Protein AF-0000000073216548 (afdb_homodimer)

InterPro domains:
  IPR002347 Short-chain dehydrogenase/reductase SDR [PF00106] (20-209)
  IPR002347 Short-chain dehydrogenase/reductase SDR [PR00080] (95-106)
  IPR002347 Short-chain dehydrogenase/reductase SDR [PR00080] (148-156)
  IPR002347 Short-chain dehydrogenase/reductase SDR [PR00080] (168-187)
  IPR002347 Short-chain dehydrogenase/reductase SDR [PR00081] (20-37)
  IPR002347 Short-chain dehydrogenase/reductase SDR [PR00081] (95-106)
  IPR002347 Short-chain dehydrogenase/reductase SDR [PR00081] (142-158)
  IPR002347 Short-chain dehydrogenase/reductase SDR [PR00081] (168-187)
  IPR002347 Short-chain dehydrogenase/reductase SDR [PR00081] (189-206)
  IPR036291 NAD(P)-binding domain superfamily [SSF51735] (12-212)
  IPR045000 Tropinone reductase [PTHR42898] (13-209)

Foldseek 3Di:
DPPPPPPPVPLPPAACAPAEEEQEPLLDAPNVLVQVLNQVRHYQYEYEEQDPVSQVVSVVVCVVVVGRYHYDHADLLDPVRLLVSLVVVCVVSVLAHAEYEAEWADFDWDAPVPDDPVNLSSRCSGQAVSVVVNCVSCLRRQLVNLAHEYEYEAECLLVDPPDTGVSNNVSRVVVLVVQVVCCPVCVVSNYHGEYEYAAAVPPVPQDPPQVCDDPQNCSGNNNDPDNSVVVVPSCPVVVVVCVNVVSNPD/DPPPPPPPVPLPPAACAPAEEEQEPLLDAPNVLVQVLNQVRHYAYEYEEQDPVSQVVSVVVCVVVVGRYHYDHADLLDPVRLLVSLVVVCVVSVLAHAEYEAEWADFDWDAPVPDDPVNLSSRCSGQAVSVVVNCVSCLRRQLVNLAHEYEYEAECLLVDPPDTGVSNNVSRVVVLVVQVVCCPVCVVSNYHGEYEYAAAVPPVPQDPPQVPDDDQSCNGHNHDPDNSVVVVPSCPVVVVVCVNVVSNPD

Structure (mmCIF, N/CA/C/O backbone):
data_AF-0000000073216548-model_v1
#
loop_
_entity.id
_entity.type
_entity.pdbx_description
1 polymer 'Tropinone reductase isogeny At1g07440 family'
#
loop_
_atom_site.group_PDB
_atom_site.id
_atom_site.type_symbol
_atom_site.label_atom_id
_atom_site.label_alt_id
_atom_site.label_comp_id
_atom_site.label_asym_id
_atom_site.label_entity_id
_atom_site.label_seq_id
_atom_site.pdbx_PDB_ins_code
_atom_site.Cartn_x
_atom_site.Cartn_y
_atom_site.Cartn_z
_atom_site.occupancy
_atom_site.B_iso_or_equiv
_atom_site.auth_seq_id
_atom_site.auth_comp_id
_atom_site.auth_asym_id
_atom_site.auth_atom_id
_atom_site.pdbx_PDB_model_num
ATOM 1 N N . MET A 1 1 ? 12.195 66.188 -6.945 1 31.86 1 MET A N 1
ATOM 2 C CA . MET A 1 1 ? 11.273 65.688 -5.961 1 31.86 1 MET A CA 1
ATOM 3 C C . MET A 1 1 ? 10.836 64.25 -6.355 1 31.86 1 MET A C 1
ATOM 5 O O . MET A 1 1 ? 10.148 64.062 -7.363 1 31.86 1 MET A O 1
ATOM 9 N N . ALA A 1 2 ? 11.633 63.188 -6.164 1 36.56 2 ALA A N 1
ATOM 10 C CA . ALA A 1 2 ? 11.586 61.812 -6.648 1 36.56 2 ALA A CA 1
ATOM 11 C C . ALA A 1 2 ? 10.328 61.094 -6.156 1 36.56 2 ALA A C 1
ATOM 13 O O . ALA A 1 2 ? 9.992 61.156 -4.973 1 36.56 2 ALA A O 1
ATOM 14 N N . ASP A 1 3 ? 9.25 60.938 -6.898 1 32.28 3 ASP A N 1
ATOM 15 C CA . ASP A 1 3 ? 7.992 60.25 -6.617 1 32.28 3 ASP A CA 1
ATOM 16 C C . ASP A 1 3 ? 8.242 58.906 -5.938 1 32.28 3 ASP A C 1
ATOM 18 O O . ASP A 1 3 ? 9.008 58.062 -6.441 1 32.28 3 ASP A O 1
ATOM 22 N N . ALA A 1 4 ? 8.242 58.844 -4.602 1 36.03 4 ALA A N 1
ATOM 23 C CA . ALA A 1 4 ? 8.188 57.688 -3.734 1 36.03 4 ALA A CA 1
ATOM 24 C C . ALA A 1 4 ? 7.27 56.625 -4.32 1 36.03 4 ALA A C 1
ATOM 26 O O . ALA A 1 4 ? 6.047 56.781 -4.348 1 36.03 4 ALA A O 1
ATOM 27 N N . GLU A 1 5 ? 7.625 55.969 -5.453 1 34.59 5 GLU A N 1
ATOM 28 C CA . GLU A 1 5 ? 6.902 54.812 -5.957 1 34.59 5 GLU A CA 1
ATOM 29 C C . GLU A 1 5 ? 6.445 53.906 -4.816 1 34.59 5 GLU A C 1
ATOM 31 O O . GLU A 1 5 ? 7.27 53.344 -4.094 1 34.59 5 GLU A O 1
ATOM 36 N N . ASN A 1 6 ? 5.512 54.281 -3.941 1 35.12 6 ASN A N 1
ATOM 37 C CA . ASN A 1 6 ? 4.797 53.5 -2.943 1 35.12 6 ASN A CA 1
ATOM 38 C C . ASN A 1 6 ? 4.598 52.062 -3.406 1 35.12 6 ASN A C 1
ATOM 40 O O . ASN A 1 6 ? 3.746 51.781 -4.254 1 35.12 6 ASN A O 1
ATOM 44 N N . ASN A 1 7 ? 5.668 51.25 -3.582 1 34.72 7 ASN A N 1
ATOM 45 C CA . ASN A 1 7 ? 5.645 49.812 -3.727 1 34.72 7 ASN A CA 1
ATOM 46 C C . ASN A 1 7 ? 4.586 49.156 -2.83 1 34.72 7 ASN A C 1
ATOM 48 O O . ASN A 1 7 ? 4.828 48.938 -1.646 1 34.72 7 ASN A O 1
ATOM 52 N N . THR A 1 8 ? 3.342 49.656 -2.854 1 36.38 8 THR A N 1
ATOM 53 C CA . THR A 1 8 ? 2.242 48.938 -2.246 1 36.38 8 THR A CA 1
ATOM 54 C C . THR A 1 8 ? 2.443 47.406 -2.416 1 36.38 8 THR A C 1
ATOM 56 O O . THR A 1 8 ? 2.367 46.906 -3.533 1 36.38 8 THR A O 1
ATOM 59 N N . HIS A 1 9 ? 3.381 46.812 -1.773 1 36 9 HIS A N 1
ATOM 60 C CA . HIS A 1 9 ? 3.449 45.375 -1.642 1 36 9 HIS A CA 1
ATOM 61 C C . HIS A 1 9 ? 2.057 44.75 -1.538 1 36 9 HIS A C 1
ATOM 63 O O . HIS A 1 9 ? 1.33 45 -0.575 1 36 9 HIS A O 1
ATOM 69 N N . LYS A 1 10 ? 1.271 44.625 -2.627 1 40.84 10 LYS A N 1
ATOM 70 C CA . LYS A 1 10 ? 0.061 43.812 -2.688 1 40.84 10 LYS A CA 1
ATOM 71 C C . LYS A 1 10 ? 0.144 42.625 -1.723 1 40.84 10 LYS A C 1
ATOM 73 O O . LYS A 1 10 ? 1.178 41.938 -1.638 1 40.84 10 LYS A O 1
ATOM 78 N N . PRO A 1 11 ? -0.549 42.625 -0.64 1 43.47 11 PRO A N 1
ATOM 79 C CA . PRO A 1 11 ? -0.503 41.406 0.206 1 43.47 11 PRO A CA 1
ATOM 80 C C . PRO A 1 11 ? -0.295 40.125 -0.596 1 43.47 11 PRO A C 1
ATOM 82 O O . PRO A 1 11 ? -0.763 40.031 -1.732 1 43.47 11 PRO A O 1
ATOM 85 N N . PRO A 1 12 ? 0.835 39.375 -0.5 1 46.59 12 PRO A N 1
ATOM 86 C CA . PRO A 1 12 ? 0.991 38.188 -1.35 1 46.59 12 PRO A CA 1
ATOM 87 C C . PRO A 1 12 ? -0.32 37.438 -1.556 1 46.59 12 PRO A C 1
ATOM 89 O O . PRO A 1 12 ? -1.218 37.5 -0.712 1 46.59 12 PRO A O 1
ATOM 92 N N . ARG A 1 13 ? -0.872 37.25 -2.762 1 50.56 13 ARG A N 1
ATOM 93 C CA . ARG A 1 13 ? -2.109 36.625 -3.211 1 50.56 13 ARG A CA 1
ATOM 94 C C . ARG A 1 13 ? -2.5 35.469 -2.293 1 50.56 13 ARG A C 1
ATOM 96 O O . ARG A 1 13 ? -3.688 35.219 -2.078 1 50.56 13 ARG A O 1
ATOM 103 N N . TRP A 1 14 ? -1.509 34.719 -1.522 1 62.06 14 TRP A N 1
ATOM 104 C CA . TRP A 1 14 ? -1.896 33.562 -0.697 1 62.06 14 TRP A CA 1
ATOM 105 C C . TRP A 1 14 ? -1.372 33.719 0.727 1 62.06 14 TRP A C 1
ATOM 107 O O . TRP A 1 14 ? -0.234 34.156 0.933 1 62.06 14 TRP A O 1
ATOM 117 N N . SER A 1 15 ? -2.232 33.844 1.691 1 77.31 15 SER A N 1
ATOM 118 C CA . SER A 1 15 ? -1.856 33.969 3.098 1 77.31 15 SER A CA 1
ATOM 119 C C . SER A 1 15 ? -2.438 32.812 3.91 1 77.31 15 SER A C 1
ATOM 121 O O . SER A 1 15 ? -3.562 32.375 3.658 1 77.31 15 SER A O 1
ATOM 123 N N . LEU A 1 16 ? -1.615 32.219 4.852 1 85.19 16 LEU A N 1
ATOM 124 C CA . LEU A 1 16 ? -2.051 31.188 5.789 1 85.19 16 LEU A CA 1
ATOM 125 C C . LEU A 1 16 ? -2.125 31.734 7.207 1 85.19 16 LEU A C 1
ATOM 127 O O . LEU A 1 16 ? -2.014 30.984 8.18 1 85.19 16 LEU A O 1
ATOM 131 N N . ASN A 1 17 ? -2.271 33.062 7.148 1 89.5 17 ASN A N 1
ATOM 132 C CA . ASN A 1 17 ? -2.389 33.719 8.453 1 89.5 17 ASN A CA 1
ATOM 133 C C . ASN A 1 17 ? -3.561 33.156 9.25 1 89.5 17 ASN A C 1
ATOM 135 O O . ASN A 1 17 ? -4.672 33.031 8.734 1 89.5 17 ASN A O 1
ATOM 139 N N . GLY A 1 18 ? -3.232 32.719 10.461 1 92.94 18 GLY A N 1
ATOM 140 C CA . GLY A 1 18 ? -4.258 32.188 11.344 1 92.94 18 GLY A CA 1
ATOM 141 C C . GLY A 1 18 ? -4.465 30.703 11.195 1 92.94 18 GLY A C 1
ATOM 142 O O . GLY A 1 18 ? -5.195 30.094 11.977 1 92.94 18 GLY A O 1
ATOM 143 N N . MET A 1 19 ? -3.789 30.109 10.227 1 92.56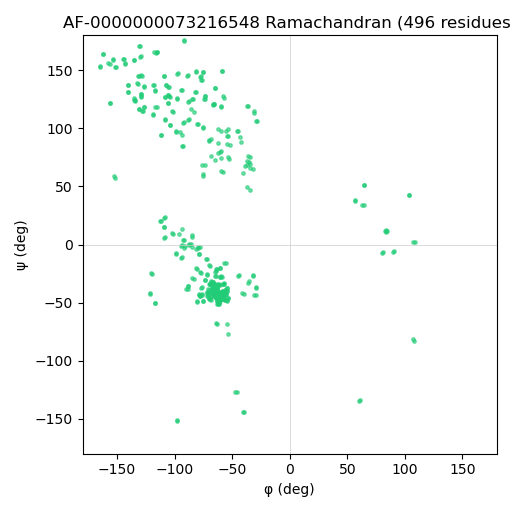 19 MET A N 1
ATOM 144 C CA . MET A 1 19 ? -3.918 28.672 10.008 1 92.56 19 MET A CA 1
ATOM 145 C C . MET A 1 19 ? -2.904 27.906 10.852 1 92.56 19 MET A C 1
ATOM 147 O O . MET A 1 19 ? -1.795 28.375 11.086 1 92.56 19 MET A O 1
ATOM 151 N N . THR A 1 20 ? -3.33 26.766 11.281 1 97.75 20 THR A N 1
ATOM 152 C CA . THR A 1 20 ? -2.463 25.875 12.047 1 97.75 20 THR A CA 1
ATOM 153 C C . THR A 1 20 ? -2.08 24.656 11.219 1 97.75 20 THR A C 1
ATOM 155 O O . THR A 1 20 ? -2.867 24.188 10.391 1 97.75 20 THR A O 1
ATOM 158 N N . ALA A 1 21 ? -0.797 24.156 11.43 1 97.25 21 ALA A N 1
ATOM 159 C CA . ALA A 1 21 ? -0.303 23.031 10.641 1 97.25 21 ALA A CA 1
ATOM 160 C C . ALA A 1 21 ? 0.512 22.078 11.516 1 97.25 21 ALA A C 1
ATOM 162 O O . ALA A 1 21 ? 1.253 22.516 12.398 1 97.25 21 ALA A O 1
ATOM 163 N N . LEU A 1 22 ? 0.278 20.844 11.312 1 98.44 22 LEU A N 1
ATOM 164 C CA . LEU A 1 22 ? 1.155 19.797 11.82 1 98.44 22 LEU A CA 1
ATOM 165 C C . LEU A 1 22 ? 1.981 19.188 10.688 1 98.44 22 LEU A C 1
ATOM 167 O O . LEU A 1 22 ? 1.429 18.734 9.688 1 98.44 22 LEU A O 1
ATOM 171 N N . VAL A 1 23 ? 3.305 19.234 10.789 1 96.75 23 VAL A N 1
ATOM 172 C CA . VAL A 1 23 ? 4.227 18.609 9.844 1 96.75 23 VAL A CA 1
ATOM 173 C C . VAL A 1 23 ? 5.078 17.562 10.555 1 96.75 23 VAL A C 1
ATOM 175 O O . VAL A 1 23 ? 5.906 17.906 11.406 1 96.75 23 VAL A O 1
ATOM 178 N N . THR A 1 24 ? 4.898 16.312 10.242 1 98.31 24 THR A N 1
ATOM 179 C CA . THR A 1 24 ? 5.75 15.305 10.859 1 98.31 24 THR A CA 1
ATOM 180 C C . THR A 1 24 ? 7.129 15.289 10.203 1 98.31 24 THR A C 1
ATOM 182 O O . THR A 1 24 ? 7.25 15.461 8.992 1 98.31 24 THR A O 1
ATOM 185 N N . GLY A 1 25 ? 8.133 15.102 11.055 1 96.75 25 GLY A N 1
ATOM 186 C CA . GLY A 1 25 ? 9.492 15.062 10.547 1 96.75 25 GLY A CA 1
ATOM 187 C C . GLY A 1 25 ? 9.938 16.375 9.938 1 96.75 25 GLY A C 1
ATOM 188 O O . GLY A 1 25 ? 10.469 16.406 8.828 1 96.75 25 GLY A O 1
ATOM 189 N N . GLY A 1 26 ? 9.789 17.469 10.633 1 94.31 26 GLY A N 1
ATOM 190 C CA . GLY A 1 26 ? 9.977 18.781 10.047 1 94.31 26 GLY A CA 1
ATOM 191 C C . GLY A 1 26 ? 11.391 19.312 10.211 1 94.31 26 GLY A C 1
ATOM 192 O O . GLY A 1 26 ? 11.711 20.406 9.742 1 94.31 26 GLY A O 1
ATOM 193 N N . THR A 1 27 ? 12.312 18.516 10.781 1 94.81 27 THR A N 1
ATOM 194 C CA . THR A 1 27 ? 13.594 19.109 11.172 1 94.81 27 THR A CA 1
ATOM 195 C C . THR A 1 27 ? 14.625 18.938 10.062 1 94.81 27 THR A C 1
ATOM 197 O O . THR A 1 27 ? 15.711 19.516 10.125 1 94.81 27 THR A O 1
ATOM 200 N N . ARG A 1 28 ? 14.336 18.125 9.031 1 88.31 28 ARG A N 1
ATOM 201 C CA . ARG A 1 28 ? 15.312 17.922 7.961 1 88.31 28 ARG A CA 1
ATOM 202 C C . ARG A 1 28 ? 14.617 17.766 6.613 1 88.31 28 ARG A C 1
ATOM 204 O O . ARG A 1 28 ? 13.398 17.562 6.555 1 88.31 28 ARG A O 1
ATOM 211 N N . GLY A 1 29 ? 15.352 17.984 5.609 1 81.19 29 GLY A N 1
ATOM 212 C CA . GLY A 1 29 ? 14.93 17.656 4.262 1 81.19 29 GLY A CA 1
ATOM 213 C C . GLY A 1 29 ? 13.672 18.375 3.832 1 81.19 29 GLY A C 1
ATOM 214 O O . GLY A 1 29 ? 13.547 19.594 4.02 1 81.19 29 GLY A O 1
ATOM 215 N N . ILE A 1 30 ? 12.789 17.562 3.225 1 79.06 30 ILE A N 1
ATOM 216 C CA . ILE A 1 30 ? 11.539 18.078 2.689 1 79.06 30 ILE A CA 1
ATOM 217 C C . ILE A 1 30 ? 10.688 18.641 3.824 1 79.06 30 ILE A C 1
ATOM 219 O O . ILE A 1 30 ? 10.07 19.703 3.68 1 79.06 30 ILE A O 1
ATOM 223 N N . GLY A 1 31 ? 10.742 17.953 4.961 1 85.69 31 GLY A N 1
ATOM 224 C CA . GLY A 1 31 ? 9.977 18.422 6.109 1 85.69 31 GLY A CA 1
ATOM 225 C C . GLY A 1 31 ? 10.406 19.781 6.602 1 85.69 31 GLY A C 1
ATOM 226 O O . GLY A 1 31 ? 9.57 20.641 6.914 1 85.69 31 GLY A O 1
ATOM 227 N N . HIS A 1 32 ? 11.672 19.969 6.613 1 89.56 32 HIS A N 1
ATOM 228 C CA . HIS A 1 32 ? 12.227 21.25 7.039 1 89.56 32 HIS A CA 1
ATOM 229 C C . HIS A 1 32 ? 11.789 22.375 6.109 1 89.56 32 HIS A C 1
ATOM 231 O O . HIS A 1 32 ? 11.352 23.438 6.57 1 89.56 32 HIS A O 1
ATOM 237 N N . ALA A 1 33 ? 11.805 22.094 4.879 1 81.5 33 ALA A N 1
ATOM 238 C CA . ALA A 1 33 ? 11.398 23.078 3.875 1 81.5 33 ALA A CA 1
ATOM 239 C C . ALA A 1 33 ? 9.914 23.391 3.988 1 81.5 33 ALA A C 1
ATOM 241 O O . ALA A 1 33 ? 9.508 24.547 3.848 1 81.5 33 ALA A O 1
ATOM 242 N N . ILE A 1 34 ? 9.141 22.391 4.27 1 84.44 34 ILE A N 1
ATOM 243 C CA . ILE A 1 34 ? 7.695 22.562 4.379 1 84.44 34 ILE A CA 1
ATOM 244 C C . ILE A 1 34 ? 7.371 23.438 5.594 1 84.44 34 ILE A C 1
ATOM 246 O O . ILE A 1 34 ? 6.559 24.359 5.508 1 84.44 34 ILE A O 1
ATOM 250 N N . VAL A 1 35 ? 8.07 23.188 6.652 1 91.5 35 VAL A N 1
ATOM 251 C CA . VAL A 1 35 ? 7.855 23.969 7.863 1 91.5 35 VAL A CA 1
ATOM 252 C C . VAL A 1 35 ? 8.164 25.438 7.59 1 91.5 35 VAL A C 1
ATOM 254 O O . VAL A 1 35 ? 7.348 26.312 7.887 1 91.5 35 VAL A O 1
ATOM 257 N N . GLU A 1 36 ? 9.234 25.719 7.027 1 86.69 36 GLU A N 1
ATOM 258 C CA . GLU A 1 36 ? 9.656 27.094 6.777 1 86.69 36 GLU A CA 1
ATOM 259 C C . GLU A 1 36 ? 8.711 27.797 5.801 1 86.69 36 GLU A C 1
ATOM 261 O O . GLU A 1 36 ? 8.375 28.969 5.984 1 86.69 36 GLU A O 1
ATOM 266 N N . GLU A 1 37 ? 8.25 27.031 4.871 1 81.75 37 GLU A N 1
ATOM 267 C CA . GLU A 1 37 ? 7.34 27.609 3.883 1 81.75 37 GLU A CA 1
ATOM 268 C C . GLU A 1 37 ? 5.988 27.938 4.504 1 81.75 37 GLU A C 1
ATOM 270 O O . GLU A 1 37 ? 5.438 29.016 4.262 1 81.75 37 GLU A O 1
ATOM 275 N N . LEU A 1 38 ? 5.477 27.047 5.227 1 86.62 38 LEU A N 1
ATOM 276 C CA . LEU A 1 38 ? 4.199 27.281 5.891 1 86.62 38 LEU A CA 1
ATOM 277 C C . LEU A 1 38 ? 4.285 28.484 6.816 1 86.62 38 LEU A C 1
ATOM 279 O O . LEU A 1 38 ? 3.395 29.344 6.816 1 86.62 38 LEU A O 1
ATOM 283 N N . CYS A 1 39 ? 5.379 28.609 7.523 1 91.06 39 CYS A N 1
ATOM 284 C CA . CYS A 1 39 ? 5.586 29.75 8.414 1 91.06 39 CYS A CA 1
ATOM 285 C C . CYS A 1 39 ? 5.738 31.047 7.617 1 91.06 39 CYS A C 1
ATOM 287 O O . CYS A 1 39 ? 5.234 32.094 8.023 1 91.06 39 CYS A O 1
ATOM 289 N N . GLY A 1 40 ? 6.422 30.891 6.512 1 83.81 40 GLY A N 1
ATOM 290 C CA . GLY A 1 40 ? 6.586 32.031 5.648 1 83.81 40 GLY A CA 1
ATOM 291 C C . GLY A 1 40 ? 5.27 32.625 5.16 1 83.81 40 GLY A C 1
ATOM 292 O O . GLY A 1 40 ? 5.152 33.812 4.953 1 83.81 40 GLY A O 1
ATOM 293 N N . PHE A 1 41 ? 4.27 31.75 5.094 1 82.19 41 PHE A N 1
ATOM 294 C CA . PHE A 1 41 ? 2.955 32.188 4.629 1 82.19 41 PHE A CA 1
ATOM 295 C C . PHE A 1 41 ? 2.062 32.562 5.805 1 82.19 41 PHE A C 1
ATOM 297 O O . PHE A 1 41 ? 0.901 32.938 5.617 1 82.19 41 PHE A O 1
ATOM 304 N N . GLY A 1 42 ? 2.627 32.406 7.016 1 90.12 42 GLY A N 1
ATOM 305 C CA . GLY A 1 42 ? 1.94 32.969 8.164 1 90.12 42 GLY A CA 1
ATOM 306 C C . GLY A 1 42 ? 1.323 31.922 9.062 1 90.12 42 GLY A C 1
ATOM 307 O O . GLY A 1 42 ? 0.739 32.25 10.102 1 90.12 42 GLY A O 1
ATOM 308 N N . ALA A 1 43 ? 1.497 30.625 8.75 1 92.19 43 ALA A N 1
ATOM 309 C CA . ALA A 1 43 ? 0.891 29.562 9.539 1 92.19 43 ALA A CA 1
ATOM 310 C C . ALA A 1 43 ? 1.641 29.359 10.852 1 92.19 43 ALA A C 1
ATOM 312 O O . ALA A 1 43 ? 2.836 29.641 10.945 1 92.19 43 ALA A O 1
ATOM 313 N N . THR A 1 44 ? 0.925 28.969 11.82 1 97.94 44 THR A N 1
ATOM 314 C CA . THR A 1 44 ? 1.524 28.422 13.031 1 97.94 44 THR A CA 1
ATOM 315 C C . THR A 1 44 ? 1.736 26.922 12.898 1 97.94 44 THR A C 1
ATOM 317 O O . THR A 1 44 ? 0.789 26.172 12.633 1 97.94 44 THR A O 1
ATOM 320 N N . VAL A 1 45 ? 3.021 26.469 13.07 1 98 45 VAL A N 1
ATOM 321 C CA . VAL A 1 45 ? 3.355 25.094 12.727 1 98 45 VAL A CA 1
ATOM 322 C C . VAL A 1 45 ? 3.807 24.344 13.977 1 98 45 VAL A C 1
ATOM 324 O O . VAL A 1 45 ? 4.535 24.891 14.805 1 98 45 VAL A O 1
ATOM 327 N N . HIS A 1 46 ? 3.293 23.188 14.203 1 98.88 46 HIS A N 1
ATOM 328 C CA . HIS A 1 46 ? 3.891 22.219 15.094 1 98.88 46 HIS A CA 1
ATOM 329 C C . HIS A 1 46 ? 4.555 21.078 14.312 1 98.88 46 HIS A C 1
ATOM 331 O O . HIS A 1 46 ? 4.004 20.609 13.32 1 98.88 46 HIS A O 1
ATOM 337 N N . THR A 1 47 ? 5.762 20.688 14.727 1 98.69 47 THR A N 1
ATOM 338 C CA . THR A 1 47 ? 6.473 19.609 14.062 1 98.69 47 THR A CA 1
ATOM 339 C C . THR A 1 47 ? 6.98 18.594 15.086 1 98.69 47 THR A C 1
ATOM 341 O O . THR A 1 47 ? 6.742 18.734 16.281 1 98.69 47 THR A O 1
ATOM 344 N N . CYS A 1 48 ? 7.492 17.422 14.562 1 98.5 48 CYS A N 1
ATOM 345 C CA . CYS A 1 48 ? 8.062 16.438 15.469 1 98.5 48 CYS A CA 1
ATOM 346 C C . CYS A 1 48 ? 9.281 15.766 14.836 1 98.5 48 CYS A C 1
ATOM 348 O O . CYS A 1 48 ? 9.469 15.82 13.625 1 98.5 48 CYS A O 1
ATOM 350 N N . SER A 1 49 ? 10.086 15.289 15.672 1 96.81 49 SER A N 1
ATOM 351 C CA . SER A 1 49 ? 11.258 14.492 15.328 1 96.81 49 SER A CA 1
ATOM 352 C C . SER A 1 49 ? 11.641 13.547 16.453 1 96.81 49 SER A C 1
ATOM 354 O O . SER A 1 49 ? 11.273 13.773 17.609 1 96.81 49 SER A O 1
ATOM 356 N N . ARG A 1 50 ? 12.367 12.562 16.109 1 96 50 ARG A N 1
ATOM 357 C CA . ARG A 1 50 ? 12.789 11.602 17.125 1 96 50 ARG A CA 1
ATOM 358 C C . ARG A 1 50 ? 13.945 12.156 17.953 1 96 50 ARG A C 1
ATOM 360 O O . ARG A 1 50 ? 14.148 11.742 19.094 1 96 50 ARG A O 1
ATOM 367 N N . ASN A 1 51 ? 14.656 13.07 17.406 1 95.75 51 ASN A N 1
ATOM 368 C CA . ASN A 1 51 ? 15.883 13.578 18.016 1 95.75 51 ASN A CA 1
ATOM 369 C C . ASN A 1 51 ? 15.648 14.93 18.672 1 95.75 51 ASN A C 1
ATOM 371 O O . ASN A 1 51 ? 15.531 15.953 18 1 95.75 51 ASN A O 1
ATOM 375 N N . GLN A 1 52 ? 15.773 14.969 19.969 1 96.56 52 GLN A N 1
ATOM 376 C CA . GLN A 1 52 ? 15.508 16.188 20.734 1 96.56 52 GLN A CA 1
ATOM 377 C C . GLN A 1 52 ? 16.516 17.281 20.406 1 96.56 52 GLN A C 1
ATOM 379 O O . GLN A 1 52 ? 16.156 18.438 20.266 1 96.56 52 GLN A O 1
ATOM 384 N N . THR A 1 53 ? 17.75 16.859 20.281 1 97.56 53 THR A N 1
ATOM 385 C CA . THR A 1 53 ? 18.797 17.828 20.016 1 97.56 53 THR A CA 1
ATOM 386 C C . THR A 1 53 ? 18.594 18.516 18.672 1 97.56 53 THR A C 1
ATOM 388 O O . THR A 1 53 ? 18.688 19.75 18.578 1 97.56 53 THR A O 1
ATOM 391 N N . GLU A 1 54 ? 18.297 17.734 17.688 1 96 54 GLU A N 1
ATOM 392 C CA . GLU A 1 54 ? 18.031 18.281 16.359 1 96 54 GLU A CA 1
ATOM 393 C C . GLU A 1 54 ? 16.781 19.172 16.375 1 96 54 GLU A C 1
ATOM 395 O O . GLU A 1 54 ? 16.766 20.234 15.75 1 96 54 GLU A O 1
ATOM 400 N N . LEU A 1 55 ? 15.812 18.781 17.062 1 97.94 55 LEU A N 1
ATOM 401 C CA . LEU A 1 55 ? 14.578 19.547 17.188 1 97.94 55 LEU A CA 1
ATOM 402 C C . LEU A 1 55 ? 14.828 20.891 17.844 1 97.94 55 LEU A C 1
ATOM 404 O O . LEU A 1 55 ? 14.398 21.938 17.328 1 97.94 55 LEU A O 1
ATOM 408 N N . ASP A 1 56 ? 15.594 20.938 18.875 1 97.88 56 ASP A N 1
ATOM 409 C CA . ASP A 1 56 ? 15.891 22.156 19.625 1 97.88 56 ASP A CA 1
ATOM 410 C C . ASP A 1 56 ? 16.672 23.141 18.75 1 97.88 56 ASP A C 1
ATOM 412 O O . ASP A 1 56 ? 16.422 24.344 18.797 1 97.88 56 ASP A O 1
ATOM 416 N N . ARG A 1 57 ? 17.578 22.578 18.078 1 97.81 57 ARG A N 1
ATOM 417 C CA . ARG A 1 57 ? 18.359 23.422 17.188 1 97.81 57 ARG A CA 1
ATOM 418 C C . ARG A 1 57 ? 17.469 24.109 16.156 1 97.81 57 ARG A C 1
ATOM 420 O O . ARG A 1 57 ? 17.594 25.312 15.938 1 97.81 57 ARG A O 1
ATOM 427 N N . CYS A 1 58 ? 16.562 23.375 15.547 1 97.81 58 CYS A N 1
ATOM 428 C CA . CYS A 1 58 ? 15.648 23.938 14.555 1 97.81 58 CYS A CA 1
ATOM 429 C C . CYS A 1 58 ? 14.727 24.969 15.188 1 97.81 58 CYS A C 1
ATOM 431 O O . CYS A 1 58 ? 14.5 26.047 14.625 1 97.81 58 CYS A O 1
ATOM 433 N N . LEU A 1 59 ? 14.227 24.688 16.359 1 98.12 59 LEU A N 1
ATOM 434 C CA . LEU A 1 59 ? 13.305 25.594 17.047 1 98.12 59 LEU A CA 1
ATOM 435 C C . LEU A 1 59 ? 13.984 26.922 17.359 1 98.12 59 LEU A C 1
ATOM 437 O O . LEU A 1 59 ? 13.375 27.984 17.219 1 98.12 59 LEU A O 1
ATOM 441 N N . THR A 1 60 ? 15.227 26.875 17.781 1 98.19 60 THR A N 1
ATOM 442 C CA . THR A 1 60 ? 15.984 28.078 18.062 1 98.19 60 THR A CA 1
ATOM 443 C C . THR A 1 60 ? 16.172 28.922 16.812 1 98.19 60 THR A C 1
ATOM 445 O O . THR A 1 60 ? 15.938 30.141 16.828 1 98.19 60 THR A O 1
ATOM 448 N N . LYS A 1 61 ? 16.5 28.234 15.781 1 97.44 61 LYS A N 1
ATOM 449 C CA . LYS A 1 61 ? 16.672 28.922 14.508 1 97.44 61 LYS A CA 1
ATOM 450 C C . LYS A 1 61 ? 15.367 29.562 14.047 1 97.44 61 LYS A C 1
ATOM 452 O O . LYS A 1 61 ? 15.344 30.734 13.68 1 97.44 61 LYS A O 1
ATOM 457 N N . TRP A 1 62 ? 14.297 28.828 14.062 1 97.56 62 TRP A N 1
ATOM 458 C CA . TRP A 1 62 ? 13 29.312 13.602 1 97.56 62 TRP A CA 1
ATOM 459 C C . TRP A 1 62 ? 12.516 30.469 14.461 1 97.56 62 TRP A C 1
ATOM 461 O O . TRP A 1 62 ? 11.961 31.438 13.945 1 97.56 62 TRP A O 1
ATOM 471 N N . ARG A 1 63 ? 12.75 30.406 15.727 1 96.75 63 ARG A N 1
ATOM 472 C CA . ARG A 1 63 ? 12.398 31.516 16.625 1 96.75 63 ARG A CA 1
ATOM 473 C C . ARG A 1 63 ? 13.141 32.781 16.25 1 96.75 63 ARG A C 1
ATOM 475 O O . ARG A 1 63 ? 12.555 33.875 16.234 1 96.75 63 ARG A O 1
ATOM 482 N N . SER A 1 64 ? 14.406 32.65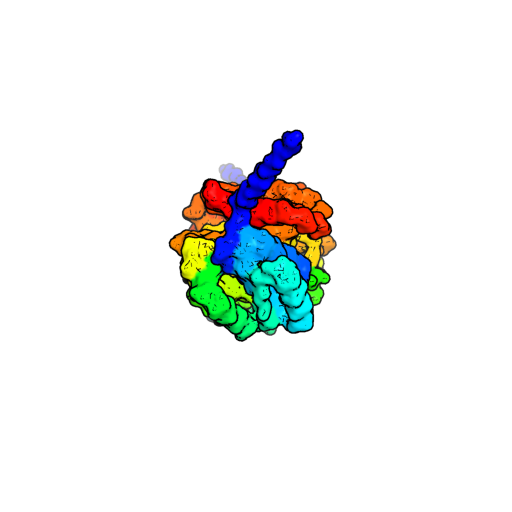6 15.977 1 97.44 64 SER A N 1
ATOM 483 C CA . SER A 1 64 ? 15.219 33.812 15.609 1 97.44 64 SER A CA 1
ATOM 484 C C . SER A 1 64 ? 14.742 34.406 14.305 1 97.44 64 SER A C 1
ATOM 486 O O . SER A 1 64 ? 14.953 35.625 14.062 1 97.44 64 SER A O 1
ATOM 488 N N . GLU A 1 65 ? 14.055 33.625 13.477 1 96 65 GLU A N 1
ATOM 489 C CA . GLU A 1 65 ? 13.539 34.094 12.188 1 96 65 GLU A CA 1
ATOM 490 C C . GLU A 1 65 ? 12.117 34.625 12.32 1 96 65 GLU A C 1
ATOM 492 O O . GLU A 1 65 ? 11.516 35.031 11.336 1 96 65 GLU A O 1
ATOM 497 N N . GLY A 1 66 ? 11.586 34.531 13.5 1 96.88 66 GLY A N 1
ATOM 498 C CA . GLY A 1 66 ? 10.258 35.062 13.781 1 96.88 66 GLY A CA 1
ATOM 499 C C . GLY A 1 66 ? 9.148 34.094 13.414 1 96.88 66 GLY A C 1
ATOM 500 O O . GLY A 1 66 ? 7.984 34.469 13.305 1 96.88 66 GLY A O 1
ATOM 501 N N . PHE A 1 67 ? 9.484 32.875 13.133 1 96.38 67 PHE A N 1
ATOM 502 C CA . PHE A 1 67 ? 8.5 31.844 12.781 1 96.38 67 PHE A CA 1
ATOM 503 C C . PHE A 1 67 ? 7.781 31.344 14.023 1 96.38 67 PHE A C 1
ATOM 505 O O . PHE A 1 67 ? 8.383 31.25 15.102 1 96.38 67 PHE A O 1
ATOM 512 N N . LEU A 1 68 ? 6.527 31.047 13.828 1 97.31 68 LEU A N 1
ATOM 513 C CA . LEU A 1 68 ? 5.727 30.453 14.898 1 97.31 68 LEU A CA 1
ATOM 514 C C . LEU A 1 68 ? 5.73 28.922 14.805 1 97.31 68 LEU A C 1
ATOM 516 O O . LEU A 1 68 ? 4.824 28.344 14.211 1 97.31 68 LEU A O 1
ATOM 520 N N . VAL A 1 69 ? 6.785 28.266 15.398 1 98.38 69 VAL A N 1
ATOM 521 C CA . VAL A 1 69 ? 6.949 26.828 15.305 1 98.38 69 VAL A CA 1
ATOM 522 C C . VAL A 1 69 ? 7.16 26.234 16.688 1 98.38 69 VAL A C 1
ATOM 524 O O . VAL A 1 69 ? 7.922 26.781 17.5 1 98.38 69 VAL A O 1
ATOM 527 N N . SER A 1 70 ? 6.434 25.25 17.031 1 98.62 70 SER A N 1
ATOM 528 C CA . SER A 1 70 ? 6.684 24.391 18.188 1 98.62 70 SER A CA 1
ATOM 529 C C . SER A 1 70 ? 6.992 22.969 17.766 1 98.62 70 SER A C 1
ATOM 531 O O . SER A 1 70 ? 6.824 22.609 16.594 1 98.62 70 SER A O 1
ATOM 533 N N . GLY A 1 71 ? 7.539 22.141 18.703 1 98.5 71 GLY A N 1
ATOM 534 C CA . GLY A 1 71 ? 7.906 20.781 18.344 1 98.5 71 GLY A CA 1
ATOM 535 C C . GLY A 1 71 ? 7.836 19.812 19.5 1 98.5 71 GLY A C 1
ATOM 536 O O . GLY A 1 71 ? 7.988 20.203 20.656 1 98.5 71 GLY A O 1
ATOM 537 N N . SER A 1 72 ? 7.594 18.531 19.172 1 97.94 72 SER A N 1
ATOM 538 C CA . SER A 1 72 ? 7.586 17.438 20.125 1 97.94 72 SER A CA 1
ATOM 539 C C . SER A 1 72 ? 8.477 16.281 19.672 1 97.94 72 SER A C 1
ATOM 541 O O . SER A 1 72 ? 8.586 16.031 18.469 1 97.94 72 SER A O 1
ATOM 543 N N . VAL A 1 73 ? 9.078 15.672 20.656 1 98.38 73 VAL A N 1
ATOM 544 C CA . VAL A 1 73 ? 9.766 14.43 20.344 1 98.38 73 VAL A CA 1
ATOM 545 C C . VAL A 1 73 ? 8.75 13.312 20.109 1 98.38 73 VAL A C 1
ATOM 547 O O . VAL A 1 73 ? 7.852 13.102 20.922 1 98.38 73 VAL A O 1
ATOM 550 N N . CYS A 1 74 ? 8.93 12.648 18.938 1 98.62 74 CYS A N 1
ATOM 551 C CA . CYS A 1 74 ? 7.957 11.625 18.578 1 98.62 74 CYS A CA 1
ATOM 552 C C . CYS A 1 74 ? 8.562 10.602 17.625 1 98.62 74 CYS A C 1
ATOM 554 O O . CYS A 1 74 ? 9.117 10.969 16.594 1 98.62 74 CYS A O 1
ATOM 556 N N . ASP A 1 75 ? 8.531 9.383 18.062 1 98.5 75 ASP A N 1
ATOM 557 C CA . ASP A 1 75 ? 8.727 8.273 17.141 1 98.5 75 ASP A CA 1
ATOM 558 C C . ASP A 1 75 ? 7.398 7.836 16.516 1 98.5 75 ASP A C 1
ATOM 560 O O . ASP A 1 75 ? 6.594 7.172 17.172 1 98.5 75 ASP A O 1
ATOM 564 N N . VAL A 1 76 ? 7.246 8.164 15.242 1 98.44 76 VAL A N 1
ATOM 565 C CA . VAL A 1 76 ? 5.934 7.984 14.625 1 98.44 76 VAL A CA 1
ATOM 566 C C . VAL A 1 76 ? 5.621 6.496 14.492 1 98.44 76 VAL A C 1
ATOM 568 O O . VAL A 1 76 ? 4.473 6.117 14.25 1 98.44 76 VAL A O 1
ATOM 571 N N . SER A 1 77 ? 6.664 5.617 14.578 1 98 77 SER A N 1
ATOM 572 C CA . SER A 1 77 ? 6.398 4.184 14.492 1 98 77 SER A CA 1
ATOM 573 C C . SER A 1 77 ? 5.715 3.668 15.75 1 98 77 SER A C 1
ATOM 575 O O . SER A 1 77 ? 5.184 2.555 15.766 1 98 77 SER A O 1
ATOM 577 N N . SER A 1 78 ? 5.707 4.496 16.812 1 98.38 78 SER A N 1
ATOM 578 C CA . SER A 1 78 ? 5.113 4.137 18.094 1 98.38 78 SER A CA 1
ATOM 579 C C . SER A 1 78 ? 3.701 4.695 18.234 1 98.38 78 SER A C 1
ATOM 581 O O . SER A 1 78 ? 3.5 5.91 18.188 1 98.38 78 SER A O 1
ATOM 583 N N . GLN A 1 79 ? 2.768 3.797 18.516 1 98.12 79 GLN A N 1
ATOM 584 C CA . GLN A 1 79 ? 1.378 4.223 18.656 1 98.12 79 GLN A CA 1
ATOM 585 C C . GLN A 1 79 ? 1.205 5.188 19.828 1 98.12 79 GLN A C 1
ATOM 587 O O . GLN A 1 79 ? 0.606 6.254 19.672 1 98.12 79 GLN A O 1
ATOM 592 N N . PRO A 1 80 ? 1.745 4.941 20.969 1 98.38 80 PRO A N 1
ATOM 593 C CA . PRO A 1 80 ? 1.601 5.898 22.062 1 98.38 80 PRO A CA 1
ATOM 594 C C . PRO A 1 80 ? 2.223 7.258 21.75 1 98.38 80 PRO A C 1
ATOM 596 O O . PRO A 1 80 ? 1.71 8.289 22.188 1 98.38 80 PRO A O 1
ATOM 599 N N . HIS A 1 81 ? 3.314 7.293 21.031 1 98.69 81 HIS A N 1
ATOM 600 C CA . HIS A 1 81 ? 3.93 8.562 20.641 1 98.69 81 HIS A CA 1
ATOM 601 C C . HIS A 1 81 ? 3.021 9.352 19.719 1 98.69 81 HIS A C 1
ATOM 603 O O . HIS A 1 81 ? 2.908 10.578 19.844 1 98.69 81 HIS A O 1
ATOM 609 N N . ARG A 1 82 ? 2.33 8.656 18.812 1 98.75 82 ARG A N 1
ATOM 610 C CA . ARG A 1 82 ? 1.409 9.336 17.891 1 98.75 82 ARG A CA 1
ATOM 611 C C . ARG A 1 82 ? 0.234 9.938 18.656 1 98.75 82 ARG A C 1
ATOM 613 O O . ARG A 1 82 ? -0.172 11.07 18.391 1 98.75 82 ARG A O 1
ATOM 620 N N . GLU A 1 83 ? -0.221 9.188 19.578 1 98.75 83 GLU A N 1
ATOM 621 C CA . GLU A 1 83 ? -1.334 9.672 20.391 1 98.75 83 GLU A CA 1
ATOM 622 C C . GLU A 1 83 ? -0.928 10.898 21.203 1 98.75 83 GLU A C 1
ATOM 624 O O . GLU A 1 83 ? -1.668 11.875 21.281 1 98.75 83 GLU A O 1
ATOM 629 N N . LYS A 1 84 ? 0.231 10.844 21.781 1 98.75 84 LYS A N 1
ATOM 630 C CA . LYS A 1 84 ? 0.741 11.977 22.547 1 98.75 84 LYS A CA 1
ATOM 631 C C . LYS A 1 84 ? 0.964 13.195 21.672 1 98.75 84 LYS A C 1
ATOM 633 O O . LYS A 1 84 ? 0.671 14.32 22.062 1 98.75 84 LYS A O 1
ATOM 638 N N . LEU A 1 85 ? 1.465 12.945 20.484 1 98.81 85 LEU A N 1
ATOM 639 C CA . LEU A 1 85 ? 1.69 14.031 19.531 1 98.81 85 LEU A CA 1
ATOM 640 C C . LEU A 1 85 ? 0.389 14.766 19.234 1 98.81 85 LEU A C 1
ATOM 642 O O . LEU A 1 85 ? 0.339 15.992 19.297 1 98.81 85 LEU A O 1
ATOM 646 N N . ILE A 1 86 ? -0.675 14.039 18.969 1 98.88 86 ILE A N 1
ATOM 647 C CA . ILE A 1 86 ? -1.938 14.656 18.578 1 98.88 86 ILE A CA 1
ATOM 648 C C . ILE A 1 86 ? -2.584 15.312 19.797 1 98.88 86 ILE A C 1
ATOM 650 O O . ILE A 1 86 ? -3.229 16.359 19.672 1 98.88 86 ILE A O 1
ATOM 654 N N . GLN A 1 87 ? -2.33 14.75 20.938 1 98.75 87 GLN A N 1
ATOM 655 C CA . GLN A 1 87 ? -2.793 15.406 22.156 1 98.75 87 GLN A CA 1
ATOM 656 C C . GLN A 1 87 ? -2.137 16.781 22.328 1 98.75 87 GLN A C 1
ATOM 658 O O . GLN A 1 87 ? -2.805 17.75 22.672 1 98.75 87 GLN A O 1
ATOM 663 N N . GLU A 1 88 ? -0.885 16.844 22.141 1 98.56 88 GLU A N 1
ATOM 664 C CA . GLU A 1 88 ? -0.162 18.109 22.219 1 98.56 88 GLU A CA 1
ATOM 665 C C . GLU A 1 88 ? -0.672 19.109 21.172 1 98.56 88 GLU A C 1
ATOM 667 O O . GLU A 1 88 ? -0.889 20.281 21.484 1 98.56 88 GLU A O 1
ATOM 672 N N . VAL A 1 89 ? -0.9 18.609 19.984 1 98.75 89 VAL A N 1
ATOM 673 C CA . VAL A 1 89 ? -1.418 19.453 18.906 1 98.75 89 VAL A CA 1
ATOM 674 C C . VAL A 1 89 ? -2.811 19.953 19.281 1 98.75 89 VAL A C 1
ATOM 676 O O . VAL A 1 89 ? -3.131 21.125 19.047 1 98.75 89 VAL A O 1
ATOM 679 N N . THR A 1 90 ? -3.607 19.094 19.844 1 98.75 90 THR A N 1
ATOM 680 C CA . THR A 1 90 ? -4.949 19.453 20.281 1 98.75 90 THR A CA 1
ATOM 681 C C . THR A 1 90 ? -4.902 20.609 21.281 1 98.75 90 THR A C 1
ATOM 683 O O . THR A 1 90 ? -5.652 21.578 21.172 1 98.75 90 THR A O 1
ATOM 686 N N . SER A 1 91 ? -4.027 20.484 22.203 1 98.56 91 SER A N 1
ATOM 687 C CA . SER A 1 91 ? -3.877 21.516 23.234 1 98.56 91 SER A CA 1
ATOM 688 C C . SER A 1 91 ? -3.338 22.812 22.641 1 98.56 91 SER A C 1
ATOM 690 O O . SER A 1 91 ? -3.867 23.891 22.922 1 98.56 91 SER A O 1
ATOM 692 N N . LEU A 1 92 ? -2.371 22.719 21.828 1 98.38 92 LEU A N 1
ATOM 693 C CA . LEU A 1 92 ? -1.682 23.875 21.281 1 98.38 92 LEU A CA 1
ATOM 694 C C . LEU A 1 92 ? -2.605 24.672 20.359 1 98.38 92 LEU A C 1
ATOM 696 O O . LEU A 1 92 ? -2.551 25.891 20.328 1 98.38 92 LEU A O 1
ATOM 700 N N . PHE A 1 93 ? -3.441 23.938 19.594 1 98.38 93 PHE A N 1
ATOM 701 C CA . PHE A 1 93 ? -4.227 24.578 18.562 1 98.38 93 PHE A CA 1
ATOM 702 C C . PHE A 1 93 ? -5.699 24.625 18.938 1 98.38 93 PHE A C 1
ATOM 704 O O . PHE A 1 93 ? -6.566 24.781 18.078 1 98.38 93 PHE A O 1
ATOM 711 N N . ASN A 1 94 ? -6.023 24.391 20.188 1 98.06 94 ASN A N 1
ATOM 712 C CA . ASN A 1 94 ? -7.367 24.484 20.75 1 98.06 94 ASN A CA 1
ATOM 713 C C . ASN A 1 94 ? -8.352 23.594 20 1 98.06 94 ASN A C 1
ATOM 715 O O . ASN A 1 94 ? -9.453 24.016 19.656 1 98.06 94 ASN A O 1
ATOM 719 N N . GLY A 1 95 ? -7.914 22.469 19.625 1 98.31 95 GLY A N 1
ATOM 720 C CA . GLY A 1 95 ? -8.766 21.422 19.078 1 98.31 95 GLY A CA 1
ATOM 721 C C . GLY A 1 95 ? -9.039 21.578 17.594 1 98.31 95 GLY A C 1
ATOM 722 O O . GLY A 1 95 ? -9.938 20.938 17.047 1 98.31 95 GLY A O 1
ATOM 723 N N . LYS A 1 96 ? -8.258 22.531 16.953 1 98.31 96 LYS A N 1
ATOM 724 C CA . LYS A 1 96 ? -8.453 22.766 15.531 1 98.31 96 LYS A CA 1
ATOM 725 C C . LYS A 1 96 ? -7.137 22.656 14.766 1 98.31 96 LYS A C 1
ATOM 727 O O . LYS A 1 96 ? -6.102 23.141 15.227 1 98.31 96 LYS A O 1
ATOM 732 N N . LEU A 1 97 ? -7.211 21.984 13.656 1 98.38 97 LEU A N 1
ATOM 733 C CA . LEU A 1 97 ? -6.062 21.844 12.766 1 98.38 97 LEU A CA 1
ATOM 734 C C . LEU A 1 97 ? -6.465 22.078 11.312 1 98.38 97 LEU A C 1
ATOM 736 O O . LEU A 1 97 ? -7.395 21.453 10.812 1 98.38 97 LEU A O 1
ATOM 740 N N . ASN A 1 98 ? -5.762 23.031 10.695 1 95.12 98 ASN A N 1
ATOM 741 C CA . ASN A 1 98 ? -6.098 23.359 9.312 1 95.12 98 ASN A CA 1
ATOM 742 C C . ASN A 1 98 ? -5.336 22.469 8.328 1 95.12 98 ASN A C 1
ATOM 744 O O . ASN A 1 98 ? -5.879 22.078 7.297 1 95.12 98 ASN A O 1
ATOM 748 N N . ILE A 1 99 ? -4.027 22.156 8.633 1 92 99 ILE A N 1
ATOM 749 C CA . ILE A 1 99 ? -3.166 21.469 7.684 1 92 99 ILE A CA 1
ATOM 750 C C . ILE A 1 99 ? -2.412 20.344 8.391 1 92 99 ILE A C 1
ATOM 752 O O . ILE A 1 99 ? -1.786 20.562 9.43 1 92 99 ILE A O 1
ATOM 756 N N . TYR A 1 100 ? -2.551 19.188 7.875 1 96.56 100 TYR A N 1
ATOM 757 C CA . TYR A 1 100 ? -1.734 18.062 8.312 1 96.56 100 TYR A CA 1
ATOM 758 C C . TYR A 1 100 ? -0.856 17.547 7.176 1 96.56 100 TYR A C 1
ATOM 760 O O . TYR A 1 100 ? -1.362 17.109 6.141 1 96.5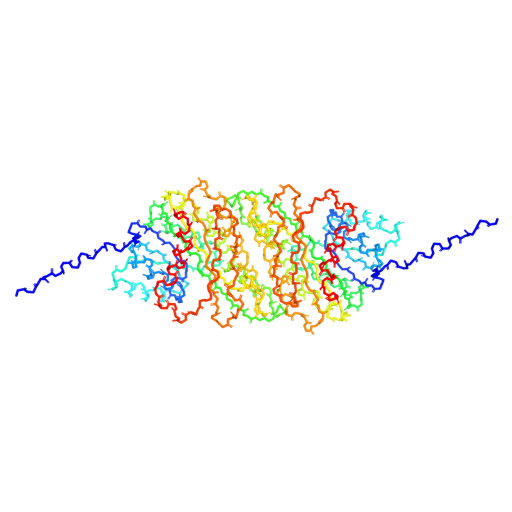6 100 TYR A O 1
ATOM 768 N N . VAL A 1 101 ? 0.46 17.625 7.395 1 92.88 101 VAL A N 1
ATOM 769 C CA . VAL A 1 101 ? 1.413 17.109 6.41 1 92.88 101 VAL A CA 1
ATOM 770 C C . VAL A 1 101 ? 2.072 15.844 6.934 1 92.88 101 VAL A C 1
ATOM 772 O O . VAL A 1 101 ? 2.879 15.891 7.867 1 92.88 101 VAL A O 1
ATOM 775 N N . ASN A 1 102 ? 1.703 14.75 6.367 1 96.12 102 ASN A N 1
ATOM 776 C CA . ASN A 1 102 ? 2.383 13.484 6.613 1 96.12 102 ASN A CA 1
ATOM 777 C C . ASN A 1 102 ? 3.662 13.367 5.793 1 96.12 102 ASN A C 1
ATOM 779 O O . ASN A 1 102 ? 3.619 13 4.617 1 96.12 102 ASN A O 1
ATOM 783 N N . ASN A 1 103 ? 4.836 13.562 6.488 1 91.62 103 ASN A N 1
ATOM 784 C CA . ASN A 1 103 ? 6.082 13.703 5.746 1 91.62 103 ASN A CA 1
ATOM 785 C C . ASN A 1 103 ? 7.09 12.617 6.129 1 91.62 103 ASN A C 1
ATOM 787 O O . ASN A 1 103 ? 7.953 12.258 5.332 1 91.62 103 ASN A O 1
ATOM 791 N N . VAL A 1 104 ? 6.961 12.07 7.316 1 95.81 104 VAL A N 1
ATOM 792 C CA . VAL A 1 104 ? 7.961 11.125 7.805 1 95.81 104 VAL A CA 1
ATOM 793 C C . VAL A 1 104 ? 7.957 9.867 6.938 1 95.81 104 VAL A C 1
ATOM 795 O O . VAL A 1 104 ? 6.895 9.359 6.574 1 95.81 104 VAL A O 1
ATOM 798 N N . GLY A 1 105 ? 9.102 9.406 6.574 1 94.44 105 GLY A N 1
ATOM 799 C CA . GLY A 1 105 ? 9.305 8.164 5.852 1 94.44 105 GLY A CA 1
ATOM 800 C C . GLY A 1 105 ? 10.742 7.684 5.867 1 94.44 105 GLY A C 1
ATOM 801 O O . GLY A 1 105 ? 11.664 8.484 6.047 1 94.44 105 GLY A O 1
ATOM 802 N N . VAL A 1 106 ? 10.906 6.449 5.758 1 93.94 106 VAL A N 1
ATOM 803 C CA . VAL A 1 106 ? 12.234 5.863 5.648 1 93.94 106 VAL A CA 1
ATOM 804 C C . VAL A 1 106 ? 12.273 4.879 4.48 1 93.94 106 VAL A C 1
ATOM 806 O O . VAL A 1 106 ? 11.266 4.25 4.16 1 93.94 106 VAL A O 1
ATOM 809 N N . ASN A 1 107 ? 13.406 4.836 3.836 1 91.44 107 ASN A N 1
ATOM 810 C CA . ASN A 1 107 ? 13.633 3.885 2.752 1 91.44 107 ASN A CA 1
ATOM 811 C C . ASN A 1 107 ? 14.953 3.143 2.924 1 91.44 107 ASN A C 1
ATOM 813 O O . ASN A 1 107 ? 16.016 3.766 3.018 1 91.44 107 ASN A O 1
ATOM 817 N N . TYR A 1 108 ? 14.852 1.858 3.088 1 90.94 108 TYR A N 1
ATOM 818 C CA . TYR A 1 108 ? 15.992 0.953 2.982 1 90.94 108 TYR A CA 1
ATOM 819 C C . TYR A 1 108 ? 15.969 0.199 1.659 1 90.94 108 TYR A C 1
ATOM 821 O O . TYR A 1 108 ? 15.258 -0.794 1.515 1 90.94 108 TYR A O 1
ATOM 829 N N . ARG A 1 109 ? 16.828 0.653 0.754 1 91.06 109 ARG A N 1
ATOM 830 C CA . ARG A 1 109 ? 16.75 0.046 -0.571 1 91.06 109 ARG A CA 1
ATOM 831 C C . ARG A 1 109 ? 17.562 -1.248 -0.625 1 91.06 109 ARG A C 1
ATOM 833 O O . ARG A 1 109 ? 18.75 -1.259 -0.306 1 91.06 109 ARG A O 1
ATOM 840 N N . LYS A 1 110 ? 16.969 -2.242 -0.989 1 94.25 110 LYS A N 1
ATOM 841 C CA . LYS A 1 110 ? 17.609 -3.537 -1.218 1 94.25 110 LYS A CA 1
ATOM 842 C C . LYS A 1 110 ? 16.719 -4.441 -2.066 1 94.25 110 LYS A C 1
ATOM 844 O O . LYS A 1 110 ? 15.531 -4.168 -2.238 1 94.25 110 LYS A O 1
ATOM 849 N N . PRO A 1 111 ? 17.359 -5.504 -2.613 1 95.94 111 PRO A N 1
ATOM 850 C CA . PRO A 1 111 ? 16.531 -6.477 -3.332 1 95.94 111 PRO A CA 1
ATOM 851 C C . PRO A 1 111 ? 15.445 -7.094 -2.453 1 95.94 111 PRO A C 1
ATOM 853 O O . PRO A 1 111 ? 15.656 -7.293 -1.254 1 95.94 111 PRO A O 1
ATOM 856 N N . THR A 1 112 ? 14.336 -7.434 -3.082 1 97.12 112 THR A N 1
ATOM 857 C CA . THR A 1 112 ? 13.148 -7.914 -2.387 1 97.12 112 THR A CA 1
ATOM 858 C C . THR A 1 112 ? 13.484 -9.102 -1.489 1 97.12 112 THR A C 1
ATOM 860 O O . THR A 1 112 ? 13.031 -9.172 -0.345 1 97.12 112 THR A O 1
ATOM 863 N N . ILE A 1 113 ? 14.367 -9.961 -1.927 1 97.56 113 ILE A N 1
ATOM 864 C CA . ILE A 1 113 ? 14.633 -11.219 -1.238 1 97.56 113 ILE A CA 1
ATOM 865 C C . ILE A 1 113 ? 15.539 -10.969 -0.033 1 97.56 113 ILE A C 1
ATOM 867 O O . ILE A 1 113 ? 15.711 -11.852 0.811 1 97.56 113 ILE A O 1
ATOM 871 N N . GLU A 1 114 ? 16.047 -9.758 0.088 1 97.31 114 GLU A N 1
ATOM 872 C CA . GLU A 1 114 ? 17.016 -9.469 1.149 1 97.31 114 GLU A CA 1
ATOM 873 C C . GLU A 1 114 ? 16.328 -8.789 2.336 1 97.31 114 GLU A C 1
ATOM 875 O O . GLU A 1 114 ? 16.953 -8.57 3.373 1 97.31 114 GLU A O 1
ATOM 880 N N . TYR A 1 115 ? 15.062 -8.414 2.199 1 97.56 115 TYR A N 1
ATOM 881 C CA . TYR A 1 115 ? 14.344 -7.863 3.34 1 97.56 115 TYR A CA 1
ATOM 882 C C . TYR A 1 115 ? 13.992 -8.953 4.344 1 97.56 115 TYR A C 1
ATOM 884 O O . TYR A 1 115 ? 13.414 -9.984 3.977 1 97.56 115 TYR A O 1
ATOM 892 N N . ASN A 1 116 ? 14.398 -8.773 5.602 1 96.75 116 ASN A N 1
ATOM 893 C CA . ASN A 1 116 ? 13.922 -9.664 6.656 1 96.75 116 ASN A CA 1
ATOM 894 C C . ASN A 1 116 ? 12.664 -9.125 7.32 1 96.75 116 ASN A C 1
ATOM 896 O O . ASN A 1 116 ? 12.188 -8.039 6.977 1 96.75 116 ASN A O 1
ATOM 900 N N . ALA A 1 117 ? 12.109 -9.898 8.227 1 96.56 117 ALA A N 1
ATOM 901 C CA . ALA A 1 117 ? 10.844 -9.539 8.867 1 96.56 117 ALA A CA 1
ATOM 902 C C . ALA A 1 117 ? 10.969 -8.227 9.633 1 96.56 117 ALA A C 1
ATOM 904 O O . ALA A 1 117 ? 10.031 -7.422 9.656 1 96.56 117 ALA A O 1
ATOM 905 N N . GLU A 1 118 ? 12.086 -7.996 10.172 1 96.19 118 GLU A N 1
ATOM 906 C CA . GLU A 1 118 ? 12.305 -6.785 10.961 1 96.19 118 GLU A CA 1
ATOM 907 C C . GLU A 1 118 ? 12.367 -5.551 10.062 1 96.19 118 GLU A C 1
ATOM 909 O O . GLU A 1 118 ? 11.758 -4.523 10.367 1 96.19 118 GLU A O 1
ATOM 914 N N . ASP A 1 119 ? 13.117 -5.688 8.938 1 95.56 119 ASP A N 1
ATOM 915 C CA . ASP A 1 119 ? 13.172 -4.605 7.957 1 95.56 119 ASP A CA 1
ATOM 916 C C . ASP A 1 119 ? 11.766 -4.238 7.477 1 95.56 119 ASP A C 1
ATOM 918 O O . ASP A 1 119 ? 11.406 -3.059 7.449 1 95.56 119 ASP A O 1
ATOM 922 N N . TYR A 1 120 ? 11.094 -5.23 7.16 1 97.69 120 TYR A N 1
ATOM 923 C CA . TYR A 1 120 ? 9.75 -5.047 6.617 1 97.69 120 TYR A CA 1
ATOM 924 C C . TYR A 1 120 ? 8.844 -4.359 7.633 1 97.69 120 TYR A C 1
ATOM 926 O O . TYR A 1 120 ? 8.203 -3.354 7.32 1 97.69 120 TYR A O 1
ATOM 934 N N . SER A 1 121 ? 8.828 -4.863 8.828 1 97.44 121 SER A N 1
ATOM 935 C CA . SER A 1 121 ? 7.938 -4.352 9.867 1 97.44 121 SER A CA 1
ATOM 936 C C . SER A 1 121 ? 8.273 -2.908 10.227 1 97.44 121 SER A C 1
ATOM 938 O O . SER A 1 121 ? 7.375 -2.094 10.453 1 97.44 121 SER A O 1
ATOM 940 N N . GLN A 1 122 ? 9.523 -2.615 10.297 1 97.38 122 GLN A N 1
ATOM 941 C CA . GLN A 1 122 ? 9.945 -1.259 10.633 1 97.38 122 GLN A CA 1
ATOM 942 C C . GLN A 1 122 ? 9.539 -0.273 9.539 1 97.38 122 GLN A C 1
ATOM 944 O O . GLN A 1 122 ? 9.031 0.812 9.836 1 97.38 122 GLN A O 1
ATOM 949 N N . MET A 1 123 ? 9.711 -0.637 8.312 1 97.56 123 MET A N 1
ATOM 950 C CA . MET A 1 123 ? 9.359 0.235 7.199 1 97.56 123 MET A CA 1
ATOM 951 C C . MET A 1 123 ? 7.852 0.445 7.129 1 97.56 123 MET A C 1
ATOM 953 O O . MET A 1 123 ? 7.383 1.562 6.895 1 97.56 123 MET A O 1
ATOM 957 N N . MET A 1 124 ? 7.113 -0.666 7.395 1 98.19 124 MET A N 1
ATOM 958 C CA . MET A 1 124 ? 5.656 -0.552 7.398 1 98.19 124 MET A CA 1
ATOM 959 C C . MET A 1 124 ? 5.184 0.346 8.539 1 98.19 124 MET A C 1
ATOM 961 O O . MET A 1 124 ? 4.312 1.195 8.344 1 98.19 124 MET A O 1
ATOM 965 N N . ALA A 1 125 ? 5.832 0.203 9.672 1 98.31 125 ALA A N 1
ATOM 966 C CA . ALA A 1 125 ? 5.445 0.963 10.852 1 98.31 125 ALA A CA 1
ATOM 967 C C . ALA A 1 125 ? 5.656 2.459 10.641 1 98.31 125 ALA A C 1
ATOM 969 O O . ALA A 1 125 ? 4.785 3.27 10.969 1 98.31 125 ALA A O 1
ATOM 970 N N . VAL A 1 126 ? 6.758 2.791 10.086 1 98.31 126 VAL A N 1
ATOM 971 C CA . VAL A 1 126 ? 7.117 4.195 9.93 1 98.31 126 VAL A CA 1
ATOM 972 C C . VAL A 1 126 ? 6.348 4.805 8.758 1 98.31 126 VAL A C 1
ATOM 974 O O . VAL A 1 126 ? 5.781 5.895 8.883 1 98.31 126 VAL A O 1
ATOM 977 N N . ASN A 1 127 ? 6.258 4.113 7.645 1 98.25 127 ASN A N 1
ATOM 978 C CA . ASN A 1 127 ? 5.785 4.727 6.41 1 98.25 127 ASN A CA 1
ATOM 979 C C . ASN A 1 127 ? 4.27 4.633 6.281 1 98.25 127 ASN A C 1
ATOM 981 O O . ASN A 1 127 ? 3.629 5.543 5.75 1 98.25 127 ASN A O 1
ATOM 985 N N . LEU A 1 128 ? 3.682 3.514 6.754 1 98.62 128 LEU A N 1
ATOM 986 C CA . LEU A 1 128 ? 2.279 3.301 6.414 1 98.62 128 LEU A CA 1
ATOM 987 C C . LEU A 1 128 ? 1.41 3.287 7.664 1 98.62 128 LEU A C 1
ATOM 989 O O . LEU A 1 128 ? 0.423 4.02 7.75 1 98.62 128 LEU A O 1
ATOM 993 N N . ASP A 1 129 ? 1.81 2.477 8.672 1 98.56 129 ASP A N 1
ATOM 994 C CA . ASP A 1 129 ? 1.013 2.398 9.891 1 98.56 129 ASP A CA 1
ATOM 995 C C . ASP A 1 129 ? 0.872 3.773 10.547 1 98.56 129 ASP A C 1
ATOM 997 O O . ASP A 1 129 ? -0.218 4.152 10.977 1 98.56 129 ASP A O 1
ATOM 1001 N N . SER A 1 130 ? 1.972 4.449 10.617 1 98.69 130 SER A N 1
ATOM 1002 C CA . SER A 1 130 ? 1.968 5.773 11.234 1 98.69 130 SER A CA 1
ATOM 1003 C C . SER A 1 130 ? 1.085 6.742 10.453 1 98.69 130 SER A C 1
ATOM 1005 O O . SER A 1 130 ? 0.279 7.465 11.039 1 98.69 130 SER A O 1
ATOM 1007 N N . ALA A 1 131 ? 1.204 6.746 9.117 1 98.44 131 ALA A N 1
ATOM 1008 C CA . ALA A 1 131 ? 0.422 7.641 8.273 1 98.44 131 ALA A CA 1
ATOM 1009 C C . ALA A 1 131 ? -1.074 7.402 8.453 1 98.44 131 ALA A C 1
ATOM 1011 O O . ALA A 1 131 ? -1.846 8.352 8.609 1 98.44 131 ALA A O 1
ATOM 1012 N N . TYR A 1 132 ? -1.478 6.188 8.445 1 98.56 132 TYR A N 1
ATOM 1013 C CA . TYR A 1 132 ? -2.887 5.832 8.578 1 98.56 132 TYR A CA 1
ATOM 1014 C C . TYR A 1 132 ? -3.432 6.27 9.938 1 98.56 132 TYR A C 1
ATOM 1016 O O . TYR A 1 132 ? -4.465 6.938 10.008 1 98.56 132 TYR A O 1
ATOM 1024 N N . HIS A 1 133 ? -2.709 5.879 10.984 1 98.81 133 HIS A N 1
ATOM 1025 C CA . HIS A 1 133 ? -3.168 6.152 12.336 1 98.81 133 HIS A CA 1
ATOM 1026 C C . HIS A 1 133 ? -3.193 7.652 12.617 1 98.81 133 HIS A C 1
ATOM 1028 O O . HIS A 1 133 ? -4.133 8.156 13.242 1 98.81 133 HIS A O 1
ATOM 1034 N N . LEU A 1 134 ? -2.229 8.352 12.156 1 98.81 134 LEU A N 1
ATOM 1035 C CA . LEU A 1 134 ? -2.184 9.797 12.375 1 98.81 134 LEU A CA 1
ATOM 1036 C C . LEU A 1 134 ? -3.33 10.492 11.648 1 98.81 134 LEU A C 1
ATOM 1038 O O . LEU A 1 134 ? -3.855 11.5 12.125 1 98.81 134 LEU A O 1
ATOM 1042 N N . CYS A 1 135 ? -3.73 9.961 10.469 1 98.06 135 CYS A N 1
ATOM 1043 C CA . CYS A 1 135 ? -4.91 10.5 9.797 1 98.06 135 CYS A CA 1
ATOM 1044 C C . CYS A 1 135 ? -6.148 10.344 10.672 1 98.06 135 CYS A C 1
ATOM 1046 O O . CYS A 1 135 ? -6.945 11.273 10.797 1 98.06 135 CYS A O 1
ATOM 1048 N N . GLN A 1 136 ? -6.273 9.18 11.273 1 98.56 136 GLN A N 1
ATOM 1049 C CA . GLN A 1 136 ? -7.418 8.945 12.156 1 98.56 136 GLN A CA 1
ATOM 1050 C C . GLN A 1 136 ? -7.414 9.914 13.328 1 98.56 136 GLN A C 1
ATOM 1052 O O . GLN A 1 136 ? -8.461 10.469 13.68 1 98.56 136 GLN A O 1
ATOM 1057 N N . LEU A 1 137 ? -6.254 10.086 13.891 1 98.75 137 LEU A N 1
ATOM 1058 C CA . LEU A 1 137 ? -6.121 10.93 15.078 1 98.75 137 LEU A CA 1
ATOM 1059 C C . LEU A 1 137 ? -6.336 12.398 14.727 1 98.75 137 LEU A C 1
ATOM 1061 O O . LEU A 1 137 ? -6.859 13.164 15.539 1 98.75 137 LEU A O 1
ATOM 1065 N N . ALA A 1 138 ? -5.941 12.812 13.547 1 98.69 138 ALA A N 1
ATOM 1066 C CA . ALA A 1 138 ? -6.016 14.211 13.133 1 98.69 138 ALA A CA 1
ATOM 1067 C C . ALA A 1 138 ? -7.422 14.57 12.664 1 98.69 138 ALA A C 1
ATOM 1069 O O . ALA A 1 138 ? -7.785 15.75 12.625 1 98.69 138 ALA A O 1
ATOM 1070 N N . TYR A 1 139 ? -8.203 13.57 12.312 1 98.62 139 TYR A N 1
ATOM 1071 C CA . TYR A 1 139 ? -9.492 13.758 11.664 1 98.62 139 TYR A CA 1
ATOM 1072 C C . TYR A 1 139 ? -10.383 14.688 12.484 1 98.62 139 TYR A C 1
ATOM 1074 O O . TYR A 1 139 ? -10.914 15.672 11.961 1 98.62 139 TYR A O 1
ATOM 1082 N N . PRO A 1 140 ? -10.523 14.461 13.781 1 98.75 140 PRO A N 1
ATOM 1083 C CA . PRO A 1 140 ? -11.43 15.336 14.523 1 98.75 140 PRO A CA 1
ATOM 1084 C C . PRO A 1 140 ? -10.969 16.797 14.531 1 98.75 140 PRO A C 1
ATOM 1086 O O . PRO A 1 140 ? -11.805 17.703 14.539 1 98.75 140 PRO A O 1
ATOM 1089 N N . LEU A 1 141 ? -9.703 17.016 14.547 1 98.81 141 LEU A N 1
ATOM 1090 C CA . LEU A 1 141 ? -9.172 18.375 14.555 1 98.81 141 LEU A CA 1
ATOM 1091 C C . LEU A 1 141 ? -9.367 19.031 13.195 1 98.81 141 LEU A C 1
ATOM 1093 O O . LEU A 1 141 ? -9.68 20.234 13.125 1 98.81 141 LEU A O 1
ATOM 1097 N N . LEU A 1 142 ? -9.141 18.266 12.133 1 98 142 LEU A N 1
ATOM 1098 C CA . LEU A 1 142 ? -9.352 18.766 10.773 1 98 142 LEU A CA 1
ATOM 1099 C C . LEU A 1 142 ? -10.812 19.125 10.555 1 98 142 LEU A C 1
ATOM 1101 O O . LEU A 1 142 ? -11.117 20.188 10.008 1 98 142 LEU A O 1
ATOM 1105 N N . LYS A 1 143 ? -11.648 18.281 11.008 1 98.31 143 LYS A N 1
ATOM 1106 C CA . LYS A 1 143 ? -13.078 18.516 10.883 1 98.31 143 LYS A CA 1
ATOM 1107 C C . LYS A 1 143 ? -13.5 19.766 11.656 1 98.31 143 LYS A C 1
ATOM 1109 O O . LYS A 1 143 ? -14.266 20.594 11.156 1 98.31 143 LYS A O 1
ATOM 1114 N N . ALA A 1 144 ? -12.977 19.922 12.828 1 98.62 144 ALA A N 1
ATOM 1115 C CA . ALA A 1 144 ? -13.32 21.031 13.695 1 98.62 144 ALA A CA 1
ATOM 1116 C C . ALA A 1 144 ? -12.883 22.359 13.086 1 98.62 144 ALA A C 1
ATOM 1118 O O . ALA A 1 144 ? -13.5 23.406 13.328 1 98.62 144 ALA A O 1
ATOM 1119 N N . SER A 1 145 ? -11.891 22.406 12.273 1 97.06 145 SER A N 1
ATOM 1120 C CA . SER A 1 145 ? -11.391 23.625 11.648 1 97.06 145 SER A CA 1
ATOM 1121 C C . SER A 1 145 ? -12.352 24.141 10.586 1 97.06 145 SER A C 1
ATOM 1123 O O . SER A 1 145 ? -12.305 25.312 10.219 1 97.06 145 SER A O 1
ATOM 1125 N N . GLY A 1 146 ? -13.164 23.266 9.992 1 95.75 146 GLY A N 1
ATOM 1126 C CA . GLY A 1 146 ? -14.102 23.625 8.938 1 95.75 146 GLY A CA 1
ATOM 1127 C C . GLY A 1 146 ? -13.445 23.75 7.574 1 95.75 146 GLY A C 1
ATOM 1128 O O . GLY A 1 146 ? -14.133 23.938 6.562 1 95.75 146 GLY A O 1
ATOM 1129 N N . MET A 1 147 ? -12.133 23.672 7.574 1 88.81 147 MET A N 1
ATOM 1130 C CA . MET A 1 147 ? -11.367 23.766 6.336 1 88.81 147 MET A CA 1
ATOM 1131 C C . MET A 1 147 ? -10.055 23 6.449 1 88.81 147 MET A C 1
ATOM 1133 O O . MET A 1 147 ? -8.984 23.547 6.215 1 88.81 147 MET A O 1
ATOM 1137 N N . GLY A 1 148 ? -10.172 21.688 6.754 1 89.88 148 GLY A N 1
ATOM 1138 C CA . GLY A 1 148 ? -9 20.859 6.945 1 89.88 148 GLY A CA 1
ATOM 1139 C C . GLY A 1 148 ? -8.391 20.375 5.641 1 89.88 148 GLY A C 1
ATOM 1140 O O . GLY A 1 148 ? -9.094 20.219 4.641 1 89.88 148 GLY A O 1
ATOM 1141 N N . SER A 1 149 ? -7.016 20.188 5.641 1 87.19 149 SER A N 1
ATOM 1142 C CA . SER A 1 149 ? -6.297 19.672 4.484 1 87.19 149 SER A CA 1
ATOM 1143 C C . SER A 1 149 ? -5.188 18.703 4.914 1 87.19 149 SER A C 1
ATOM 1145 O O . SER A 1 149 ? -4.41 19.016 5.816 1 87.19 149 SER A O 1
ATOM 1147 N N . ILE A 1 150 ? -5.191 17.609 4.281 1 90.62 150 ILE A N 1
ATOM 1148 C CA . ILE A 1 150 ? -4.113 16.641 4.48 1 90.62 150 ILE A CA 1
ATOM 1149 C C . ILE A 1 150 ? -3.209 16.625 3.254 1 90.62 150 ILE A C 1
ATOM 1151 O O . ILE A 1 150 ? -3.691 16.641 2.119 1 90.62 150 ILE A O 1
ATOM 1155 N N . VAL A 1 151 ? -1.922 16.594 3.512 1 85.5 151 VAL A N 1
ATOM 1156 C CA . VAL A 1 151 ? -0.94 16.438 2.445 1 85.5 151 VAL A CA 1
ATOM 1157 C C . VAL A 1 151 ? -0.019 15.258 2.768 1 85.5 151 VAL A C 1
ATOM 1159 O O . VAL A 1 151 ? 0.684 15.273 3.781 1 85.5 151 VAL A O 1
ATOM 1162 N N . PHE A 1 152 ? -0.048 14.258 1.901 1 89.56 152 PHE A N 1
ATOM 1163 C CA . PHE A 1 152 ? 0.885 13.141 2.006 1 89.56 152 PHE A CA 1
ATOM 1164 C C . PHE A 1 152 ? 2.113 13.383 1.134 1 89.56 152 PHE A C 1
ATOM 1166 O O . PHE A 1 152 ? 1.988 13.773 -0.028 1 89.56 152 PHE A O 1
ATOM 1173 N N . ILE A 1 153 ? 3.258 13.156 1.729 1 84.81 153 ILE A N 1
ATOM 1174 C CA . ILE A 1 153 ? 4.469 13.125 0.916 1 84.81 153 ILE A CA 1
ATOM 1175 C C . ILE A 1 153 ? 4.758 11.695 0.463 1 84.81 153 ILE A C 1
ATOM 1177 O O . ILE A 1 153 ? 5.172 10.859 1.266 1 84.81 153 ILE A O 1
ATOM 1181 N N . SER A 1 154 ? 4.488 11.438 -0.789 1 86.56 154 SER A N 1
ATOM 1182 C CA . SER A 1 154 ? 4.711 10.125 -1.385 1 86.56 154 SER A CA 1
ATOM 1183 C C . SER A 1 154 ? 6.035 10.078 -2.137 1 86.56 154 SER A C 1
ATOM 1185 O O . SER A 1 154 ? 7.047 10.602 -1.661 1 86.56 154 SER A O 1
ATOM 1187 N N . SER A 1 155 ? 6.148 9.289 -3.129 1 77.88 155 SER A N 1
ATOM 1188 C CA . SER A 1 155 ? 7.344 9.102 -3.947 1 77.88 155 SER A CA 1
ATOM 1189 C C . SER A 1 155 ? 6.984 8.539 -5.32 1 77.88 155 SER A C 1
ATOM 1191 O O . SER A 1 155 ? 5.973 7.852 -5.469 1 77.88 155 SER A O 1
ATOM 1193 N N . ILE A 1 156 ? 7.848 8.789 -6.254 1 73.62 156 ILE A N 1
ATOM 1194 C CA . ILE A 1 156 ? 7.703 8.18 -7.574 1 73.62 156 ILE A CA 1
ATOM 1195 C C . ILE A 1 156 ? 7.746 6.66 -7.453 1 73.62 156 ILE A C 1
ATOM 1197 O O . ILE A 1 156 ? 7.156 5.949 -8.266 1 73.62 156 ILE A O 1
ATOM 1201 N N . ALA A 1 157 ? 8.398 6.199 -6.488 1 78.25 157 ALA A N 1
ATOM 1202 C CA . ALA A 1 157 ? 8.492 4.766 -6.234 1 78.25 157 ALA A CA 1
ATOM 1203 C C . ALA A 1 157 ? 7.109 4.16 -5.988 1 78.25 157 ALA A C 1
ATOM 1205 O O . ALA A 1 157 ? 6.922 2.951 -6.125 1 78.25 157 ALA A O 1
ATOM 1206 N N . GLY A 1 158 ? 6.129 4.992 -5.621 1 79.5 158 GLY A N 1
ATOM 1207 C CA . GLY A 1 158 ? 4.77 4.523 -5.391 1 79.5 158 GLY A CA 1
ATOM 1208 C C . GLY A 1 158 ? 3.926 4.504 -6.648 1 79.5 158 GLY A C 1
ATOM 1209 O O . GLY A 1 158 ? 2.766 4.086 -6.617 1 79.5 158 GLY A O 1
ATOM 1210 N N . VAL A 1 159 ? 4.57 4.91 -7.727 1 71.44 159 VAL A N 1
ATOM 1211 C CA . VAL A 1 159 ? 3.822 5.047 -8.977 1 71.44 159 VAL A CA 1
ATOM 1212 C C . VAL A 1 159 ? 4.441 4.156 -10.047 1 71.44 159 VAL A C 1
ATOM 1214 O O . VAL A 1 159 ? 3.729 3.439 -10.758 1 71.44 159 VAL A O 1
ATOM 1217 N N . VAL A 1 160 ? 5.746 4.184 -10.062 1 68.38 160 VAL A N 1
ATOM 1218 C CA . VAL A 1 160 ? 6.477 3.369 -11.031 1 68.38 160 VAL A CA 1
ATOM 1219 C C . VAL A 1 160 ? 7.543 2.547 -10.312 1 68.38 160 VAL A C 1
ATOM 1221 O O . VAL A 1 160 ? 7.895 2.838 -9.164 1 68.38 160 VAL A O 1
ATOM 1224 N N . SER A 1 161 ? 8.008 1.496 -11.055 1 71.19 161 SER A N 1
ATOM 1225 C CA . SER A 1 161 ? 9.125 0.753 -10.492 1 71.19 161 SER A CA 1
ATOM 1226 C C . SER A 1 161 ? 10.453 1.454 -10.773 1 71.19 161 SER A C 1
ATOM 1228 O O . SER A 1 161 ? 10.719 1.854 -11.914 1 71.19 161 SER A O 1
ATOM 1230 N N . VAL A 1 162 ? 11.203 1.583 -9.758 1 71.25 162 VAL A N 1
ATOM 1231 C CA . VAL A 1 162 ? 12.531 2.162 -9.945 1 71.25 162 VAL A CA 1
ATOM 1232 C C . VAL A 1 162 ? 13.602 1.101 -9.695 1 71.25 162 VAL A C 1
ATOM 1234 O O . VAL A 1 162 ? 14.758 1.429 -9.406 1 71.25 162 VAL A O 1
ATOM 1237 N N . GLY A 1 163 ? 13.18 -0.182 -9.781 1 77.44 163 GLY A N 1
ATOM 1238 C CA . GLY A 1 163 ? 14.125 -1.286 -9.688 1 77.44 163 GLY A CA 1
ATOM 1239 C C . GLY A 1 163 ? 14.023 -2.047 -8.375 1 77.44 163 GLY A C 1
ATOM 1240 O O . GLY A 1 163 ? 13.422 -3.125 -8.328 1 77.44 163 GLY A O 1
ATOM 1241 N N . THR A 1 164 ? 14.727 -1.487 -7.254 1 83.5 164 THR A N 1
ATOM 1242 C CA . THR A 1 164 ? 14.664 -2.125 -5.945 1 83.5 164 THR A CA 1
ATOM 1243 C C . THR A 1 164 ? 13.992 -1.205 -4.926 1 83.5 164 THR A C 1
ATOM 1245 O O . THR A 1 164 ? 13.719 -0.041 -5.223 1 83.5 164 THR A O 1
ATOM 1248 N N . GLY A 1 165 ? 13.594 -1.798 -3.762 1 93.81 165 GLY A N 1
ATOM 1249 C CA . GLY A 1 165 ? 12.922 -1.003 -2.744 1 93.81 165 GLY A CA 1
ATOM 1250 C C . GLY A 1 165 ? 11.43 -1.239 -2.695 1 93.81 165 GLY A C 1
ATOM 1251 O O . GLY A 1 165 ? 10.648 -0.291 -2.582 1 93.81 165 GLY A O 1
ATOM 1252 N N . SER A 1 166 ? 11.086 -2.508 -2.801 1 95.12 166 SER A N 1
ATOM 1253 C CA . SER A 1 166 ? 9.688 -2.881 -3.012 1 95.12 166 SER A CA 1
ATOM 1254 C C . SER A 1 166 ? 8.836 -2.543 -1.793 1 95.12 166 SER A C 1
ATOM 1256 O O . SER A 1 166 ? 7.672 -2.164 -1.93 1 95.12 166 SER A O 1
ATOM 1258 N N . VAL A 1 167 ? 9.453 -2.619 -0.584 1 97.56 167 VAL A N 1
ATOM 1259 C CA . VAL A 1 167 ? 8.672 -2.35 0.623 1 97.56 167 VAL A CA 1
ATOM 1260 C C . VAL A 1 167 ? 8.297 -0.871 0.675 1 97.56 167 VAL A C 1
ATOM 1262 O O . VAL A 1 167 ? 7.141 -0.527 0.923 1 97.56 167 VAL A O 1
ATOM 1265 N N . TYR A 1 168 ? 9.281 -0.045 0.432 1 96.38 168 TYR A N 1
ATOM 1266 C CA . TYR A 1 168 ? 9.031 1.391 0.387 1 96.38 168 TYR A CA 1
ATOM 1267 C C . TYR A 1 168 ? 8.008 1.73 -0.688 1 96.38 168 TYR A C 1
ATOM 1269 O O . TYR A 1 168 ? 7.074 2.5 -0.445 1 96.38 168 TYR A O 1
ATOM 1277 N N . ALA A 1 169 ? 8.156 1.199 -1.871 1 91.81 169 ALA A N 1
ATOM 1278 C CA . ALA A 1 169 ? 7.262 1.43 -2.998 1 91.81 169 ALA A CA 1
ATOM 1279 C C . ALA A 1 169 ? 5.828 1.031 -2.648 1 91.81 169 ALA A C 1
ATOM 1281 O O . ALA A 1 169 ? 4.879 1.745 -2.982 1 91.81 169 ALA A O 1
ATOM 1282 N N . ALA A 1 170 ? 5.695 -0.116 -2.004 1 96.5 170 ALA A N 1
ATOM 1283 C CA . ALA A 1 170 ? 4.379 -0.581 -1.578 1 96.5 170 ALA A CA 1
ATOM 1284 C C . ALA A 1 170 ? 3.73 0.412 -0.617 1 96.5 170 ALA A C 1
ATOM 1286 O O . ALA A 1 170 ? 2.545 0.727 -0.745 1 96.5 170 ALA A O 1
ATOM 1287 N N . CYS A 1 171 ? 4.484 0.94 0.328 1 97.69 171 CYS A N 1
ATOM 1288 C CA . CYS A 1 171 ? 3.979 1.916 1.287 1 97.69 171 CYS A CA 1
ATOM 1289 C C . CYS A 1 171 ? 3.498 3.178 0.58 1 97.69 171 CYS A C 1
ATOM 1291 O O . CYS A 1 171 ? 2.41 3.678 0.866 1 97.69 171 CYS A O 1
ATOM 1293 N N . LYS A 1 172 ? 4.32 3.625 -0.285 1 92.88 172 LYS A N 1
ATOM 1294 C CA . LYS A 1 172 ? 3.99 4.887 -0.945 1 92.88 172 LYS A CA 1
ATOM 1295 C C . LYS A 1 172 ? 2.797 4.723 -1.88 1 92.88 172 LYS A C 1
ATOM 1297 O O . LYS A 1 172 ? 1.997 5.645 -2.045 1 92.88 172 LYS A O 1
ATOM 1302 N N . ALA A 1 173 ? 2.666 3.58 -2.496 1 89.62 173 ALA A N 1
ATOM 1303 C CA . ALA A 1 173 ? 1.463 3.314 -3.281 1 89.62 173 ALA A CA 1
ATOM 1304 C C . ALA A 1 173 ? 0.224 3.281 -2.391 1 89.62 173 ALA A C 1
ATOM 1306 O O . ALA A 1 173 ? -0.834 3.789 -2.77 1 89.62 173 ALA A O 1
ATOM 1307 N N . ALA A 1 174 ? 0.368 2.635 -1.283 1 96.5 174 ALA A N 1
ATOM 1308 C CA . ALA A 1 174 ? -0.73 2.607 -0.32 1 96.5 174 ALA A CA 1
ATOM 1309 C C . ALA A 1 174 ? -1.121 4.02 0.107 1 96.5 174 ALA A C 1
ATOM 1311 O O . ALA A 1 174 ? -2.309 4.34 0.207 1 96.5 174 ALA A O 1
ATOM 1312 N N . ILE A 1 175 ? -0.144 4.832 0.333 1 94.25 175 ILE A N 1
ATOM 1313 C CA . ILE A 1 175 ? -0.37 6.219 0.719 1 94.25 175 ILE A CA 1
ATOM 1314 C C . ILE A 1 175 ? -1.129 6.945 -0.389 1 94.25 175 ILE A C 1
ATOM 1316 O O . ILE A 1 175 ? -2.057 7.711 -0.116 1 94.25 175 ILE A O 1
ATOM 1320 N N . ASN A 1 176 ? -0.699 6.738 -1.585 1 84.19 176 ASN A N 1
ATOM 1321 C CA . ASN A 1 176 ? -1.403 7.336 -2.715 1 84.19 176 ASN A CA 1
ATOM 1322 C C . ASN A 1 176 ? -2.881 6.957 -2.719 1 84.19 176 ASN A C 1
ATOM 1324 O O . ASN A 1 176 ? -3.742 7.793 -2.988 1 84.19 176 ASN A O 1
ATOM 1328 N N . GLN A 1 177 ? -3.117 5.715 -2.447 1 87.38 177 GLN A N 1
ATOM 1329 C CA . GLN A 1 177 ? -4.5 5.246 -2.451 1 87.38 177 GLN A CA 1
ATOM 1330 C C . GLN A 1 177 ? -5.273 5.812 -1.263 1 87.38 177 GLN A C 1
ATOM 1332 O O . GLN A 1 177 ? -6.453 6.152 -1.389 1 87.38 177 GLN A O 1
ATOM 1337 N N . LEU A 1 178 ? -4.656 5.906 -0.123 1 93.12 178 LEU A N 1
ATOM 1338 C CA . LEU A 1 178 ? -5.277 6.527 1.043 1 93.12 178 LEU A CA 1
ATOM 1339 C C . LEU A 1 178 ? -5.668 7.969 0.746 1 93.12 178 LEU A C 1
ATOM 1341 O O . LEU A 1 178 ? -6.719 8.438 1.194 1 93.12 178 LEU A O 1
ATOM 1345 N N . THR A 1 179 ? -4.801 8.617 0.041 1 85.62 179 THR A N 1
ATOM 1346 C CA . THR A 1 179 ? -5.098 9.992 -0.351 1 85.62 179 THR A CA 1
ATOM 1347 C C . THR A 1 179 ? -6.445 10.07 -1.06 1 85.62 179 THR A C 1
ATOM 1349 O O . THR A 1 179 ? -7.273 10.922 -0.733 1 85.62 179 THR A O 1
ATOM 1352 N N . LYS A 1 180 ? -6.672 9.18 -1.958 1 81 180 LYS A N 1
ATOM 1353 C CA . LYS A 1 180 ? -7.914 9.148 -2.723 1 81 180 LYS A CA 1
ATOM 1354 C C . LYS A 1 180 ? -9.109 8.844 -1.82 1 81 180 LYS A C 1
ATOM 1356 O O . LYS A 1 180 ? -10.164 9.469 -1.94 1 81 180 LYS A O 1
ATOM 1361 N N . TYR A 1 181 ? -8.953 7.922 -0.993 1 87 181 TYR A N 1
ATOM 1362 C CA . TYR A 1 181 ? -10.055 7.488 -0.145 1 87 181 TYR A CA 1
ATOM 1363 C C . TYR A 1 181 ? -10.422 8.57 0.868 1 87 181 TYR A C 1
ATOM 1365 O O . TYR A 1 181 ? -11.602 8.828 1.108 1 87 181 TYR A O 1
ATOM 1373 N N . MET A 1 182 ? -9.43 9.203 1.41 1 89.31 182 MET A N 1
ATOM 1374 C CA . MET A 1 182 ? -9.711 10.266 2.371 1 89.31 182 MET A CA 1
ATOM 1375 C C . MET A 1 182 ? -10.375 11.453 1.688 1 89.31 182 MET A C 1
ATOM 1377 O O . MET A 1 182 ? -11.258 12.094 2.26 1 89.31 182 MET A O 1
ATOM 1381 N N . ALA A 1 183 ? -9.875 11.758 0.491 1 82.69 183 ALA A N 1
ATOM 1382 C CA . ALA A 1 183 ? -10.484 12.836 -0.278 1 82.69 183 ALA A CA 1
ATOM 1383 C C . ALA A 1 183 ? -11.984 12.602 -0.456 1 82.69 183 ALA A C 1
ATOM 1385 O O . ALA A 1 183 ? -12.781 13.531 -0.322 1 82.69 183 ALA A O 1
ATOM 1386 N N . CYS A 1 184 ? -12.312 11.367 -0.696 1 81.25 184 CYS A N 1
ATOM 1387 C CA . CYS A 1 184 ? -13.711 11.039 -0.95 1 81.25 184 CYS A CA 1
ATOM 1388 C C . CYS A 1 184 ? -14.492 10.93 0.354 1 81.25 184 CYS A C 1
ATOM 1390 O O . CYS A 1 184 ? -15.539 11.555 0.506 1 81.25 184 CYS A O 1
ATOM 1392 N N . GLU A 1 185 ? -14.031 10.25 1.273 1 88.75 185 GLU A N 1
ATOM 1393 C CA . GLU A 1 185 ? -14.75 9.945 2.508 1 88.75 185 GLU A CA 1
ATOM 1394 C C . GLU A 1 185 ? -14.938 11.188 3.367 1 88.75 185 GLU A C 1
ATOM 1396 O O . GLU A 1 185 ? -15.953 11.336 4.043 1 88.75 185 GLU A O 1
ATOM 1401 N N . TRP A 1 186 ? -13.977 12.109 3.271 1 90.75 186 TRP A N 1
ATOM 1402 C CA . TRP A 1 186 ? -14.008 13.219 4.219 1 90.75 186 TRP A CA 1
ATOM 1403 C C . TRP A 1 186 ? -14.406 14.516 3.52 1 90.75 186 TRP A C 1
ATOM 1405 O O . TRP A 1 186 ? -14.406 15.586 4.137 1 90.75 186 TRP A O 1
ATOM 1415 N N . ALA A 1 187 ? -14.758 14.414 2.273 1 83.88 187 ALA A N 1
ATOM 1416 C CA . ALA A 1 187 ? -15.258 15.562 1.528 1 83.88 187 ALA A CA 1
ATOM 1417 C C . ALA A 1 187 ? -16.469 16.172 2.223 1 83.88 187 ALA A C 1
ATOM 1419 O O . ALA A 1 187 ? -16.609 17.406 2.289 1 83.88 187 ALA A O 1
ATOM 1420 N N . LYS A 1 188 ? -17.312 15.367 2.754 1 89.12 188 LYS A N 1
ATOM 1421 C CA . LYS A 1 188 ? -18.531 15.812 3.412 1 89.12 188 LYS A CA 1
ATOM 1422 C C . LYS A 1 188 ? -18.219 16.656 4.645 1 89.12 188 LYS A C 1
ATOM 1424 O O . LYS A 1 188 ? -19.062 17.422 5.117 1 89.12 188 LYS A O 1
ATOM 1429 N N . ASP A 1 189 ? -17.031 16.5 5.148 1 94.06 189 ASP A N 1
ATOM 1430 C CA . ASP A 1 189 ? -16.609 17.234 6.336 1 94.06 189 ASP A CA 1
ATOM 1431 C C . ASP A 1 189 ? -15.711 18.406 5.953 1 94.06 189 ASP A C 1
ATOM 1433 O O . ASP A 1 189 ? -15.023 18.984 6.809 1 94.06 189 ASP A O 1
ATOM 1437 N N . ASN A 1 190 ? -15.617 18.703 4.66 1 89.38 190 ASN A N 1
ATOM 1438 C CA . ASN A 1 190 ? -14.82 19.797 4.125 1 89.38 190 ASN A CA 1
ATOM 1439 C C . ASN A 1 190 ? -13.336 19.609 4.41 1 89.38 190 ASN A C 1
ATOM 1441 O O . ASN A 1 190 ? -12.648 20.562 4.777 1 89.38 190 ASN A O 1
ATOM 1445 N N . ILE A 1 191 ? -12.93 18.359 4.41 1 88.94 191 ILE A N 1
ATOM 1446 C CA . ILE A 1 191 ? -11.516 18.016 4.516 1 88.94 191 ILE A CA 1
ATOM 1447 C C . ILE A 1 191 ? -10.984 17.594 3.152 1 88.94 191 ILE A C 1
ATOM 1449 O O . ILE A 1 191 ? -11.555 16.719 2.498 1 88.94 191 ILE A O 1
ATOM 1453 N N . ARG A 1 192 ? -9.938 18.219 2.781 1 82.75 192 ARG A N 1
ATOM 1454 C CA . ARG A 1 192 ? -9.273 17.859 1.531 1 82.75 192 ARG A CA 1
ATOM 1455 C C . ARG A 1 192 ? -8.094 16.922 1.783 1 82.75 192 ARG A C 1
ATOM 1457 O O . ARG A 1 192 ? -7.484 16.969 2.852 1 82.75 192 ARG A O 1
ATOM 1464 N N . SER A 1 193 ? -7.855 16.062 0.867 1 85.19 193 SER A N 1
ATOM 1465 C CA . SER A 1 193 ? -6.715 15.148 0.921 1 85.19 193 SER A CA 1
ATOM 1466 C C . SER A 1 193 ? -5.914 15.188 -0.377 1 85.19 193 SER A C 1
ATOM 1468 O O . SER A 1 193 ? -6.469 14.992 -1.461 1 85.19 193 SER A O 1
ATOM 1470 N N . ASN A 1 194 ? -4.559 15.422 -0.151 1 75.88 194 ASN A N 1
ATOM 1471 C CA . ASN A 1 194 ? -3.656 15.547 -1.291 1 75.88 194 ASN A CA 1
ATOM 1472 C C . ASN A 1 194 ? -2.369 14.75 -1.08 1 75.88 194 ASN A C 1
ATOM 1474 O O . ASN A 1 194 ? -2.057 14.359 0.044 1 75.88 194 ASN A O 1
ATOM 1478 N N . CYS A 1 195 ? -1.747 14.477 -2.225 1 81 195 CYS A N 1
ATOM 1479 C CA . CYS A 1 195 ? -0.46 13.789 -2.172 1 81 195 CYS A CA 1
ATOM 1480 C C . CYS A 1 195 ? 0.564 14.484 -3.062 1 81 195 CYS A C 1
ATOM 1482 O O . CYS A 1 195 ? 0.23 14.945 -4.156 1 81 195 CYS A O 1
ATOM 1484 N N . VAL A 1 196 ? 1.806 14.578 -2.541 1 73.5 196 VAL A N 1
ATOM 1485 C CA . VAL A 1 196 ? 2.943 15.078 -3.311 1 73.5 196 VAL A CA 1
ATOM 1486 C C . VAL A 1 196 ? 3.885 13.922 -3.643 1 73.5 196 VAL A C 1
ATOM 1488 O O . VAL A 1 196 ? 4.254 13.141 -2.762 1 73.5 196 VAL A O 1
ATOM 1491 N N . VAL A 1 197 ? 4.207 13.75 -4.883 1 73.12 197 VAL A N 1
ATOM 1492 C CA . VAL A 1 197 ? 5.098 12.688 -5.336 1 73.12 197 VAL A CA 1
ATOM 1493 C C . VAL A 1 197 ? 6.41 13.289 -5.832 1 73.12 197 VAL A C 1
ATOM 1495 O O . VAL A 1 197 ? 6.5 13.75 -6.977 1 73.12 197 VAL A O 1
ATOM 1498 N N . PRO A 1 198 ? 7.371 13.344 -4.945 1 65.25 198 PRO A N 1
ATOM 1499 C CA . PRO A 1 198 ? 8.688 13.812 -5.391 1 65.25 198 PRO A CA 1
ATOM 1500 C C . PRO A 1 198 ? 9.344 12.859 -6.387 1 65.25 198 PRO A C 1
ATOM 1502 O O . PRO A 1 198 ? 9.219 11.641 -6.25 1 65.25 198 PRO A O 1
ATOM 1505 N N . ALA A 1 199 ? 9.672 13.312 -7.621 1 57.44 199 ALA A N 1
ATOM 1506 C CA . ALA A 1 199 ? 10.406 12.508 -8.602 1 57.44 199 ALA A CA 1
ATOM 1507 C C . ALA A 1 199 ? 11.852 12.977 -8.727 1 57.44 199 ALA A C 1
ATOM 1509 O O . ALA A 1 199 ? 12.141 14.164 -8.531 1 57.44 199 ALA A O 1
ATOM 1510 N N . THR A 1 200 ? 12.781 12.023 -8.602 1 48.53 200 THR A N 1
ATOM 1511 C CA . THR A 1 200 ? 14.141 12.469 -8.883 1 48.53 200 THR A CA 1
ATOM 1512 C C . THR A 1 200 ? 14.289 12.844 -10.359 1 48.53 200 THR A C 1
ATOM 1514 O O . THR A 1 200 ? 13.602 12.289 -11.219 1 48.53 200 THR A O 1
ATOM 1517 N N . THR A 1 201 ? 14.664 14.102 -10.742 1 40.97 201 THR A N 1
ATOM 1518 C CA . THR A 1 201 ? 14.883 14.672 -12.062 1 40.97 201 THR A CA 1
ATOM 1519 C C . THR A 1 201 ? 15.344 13.602 -13.047 1 40.97 201 THR A C 1
ATOM 1521 O O . THR A 1 201 ? 15.164 13.734 -14.258 1 40.97 201 THR A O 1
ATOM 1524 N N . ASN A 1 202 ? 16.078 12.734 -12.703 1 39.34 202 ASN A N 1
ATOM 1525 C CA . ASN A 1 202 ? 16.719 11.953 -13.75 1 39.34 202 ASN A CA 1
ATOM 1526 C C . ASN A 1 202 ? 15.82 10.805 -14.219 1 39.34 202 ASN A C 1
ATOM 1528 O O . ASN A 1 202 ? 16.297 9.82 -14.781 1 39.34 202 ASN A O 1
ATOM 1532 N N . THR A 1 203 ? 14.617 10.82 -13.742 1 40.38 203 THR A N 1
ATOM 1533 C CA . THR A 1 203 ? 13.867 9.68 -14.25 1 40.38 203 THR A CA 1
ATOM 1534 C C . THR A 1 203 ? 12.984 10.086 -15.43 1 40.38 203 THR A C 1
ATOM 1536 O O . THR A 1 203 ? 12.148 10.992 -15.305 1 40.38 203 THR A O 1
ATOM 1539 N N . PRO A 1 204 ? 13.398 9.906 -16.625 1 38.88 204 PRO A N 1
ATOM 1540 C CA . PRO A 1 204 ? 12.688 10.25 -17.859 1 38.88 204 PRO A CA 1
ATOM 1541 C C . PRO A 1 204 ? 11.18 10.039 -17.75 1 38.88 204 PRO A C 1
ATOM 1543 O O . PRO A 1 204 ? 10.422 10.594 -18.547 1 38.88 204 PRO A O 1
ATOM 1546 N N . LEU A 1 205 ? 10.797 9.133 -17.047 1 36.69 205 LEU A N 1
ATOM 1547 C CA . LEU A 1 205 ? 9.445 8.609 -17.203 1 36.69 205 LEU A CA 1
ATOM 1548 C C . LEU A 1 205 ? 8.422 9.508 -16.516 1 36.69 205 LEU A C 1
ATOM 1550 O O . LEU A 1 205 ? 7.215 9.289 -16.656 1 36.69 205 LEU A O 1
ATOM 1554 N N . VAL A 1 206 ? 8.891 10.516 -15.883 1 39.09 206 VAL A N 1
ATOM 1555 C CA . VAL A 1 206 ? 7.93 11.188 -15.016 1 39.09 206 VAL A CA 1
ATOM 1556 C C . VAL A 1 206 ? 7.141 12.219 -15.82 1 39.09 206 VAL A C 1
ATOM 1558 O O . VAL A 1 206 ? 6.34 12.969 -15.258 1 39.09 206 VAL A O 1
ATOM 1561 N N . GLU A 1 207 ? 7.398 12.359 -17.109 1 34.78 207 GLU A N 1
ATOM 1562 C CA . GLU A 1 207 ? 6.66 13.516 -17.625 1 34.78 207 GLU A CA 1
ATOM 1563 C C . GLU A 1 207 ? 5.176 13.406 -17.297 1 34.78 207 GLU A C 1
ATOM 1565 O O . GLU A 1 207 ? 4.555 14.391 -16.891 1 34.78 207 GLU A O 1
ATOM 1570 N N . HIS A 1 208 ? 4.402 12.492 -18.109 1 32.78 208 HIS A N 1
ATOM 1571 C CA . HIS A 1 208 ? 2.98 12.656 -18.391 1 32.78 208 HIS A CA 1
ATOM 1572 C C . HIS A 1 208 ? 2.125 11.883 -17.391 1 32.78 208 HIS A C 1
ATOM 1574 O O . HIS A 1 208 ? 1.029 11.43 -17.734 1 32.78 208 HIS A O 1
ATOM 1580 N N . VAL A 1 209 ? 2.668 11.469 -16.406 1 32.78 209 VAL A N 1
ATOM 1581 C CA . VAL A 1 209 ? 1.605 10.727 -15.734 1 32.78 209 VAL A CA 1
ATOM 1582 C C . VAL A 1 209 ? 0.611 11.703 -15.109 1 32.78 209 VAL A C 1
ATOM 1584 O O . VAL A 1 209 ? 0.938 12.398 -14.148 1 32.78 209 VAL A O 1
ATOM 1587 N N . ARG A 1 210 ? -0.123 12.406 -16.031 1 31.75 210 ARG A N 1
ATOM 1588 C CA . ARG A 1 210 ? -1.282 13.125 -15.516 1 31.75 210 ARG A CA 1
ATOM 1589 C C . ARG A 1 210 ? -2.383 12.164 -15.094 1 31.75 210 ARG A C 1
ATOM 1591 O O . ARG A 1 210 ? -2.797 11.305 -15.875 1 31.75 210 ARG A O 1
ATOM 1598 N N . PHE A 1 211 ? -2.377 11.766 -13.961 1 32.47 211 PHE A N 1
ATOM 1599 C CA . PHE A 1 211 ? -3.559 11 -13.578 1 32.47 211 PHE A CA 1
ATOM 1600 C C . PHE A 1 211 ? -4.832 11.781 -13.867 1 32.47 211 PHE A C 1
ATOM 1602 O O . PHE A 1 211 ? -4.953 12.945 -13.484 1 32.47 211 PHE A O 1
ATOM 1609 N N . PHE A 1 212 ? -5.34 11.477 -15.078 1 28.69 212 PHE A N 1
ATOM 1610 C CA . PHE A 1 212 ? -6.602 12.078 -15.492 1 28.69 212 PHE A CA 1
ATOM 1611 C C . PHE A 1 212 ? -7.727 11.688 -14.539 1 28.69 212 PHE A C 1
ATOM 1613 O O . PHE A 1 212 ? -7.941 10.508 -14.281 1 28.69 212 PHE A O 1
ATOM 1620 N N . LEU A 1 213 ? -7.871 12.305 -13.375 1 30.86 213 LEU A N 1
ATOM 1621 C CA . LEU A 1 213 ? -9.188 12.141 -12.773 1 30.86 213 LEU A CA 1
ATOM 1622 C C . LEU A 1 213 ? -10.281 12.695 -13.688 1 30.86 213 LEU A C 1
ATOM 1624 O O . LEU A 1 213 ? -10.102 13.742 -14.297 1 30.86 213 LEU A O 1
ATOM 1628 N N . PRO A 1 214 ? -11.172 11.922 -14.102 1 29.67 214 PRO A N 1
ATOM 1629 C CA . PRO A 1 214 ? -12.281 12.625 -14.758 1 29.67 214 PRO A CA 1
ATOM 1630 C C . PRO A 1 214 ? -12.656 13.922 -14.047 1 29.67 214 PRO A C 1
ATOM 1632 O O . PRO A 1 214 ? -12.148 14.203 -12.961 1 29.67 214 PRO A O 1
ATOM 1635 N N . ASN A 1 215 ? -13.992 14.367 -13.961 1 29.55 215 ASN A N 1
ATOM 1636 C CA . ASN A 1 215 ? -14.531 15.656 -13.547 1 29.55 215 ASN A CA 1
ATOM 1637 C C . ASN A 1 215 ? -13.867 16.156 -12.266 1 29.55 215 ASN A C 1
ATOM 1639 O O . ASN A 1 215 ? -12.93 16.953 -12.328 1 29.55 215 ASN A O 1
ATOM 1643 N N . SER A 1 216 ? -14.68 16.578 -11.047 1 30.38 216 SER A N 1
ATOM 1644 C CA . SER A 1 216 ? -14.367 17.531 -9.992 1 30.38 216 SER A CA 1
ATOM 1645 C C . SER A 1 216 ? -13.148 17.078 -9.188 1 30.38 216 SER A C 1
ATOM 1647 O O . SER A 1 216 ? -12.508 17.891 -8.516 1 30.38 216 SER A O 1
ATOM 1649 N N . TYR A 1 217 ? -13.227 16 -8.406 1 28.84 217 TYR A N 1
ATOM 1650 C CA . TYR A 1 217 ? -12.336 15.742 -7.289 1 28.84 217 TYR A CA 1
ATOM 1651 C C . TYR A 1 217 ? -10.969 15.281 -7.781 1 28.84 217 TYR A C 1
ATOM 1653 O O . TYR A 1 217 ? -10.797 14.117 -8.164 1 28.84 217 TYR A O 1
ATOM 1661 N N . PHE A 1 218 ? -10.312 16.031 -8.531 1 30.52 218 PHE A N 1
ATOM 1662 C CA . PHE A 1 218 ? -8.977 15.773 -9.055 1 30.52 218 PHE A CA 1
ATOM 1663 C C . PHE A 1 218 ? -8 15.438 -7.93 1 30.52 218 PHE A C 1
ATOM 1665 O O . PHE A 1 218 ? -7.773 16.25 -7.035 1 30.52 218 PHE A O 1
ATOM 1672 N N . ILE A 1 219 ? -8.031 14.336 -7.352 1 33.44 219 ILE A N 1
ATOM 1673 C CA . ILE A 1 219 ? -6.879 14 -6.52 1 33.44 219 ILE A CA 1
ATOM 1674 C C . ILE A 1 219 ? -5.605 14.023 -7.363 1 33.44 219 ILE A C 1
ATOM 1676 O O . ILE A 1 219 ? -5.457 13.219 -8.289 1 33.44 219 ILE A O 1
ATOM 1680 N N . GLY A 1 220 ? -5.246 15.156 -7.91 1 33.34 220 GLY A N 1
ATOM 1681 C CA . GLY A 1 220 ? -4.043 15.289 -8.719 1 33.34 220 GLY A CA 1
ATOM 1682 C C . GLY A 1 220 ? -2.801 14.766 -8.016 1 33.34 220 GLY A C 1
ATOM 1683 O O . GLY A 1 220 ? -2.508 15.148 -6.883 1 33.34 220 GLY A O 1
ATOM 1684 N N . VAL A 1 221 ? -2.531 13.477 -8.117 1 35.94 221 VAL A N 1
ATOM 1685 C CA . VAL A 1 221 ? -1.158 13.102 -7.793 1 35.94 221 VAL A CA 1
ATOM 1686 C C . VAL A 1 221 ? -0.192 13.82 -8.734 1 35.94 221 VAL A C 1
ATOM 1688 O O . VAL A 1 221 ? -0.258 13.641 -9.953 1 35.94 221 VAL A O 1
ATOM 1691 N N . SER A 1 222 ? 0.056 15.008 -8.625 1 33.81 222 SER A N 1
ATOM 1692 C CA . SER A 1 222 ? 1.066 15.672 -9.438 1 33.81 222 SER A CA 1
ATOM 1693 C C . SER A 1 222 ? 2.453 15.094 -9.18 1 33.81 222 SER A C 1
ATOM 1695 O O . SER A 1 222 ? 2.932 15.086 -8.047 1 33.81 222 SER A O 1
ATOM 1697 N N . CYS A 1 223 ? 2.771 14.047 -9.914 1 34.09 223 CYS A N 1
ATOM 1698 C CA . CYS A 1 223 ? 4.141 13.547 -9.945 1 34.09 223 CYS A CA 1
ATOM 1699 C C . CYS A 1 223 ? 5.086 14.57 -10.562 1 34.09 223 CYS A C 1
ATOM 1701 O O . CYS A 1 223 ? 4.965 14.898 -11.742 1 34.09 223 CYS A O 1
ATOM 1703 N N . PHE A 1 224 ? 5.406 15.562 -9.977 1 33.56 224 PHE A N 1
ATOM 1704 C CA . PHE A 1 224 ? 6.418 16.422 -10.586 1 33.56 224 PHE A CA 1
ATOM 1705 C C . PHE A 1 224 ? 7.816 15.906 -10.273 1 33.56 224 PHE A C 1
ATOM 1707 O O . PHE A 1 224 ? 8.094 15.484 -9.148 1 33.56 224 PHE A O 1
ATOM 1714 N N . PRO A 1 225 ? 8.461 15.492 -11.32 1 34.78 225 PRO A N 1
ATOM 1715 C CA . PRO A 1 225 ? 9.883 15.234 -11.078 1 34.78 225 PRO A CA 1
ATOM 1716 C C . PRO A 1 225 ? 10.555 16.344 -10.266 1 34.78 225 PRO A C 1
ATOM 1718 O O . PRO A 1 225 ? 10.336 17.531 -10.531 1 34.78 225 PRO A O 1
ATOM 1721 N N . PHE A 1 226 ? 10.695 16.172 -9.031 1 35.59 226 PHE A N 1
ATOM 1722 C CA . PHE A 1 226 ? 11.281 17.219 -8.203 1 35.59 226 PHE A CA 1
ATOM 1723 C C . PHE A 1 226 ? 12.773 16.984 -8 1 35.59 226 PHE A C 1
ATOM 1725 O O . PHE A 1 226 ? 13.195 15.883 -7.66 1 35.59 226 PHE A O 1
ATOM 1732 N N . ASP A 1 227 ? 13.555 17.625 -8.773 1 34.78 227 ASP A N 1
ATOM 1733 C CA . ASP A 1 227 ? 14.953 17.719 -8.359 1 34.78 227 ASP A CA 1
ATOM 1734 C C . ASP A 1 227 ? 15.07 18.281 -6.941 1 34.78 227 ASP A C 1
ATOM 1736 O O . ASP A 1 227 ? 14.758 19.453 -6.711 1 34.78 227 ASP A O 1
ATOM 1740 N N . CYS A 1 228 ? 15.242 17.469 -5.988 1 37.44 228 CYS A N 1
ATOM 1741 C CA . CYS A 1 228 ? 15.391 17.875 -4.594 1 37.44 228 CYS A CA 1
ATOM 1742 C C . CYS A 1 228 ? 16.281 19.109 -4.477 1 37.44 228 CYS A C 1
ATOM 1744 O O . CYS A 1 228 ? 16.078 19.938 -3.584 1 37.44 228 CYS A O 1
ATOM 1746 N N . LYS A 1 229 ? 17.344 19.141 -5.219 1 37.59 229 LYS A N 1
ATOM 1747 C CA . LYS A 1 229 ? 18.266 20.266 -5.09 1 37.59 229 LYS A CA 1
ATOM 1748 C C . LYS A 1 229 ? 17.562 21.578 -5.441 1 37.59 229 LYS A C 1
ATOM 1750 O O . LYS A 1 229 ? 17.906 22.641 -4.902 1 37.59 229 LYS A O 1
ATOM 1755 N N . LYS A 1 230 ? 16.812 21.531 -6.457 1 37.91 230 LYS A N 1
ATOM 1756 C CA . LYS A 1 230 ? 16.125 22.766 -6.801 1 37.91 230 LYS A CA 1
ATOM 1757 C C . LYS A 1 230 ? 14.898 22.969 -5.91 1 37.91 230 LYS A C 1
ATOM 1759 O O . LYS A 1 230 ? 14.102 23.891 -6.141 1 37.91 230 LYS A O 1
ATOM 1764 N N . PHE A 1 231 ? 14.57 22.219 -5.129 1 40.62 231 PHE A N 1
ATOM 1765 C CA . PHE A 1 231 ? 13.57 22.484 -4.098 1 40.62 231 PHE A CA 1
ATOM 1766 C C . PHE A 1 231 ? 13.82 23.844 -3.457 1 40.62 231 PHE A C 1
ATOM 1768 O O . PHE A 1 231 ? 12.992 24.328 -2.686 1 40.62 231 PHE A O 1
ATOM 1775 N N . LYS A 1 232 ? 14.977 24.188 -3.504 1 36.03 232 LYS A N 1
ATOM 1776 C CA . LYS A 1 232 ? 15.203 25.516 -2.916 1 36.03 232 LYS A CA 1
ATOM 1777 C C . LYS A 1 232 ? 14.344 26.578 -3.604 1 36.03 232 LYS A C 1
ATOM 1779 O O . LYS A 1 232 ? 14.227 27.703 -3.115 1 36.03 232 LYS A O 1
ATOM 1784 N N . ASP A 1 233 ? 14.094 26.406 -4.906 1 34.91 233 ASP A N 1
ATOM 1785 C CA . ASP A 1 233 ? 13.234 27.5 -5.348 1 34.91 233 ASP A CA 1
ATOM 1786 C C . ASP A 1 233 ? 11.797 27.297 -4.875 1 34.91 233 ASP A C 1
ATOM 1788 O O . ASP A 1 233 ? 11.203 26.234 -5.121 1 34.91 233 ASP A O 1
ATOM 1792 N N . ARG A 1 234 ? 11.312 27.969 -3.811 1 36.12 234 ARG A N 1
ATOM 1793 C CA . ARG A 1 234 ? 10.117 28.125 -2.994 1 36.12 234 ARG A CA 1
ATOM 1794 C C . ARG A 1 234 ? 8.859 27.859 -3.809 1 36.12 234 ARG A C 1
ATOM 1796 O O . ARG A 1 234 ? 7.918 27.234 -3.324 1 36.12 234 ARG A O 1
ATOM 1803 N N . PHE A 1 235 ? 8.836 28.406 -5.02 1 35.59 235 PHE A N 1
ATOM 1804 C CA . PHE A 1 235 ? 7.613 28.625 -5.77 1 35.59 235 PHE A CA 1
ATOM 1805 C C . PHE A 1 235 ? 7.109 27.328 -6.391 1 35.59 235 PHE A C 1
ATOM 1807 O O . PHE A 1 235 ? 5.898 27.094 -6.445 1 35.59 235 PHE A O 1
ATOM 1814 N N . THR A 1 236 ? 8.078 26.531 -6.828 1 39.12 236 THR A N 1
ATOM 1815 C CA . THR A 1 236 ? 7.609 25.391 -7.621 1 39.12 236 THR A CA 1
ATOM 1816 C C . THR A 1 236 ? 7.004 24.312 -6.723 1 39.12 236 THR A C 1
ATOM 1818 O O . THR A 1 236 ? 5.996 23.703 -7.074 1 39.12 236 THR A O 1
ATOM 1821 N N . PHE A 1 237 ? 7.676 24.062 -5.629 1 39.12 237 PHE A N 1
ATOM 1822 C CA . PHE A 1 237 ? 7.055 23.109 -4.719 1 39.12 237 PHE A CA 1
ATOM 1823 C C . PHE A 1 237 ? 5.703 23.625 -4.238 1 39.12 237 PHE A C 1
ATOM 1825 O O . PHE A 1 237 ? 4.719 22.875 -4.227 1 39.12 237 PHE A O 1
ATOM 1832 N N . LEU A 1 238 ? 5.781 24.922 -3.73 1 39.41 238 LEU A N 1
ATOM 1833 C CA . LEU A 1 238 ? 4.551 25.547 -3.25 1 39.41 238 LEU A CA 1
ATOM 1834 C C . LEU A 1 238 ? 3.514 25.625 -4.363 1 39.41 238 LEU A C 1
ATOM 1836 O O . LEU A 1 238 ? 2.316 25.453 -4.121 1 39.41 238 LEU A O 1
ATOM 1840 N N . SER A 1 239 ? 4.086 26.016 -5.504 1 37.91 239 SER A N 1
ATOM 1841 C CA . SER A 1 239 ? 3.156 26.031 -6.629 1 37.91 239 SER A CA 1
ATOM 1842 C C . SER A 1 239 ? 2.535 24.656 -6.848 1 37.91 239 SER A C 1
ATOM 1844 O O . SER A 1 239 ? 1.346 24.547 -7.152 1 37.91 239 SER A O 1
ATOM 1846 N N . PHE A 1 240 ? 3.389 23.766 -6.559 1 39.91 240 PHE A N 1
ATOM 1847 C CA . PHE A 1 240 ? 2.949 22.391 -6.715 1 39.91 240 PHE A CA 1
ATOM 1848 C C . PHE A 1 240 ? 2.016 21.984 -5.582 1 39.91 240 PHE A C 1
ATOM 1850 O O . PHE A 1 240 ? 0.963 21.391 -5.82 1 39.91 240 PHE A O 1
ATOM 1857 N N . LEU A 1 241 ? 2.521 22.312 -4.371 1 42 241 LEU A N 1
ATOM 1858 C CA . LEU A 1 241 ? 1.587 22.141 -3.266 1 42 241 LEU A CA 1
ATOM 1859 C C . LEU A 1 241 ? 0.309 22.938 -3.5 1 42 241 LEU A C 1
ATOM 1861 O O . LEU A 1 241 ? -0.791 22.453 -3.221 1 42 241 LEU A O 1
ATOM 1865 N N . PHE A 1 242 ? 0.622 24.203 -3.99 1 39.38 242 PHE A N 1
ATOM 1866 C CA . PHE A 1 242 ? -0.51 25.047 -4.34 1 39.38 242 PHE A CA 1
ATOM 1867 C C . PHE A 1 242 ?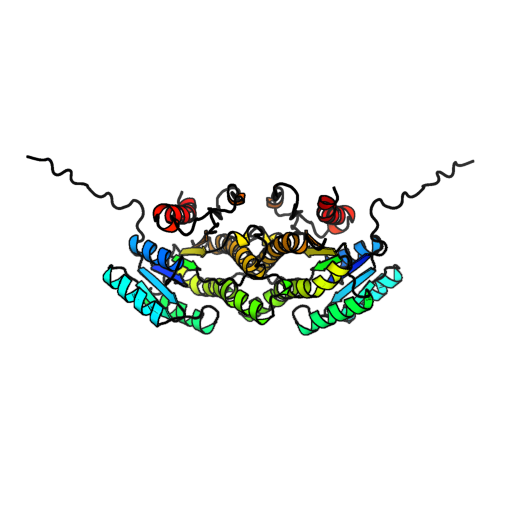 -1.338 24.422 -5.453 1 39.38 242 PHE A C 1
ATOM 1869 O O . PHE A 1 242 ? -2.568 24.5 -5.441 1 39.38 242 PHE A O 1
ATOM 1876 N N . TYR A 1 243 ? -0.625 23.906 -6.383 1 38.81 243 TYR A N 1
ATOM 1877 C CA . TYR A 1 243 ? -1.384 23.25 -7.441 1 38.81 243 TYR A CA 1
ATOM 1878 C C . TYR A 1 243 ? -2.227 22.109 -6.879 1 38.81 243 TYR A C 1
ATOM 1880 O O . TYR A 1 243 ? -3.385 21.938 -7.266 1 38.81 243 TYR A O 1
ATOM 1888 N N . VAL A 1 244 ? -1.662 21.453 -6.051 1 39.25 244 VAL A N 1
ATOM 1889 C CA . VAL A 1 244 ? -2.436 20.375 -5.43 1 39.25 244 VAL A CA 1
ATOM 1890 C C . VAL A 1 244 ? -3.576 20.969 -4.609 1 39.25 244 VAL A C 1
ATOM 1892 O O . VAL A 1 244 ? -4.699 20.469 -4.633 1 39.25 244 VAL A O 1
ATOM 1895 N N . PHE A 1 245 ? -3.178 22.094 -3.9 1 36.28 245 PHE A N 1
ATOM 1896 C CA . PHE A 1 245 ? -4.211 22.75 -3.098 1 36.28 245 PHE A CA 1
ATOM 1897 C C . PHE A 1 245 ? -5.117 23.609 -3.969 1 36.28 245 PHE A C 1
ATOM 1899 O O . PHE A 1 245 ? -6.316 23.719 -3.705 1 36.28 245 PHE A O 1
ATOM 1906 N N . ALA A 1 246 ? -4.523 24.344 -4.902 1 33.94 246 ALA A N 1
ATOM 1907 C CA . ALA A 1 246 ? -5.301 25.266 -5.715 1 33.94 246 ALA A CA 1
ATOM 1908 C C . ALA A 1 246 ? -6.254 24.516 -6.641 1 33.94 246 ALA A C 1
ATOM 1910 O O . ALA A 1 246 ? -7.301 25.047 -7.023 1 33.94 246 ALA A O 1
ATOM 1911 N N . MET A 1 247 ? -5.895 23.484 -7.133 1 32.16 247 MET A N 1
ATOM 1912 C CA . MET A 1 247 ? -6.871 22.859 -8.016 1 32.16 247 MET A CA 1
ATOM 1913 C C . MET A 1 247 ? -8.203 22.641 -7.301 1 32.16 247 MET A C 1
ATOM 1915 O O . MET A 1 247 ? -9.203 22.297 -7.93 1 32.16 247 MET A O 1
ATOM 1919 N N . HIS A 1 248 ? -8.258 22.703 -6.078 1 30.86 248 HIS A N 1
ATOM 1920 C CA . HIS A 1 248 ? -9.555 22.656 -5.406 1 30.86 248 HIS A CA 1
ATOM 1921 C C . HIS A 1 248 ? -10.188 24.031 -5.332 1 30.86 248 HIS A C 1
ATOM 1923 O O . HIS A 1 248 ? -11.344 24.172 -4.926 1 30.86 248 HIS A O 1
ATOM 1929 N N . ILE A 1 249 ? -9.367 25.094 -5.297 1 28.03 249 ILE A N 1
ATOM 1930 C CA . ILE A 1 249 ? -10.141 26.297 -5.043 1 28.03 249 ILE A CA 1
ATOM 1931 C C . ILE A 1 249 ? -10.961 26.656 -6.285 1 28.03 249 ILE A C 1
ATOM 1933 O O . ILE A 1 249 ? -12.047 27.219 -6.176 1 28.03 249 ILE A O 1
ATOM 1937 N N . PHE A 1 250 ? -10.406 26.547 -7.441 1 25.56 250 PHE A N 1
ATOM 1938 C CA . PHE A 1 250 ? -11.305 27 -8.5 1 25.56 250 PHE A CA 1
ATOM 1939 C C . PHE A 1 250 ? -12.039 25.812 -9.117 1 25.56 250 PHE A C 1
ATOM 1941 O O . PHE A 1 250 ? -11.453 24.734 -9.297 1 25.56 250 PHE A O 1
ATOM 1948 N N . MET B 1 1 ? -23.328 -43.719 -45.875 1 33.06 1 MET B N 1
ATOM 1949 C CA . MET B 1 1 ? -21.938 -43.844 -45.438 1 33.06 1 MET B CA 1
ATOM 1950 C C . MET B 1 1 ? -21.422 -42.531 -44.875 1 33.06 1 MET B C 1
ATOM 1952 O O . MET B 1 1 ? -21.234 -41.562 -45.625 1 33.06 1 MET B O 1
ATOM 1956 N N . ALA B 1 2 ? -21.812 -42.094 -43.688 1 37.59 2 ALA B N 1
ATOM 1957 C CA . ALA B 1 2 ? -21.672 -40.844 -42.906 1 37.59 2 ALA B CA 1
ATOM 1958 C C . ALA B 1 2 ? -20.203 -40.531 -42.656 1 37.59 2 ALA B C 1
ATOM 1960 O O . ALA B 1 2 ? -19.438 -41.375 -42.219 1 37.59 2 ALA B O 1
ATOM 1961 N N . ASP B 1 3 ? -19.547 -39.656 -43.438 1 31.84 3 ASP B N 1
ATOM 1962 C CA . ASP B 1 3 ? -18.188 -39.125 -43.344 1 31.84 3 ASP B CA 1
ATOM 1963 C C . ASP B 1 3 ? -17.859 -38.781 -41.875 1 31.84 3 ASP B C 1
ATOM 1965 O O . ASP B 1 3 ? -18.578 -38 -41.25 1 31.84 3 ASP B O 1
ATOM 1969 N N . ALA B 1 4 ? -17.359 -39.719 -41.156 1 37.91 4 ALA B N 1
ATOM 1970 C CA . ALA B 1 4 ? -16.766 -39.562 -39.812 1 37.91 4 ALA B CA 1
ATOM 1971 C C . ALA B 1 4 ? -15.93 -38.312 -39.75 1 37.91 4 ALA B C 1
ATOM 1973 O O . ALA B 1 4 ? -14.82 -38.25 -40.281 1 37.91 4 ALA B O 1
ATOM 1974 N N . GLU B 1 5 ? -16.547 -37.094 -39.969 1 34.81 5 GLU B N 1
ATOM 1975 C CA . GLU B 1 5 ? -15.812 -35.875 -39.75 1 34.81 5 GLU B CA 1
ATOM 1976 C C . GLU B 1 5 ? -14.883 -35.969 -38.562 1 34.81 5 GLU B C 1
ATOM 1978 O O . GLU B 1 5 ? -15.336 -36.188 -37.438 1 34.81 5 GLU B O 1
ATOM 1983 N N . ASN B 1 6 ? -13.781 -36.688 -38.594 1 35.38 6 ASN B N 1
ATOM 1984 C CA . ASN B 1 6 ? -12.664 -36.781 -37.656 1 35.38 6 ASN B CA 1
ATOM 1985 C C . ASN B 1 6 ? -12.383 -35.438 -37 1 35.38 6 ASN B C 1
ATOM 1987 O O . ASN B 1 6 ? -11.828 -34.531 -37.594 1 35.38 6 ASN B O 1
ATOM 1991 N N . ASN B 1 7 ? -13.305 -34.875 -36.156 1 34.62 7 ASN B N 1
ATOM 1992 C CA . ASN B 1 7 ? -13.125 -33.781 -35.219 1 34.62 7 ASN B CA 1
ATOM 1993 C C . ASN B 1 7 ? -11.734 -33.781 -34.594 1 34.62 7 ASN B C 1
ATOM 1995 O O . ASN B 1 7 ? -11.508 -34.531 -33.625 1 34.62 7 ASN B O 1
ATOM 1999 N N . THR B 1 8 ? -10.664 -33.938 -35.375 1 36.56 8 THR B N 1
ATOM 2000 C CA . THR B 1 8 ? -9.336 -33.688 -34.844 1 36.56 8 THR B CA 1
ATOM 2001 C C . THR B 1 8 ? -9.367 -32.531 -33.844 1 36.56 8 THR B C 1
ATOM 2003 O O . THR B 1 8 ? -9.609 -31.391 -34.188 1 36.56 8 THR B O 1
ATOM 2006 N N . HIS B 1 9 ? -9.93 -32.719 -32.719 1 35.88 9 HIS B N 1
ATOM 2007 C CA . HIS B 1 9 ? -9.766 -31.797 -31.578 1 35.88 9 HIS B CA 1
ATOM 2008 C C . HIS B 1 9 ? -8.359 -31.234 -31.516 1 35.88 9 HIS B C 1
ATOM 2010 O O . HIS B 1 9 ? -7.391 -31.969 -31.312 1 35.88 9 HIS B O 1
ATOM 2016 N N . LYS B 1 10 ? -7.953 -30.25 -32.375 1 40.72 10 LYS B N 1
ATOM 2017 C CA . LYS B 1 10 ? -6.746 -29.453 -32.219 1 40.72 10 LYS B CA 1
ATOM 2018 C C . LYS B 1 10 ? -6.363 -29.297 -30.75 1 40.72 10 LYS B C 1
ATOM 2020 O O . LYS B 1 10 ? -7.223 -29.062 -29.906 1 40.72 10 LYS B O 1
ATOM 2025 N N . PRO B 1 11 ? -5.371 -29.938 -30.281 1 43.5 11 PRO B N 1
ATOM 2026 C CA . PRO B 1 11 ? -5 -29.703 -28.891 1 43.5 11 PRO B CA 1
ATOM 2027 C C . PRO B 1 11 ? -5.309 -28.281 -28.422 1 43.5 11 PRO B C 1
ATOM 2029 O O . PRO B 1 11 ? -5.258 -27.344 -29.219 1 43.5 11 PRO B O 1
ATOM 2032 N N . PRO B 1 12 ? -6.238 -28 -27.453 1 46.56 12 PRO B N 1
ATOM 2033 C CA . PRO B 1 12 ? -6.539 -26.609 -27.109 1 46.56 12 PRO B CA 1
ATOM 2034 C C . PRO B 1 12 ? -5.309 -25.703 -27.156 1 46.56 12 PRO B C 1
ATOM 2036 O O . PRO B 1 12 ? -4.184 -26.172 -27 1 46.56 12 PRO B O 1
ATOM 2039 N N . ARG B 1 13 ? -5.223 -24.641 -28 1 50.44 13 ARG B N 1
ATOM 2040 C CA . ARG B 1 13 ? -4.16 -23.688 -28.266 1 50.44 13 ARG B CA 1
ATOM 2041 C C . ARG B 1 13 ? -3.32 -23.438 -27.016 1 50.44 13 ARG B C 1
ATOM 2043 O O . ARG B 1 13 ? -2.111 -23.203 -27.109 1 50.44 13 ARG B O 1
ATOM 2050 N N . TRP B 1 14 ? -3.869 -23.594 -25.656 1 61.69 14 TRP B N 1
ATOM 2051 C CA . TRP B 1 14 ? -3.07 -23.312 -24.484 1 61.69 14 TRP B CA 1
ATOM 2052 C C . TRP B 1 14 ? -3.104 -24.469 -23.5 1 61.69 14 TRP B C 1
ATOM 2054 O O . TRP B 1 14 ? -4.156 -25.078 -23.281 1 61.69 14 TRP B O 1
ATOM 2064 N N . SER B 1 15 ? -2.01 -25.125 -23.266 1 76.88 15 SER B N 1
ATOM 2065 C CA . SER B 1 15 ? -1.903 -26.219 -22.312 1 76.88 15 SER B CA 1
ATOM 2066 C C . SER B 1 15 ? -0.921 -25.891 -21.188 1 76.88 15 SER B C 1
ATOM 2068 O O . SER B 1 15 ? 0.102 -25.234 -21.438 1 76.88 15 SER B O 1
ATOM 2070 N N . LEU B 1 16 ? -1.285 -26.219 -19.906 1 84.69 16 LEU B N 1
ATOM 2071 C CA . LEU B 1 16 ? -0.415 -26.078 -18.75 1 84.69 16 LEU B CA 1
ATOM 2072 C C . LEU B 1 16 ? 0.052 -27.438 -18.25 1 84.69 16 LEU B C 1
ATOM 2074 O O . LEU B 1 16 ? 0.383 -27.594 -17.078 1 84.69 16 LEU B O 1
ATOM 2078 N N . ASN B 1 17 ? -0.025 -28.312 -19.266 1 89.25 17 ASN B N 1
ATOM 2079 C CA . ASN B 1 17 ? 0.43 -29.656 -18.906 1 89.25 17 ASN B CA 1
ATOM 2080 C C . ASN B 1 17 ? 1.869 -29.641 -18.406 1 89.25 17 ASN B C 1
ATOM 2082 O O . ASN B 1 17 ? 2.746 -29.047 -19.016 1 89.25 17 ASN B O 1
ATOM 2086 N N . GLY B 1 18 ? 2.021 -30.25 -17.219 1 92.62 18 GLY B N 1
ATOM 2087 C CA . GLY B 1 18 ? 3.35 -30.328 -16.641 1 92.62 18 GLY B CA 1
ATOM 2088 C C . GLY B 1 18 ? 3.701 -29.141 -15.766 1 92.62 18 GLY B C 1
ATOM 2089 O O . GLY B 1 18 ? 4.734 -29.141 -15.094 1 92.62 18 GLY B O 1
ATOM 2090 N N . MET B 1 19 ? 2.834 -28.156 -15.75 1 92.31 19 MET B N 1
ATOM 2091 C CA . MET B 1 19 ? 3.086 -26.969 -14.93 1 92.31 19 MET B CA 1
ATOM 2092 C C . MET B 1 19 ? 2.529 -27.141 -13.523 1 92.31 19 MET B C 1
ATOM 2094 O O . MET B 1 19 ? 1.506 -27.797 -13.336 1 92.31 19 MET B O 1
ATOM 2098 N N . THR B 1 20 ? 3.238 -26.578 -12.617 1 97.75 20 THR B N 1
ATOM 2099 C CA . THR B 1 20 ? 2.812 -26.609 -11.219 1 97.75 20 THR B CA 1
ATOM 2100 C C . THR B 1 20 ? 2.352 -25.219 -10.773 1 97.75 20 THR B C 1
ATOM 2102 O O . THR B 1 20 ? 2.877 -24.203 -11.234 1 97.75 20 THR B O 1
ATOM 2105 N N . ALA B 1 21 ? 1.296 -25.203 -9.859 1 97.19 21 ALA B N 1
ATOM 2106 C CA . ALA B 1 21 ? 0.734 -23.938 -9.414 1 97.19 21 ALA B CA 1
ATOM 2107 C C . ALA B 1 21 ? 0.401 -23.969 -7.922 1 97.19 21 ALA B C 1
ATOM 2109 O O . ALA B 1 21 ? -0.055 -25 -7.41 1 97.19 21 ALA B O 1
ATOM 2110 N N . LEU B 1 22 ? 0.723 -22.922 -7.277 1 98.44 22 LEU B N 1
ATOM 2111 C CA . LEU B 1 22 ? 0.226 -22.656 -5.93 1 98.44 22 LEU B CA 1
ATOM 2112 C C . LEU B 1 22 ? -0.834 -21.562 -5.949 1 98.44 22 LEU B C 1
ATOM 2114 O O . LEU B 1 22 ? -0.59 -20.469 -6.461 1 98.44 22 LEU B O 1
ATOM 2118 N N . VAL B 1 23 ? -2.035 -21.844 -5.48 1 96.69 23 VAL B N 1
ATOM 2119 C CA . VAL B 1 23 ? -3.125 -20.891 -5.355 1 96.69 23 VAL B CA 1
ATOM 2120 C C . VAL B 1 23 ? -3.531 -20.75 -3.889 1 96.69 23 VAL B C 1
ATOM 2122 O O . VAL B 1 23 ? -4.066 -21.703 -3.299 1 96.69 23 VAL B O 1
ATOM 2125 N N . THR B 1 24 ? -3.289 -19.641 -3.279 1 98.31 24 THR B N 1
ATOM 2126 C CA . THR B 1 24 ? -3.732 -19.469 -1.9 1 98.31 24 THR B CA 1
ATOM 2127 C C . THR B 1 24 ? -5.234 -19.203 -1.845 1 98.31 24 THR B C 1
ATOM 2129 O O . THR B 1 24 ? -5.777 -18.5 -2.703 1 98.31 24 THR B O 1
ATOM 2132 N N . GLY B 1 25 ? -5.859 -19.797 -0.824 1 96.75 25 GLY B N 1
ATOM 2133 C CA . GLY B 1 25 ? -7.293 -19.609 -0.669 1 96.75 25 GLY B CA 1
ATOM 2134 C C . GLY B 1 25 ? -8.094 -20.188 -1.818 1 96.75 25 GLY B C 1
ATOM 2135 O O . GLY B 1 25 ? -8.969 -19.516 -2.371 1 96.75 25 GLY B O 1
ATOM 2136 N N . GLY B 1 26 ? -7.879 -21.406 -2.182 1 94.38 26 GLY B N 1
ATOM 2137 C CA . GLY B 1 26 ? -8.438 -21.969 -3.4 1 94.38 26 GLY B CA 1
ATOM 2138 C C . GLY B 1 26 ? -9.773 -22.656 -3.184 1 94.38 26 GLY B C 1
ATOM 2139 O O . GLY B 1 26 ? -10.391 -23.141 -4.137 1 94.38 26 GLY B O 1
ATOM 2140 N N . THR B 1 27 ? -10.328 -22.609 -1.965 1 94.88 27 THR B N 1
ATOM 2141 C CA . THR B 1 27 ? -11.469 -23.484 -1.688 1 94.88 27 THR B CA 1
ATOM 2142 C C . THR B 1 27 ? -12.781 -22.734 -1.938 1 94.88 27 THR B C 1
ATOM 2144 O O . THR B 1 27 ? -13.852 -23.344 -1.937 1 94.88 27 THR B O 1
ATOM 2147 N N . ARG B 1 28 ? -12.742 -21.406 -2.119 1 88.5 28 ARG B N 1
ATOM 2148 C CA . ARG B 1 28 ? -13.977 -20.672 -2.34 1 88.5 28 ARG B CA 1
ATOM 2149 C C . ARG B 1 28 ? -13.758 -19.531 -3.32 1 88.5 28 ARG B C 1
ATOM 2151 O O . ARG B 1 28 ? -12.617 -19.172 -3.629 1 88.5 28 ARG B O 1
ATOM 2158 N N . GLY B 1 29 ? -14.82 -19.094 -3.883 1 81.44 29 GLY B N 1
ATOM 2159 C CA . GLY B 1 29 ? -14.836 -17.859 -4.656 1 81.44 29 GLY B CA 1
ATOM 2160 C C . GLY B 1 29 ? -13.906 -17.891 -5.852 1 81.44 29 GLY B C 1
ATOM 2161 O O . GLY B 1 29 ? -13.906 -18.859 -6.617 1 81.44 29 GLY B O 1
ATOM 2162 N N . ILE B 1 30 ? -13.172 -16.781 -5.953 1 79.5 30 ILE B N 1
ATOM 2163 C CA . ILE B 1 30 ? -12.258 -16.594 -7.07 1 79.5 30 ILE B CA 1
ATOM 2164 C C . ILE B 1 30 ? -11.164 -17.672 -7.023 1 79.5 30 ILE B C 1
ATOM 2166 O O . ILE B 1 30 ? -10.789 -18.234 -8.055 1 79.5 30 ILE B O 1
ATOM 2170 N N . GLY B 1 31 ? -10.734 -17.984 -5.816 1 85.75 31 GLY B N 1
ATOM 2171 C CA . GLY B 1 31 ? -9.703 -19 -5.66 1 85.75 31 GLY B CA 1
ATOM 2172 C C . GLY B 1 31 ? -10.141 -20.359 -6.148 1 85.75 31 GLY B C 1
ATOM 2173 O O . GLY B 1 31 ? -9.375 -21.062 -6.82 1 85.75 31 GLY B O 1
ATOM 2174 N N . HIS B 1 32 ? -11.336 -20.688 -5.848 1 89.69 32 HIS B N 1
ATOM 2175 C CA . HIS B 1 32 ? -11.891 -21.969 -6.277 1 89.69 32 HIS B CA 1
ATOM 2176 C C . HIS B 1 32 ? -11.953 -22.047 -7.797 1 89.69 32 HIS B C 1
ATOM 2178 O O . HIS B 1 32 ? -11.547 -23.047 -8.383 1 89.69 32 HIS B O 1
ATOM 2184 N N . ALA B 1 33 ? -12.344 -21 -8.375 1 81.81 33 ALA B N 1
ATOM 2185 C CA . ALA B 1 33 ? -12.438 -20.938 -9.828 1 81.81 33 ALA B CA 1
ATOM 2186 C C . ALA B 1 33 ? -11.062 -21.031 -10.477 1 81.81 33 ALA B C 1
ATOM 2188 O O . ALA B 1 33 ? -10.898 -21.688 -11.508 1 81.81 33 ALA B O 1
ATOM 2189 N N . ILE B 1 34 ? -10.102 -20.406 -9.875 1 84.5 34 ILE B N 1
ATOM 2190 C CA . ILE B 1 34 ? -8.75 -20.391 -10.414 1 84.5 34 ILE B CA 1
ATOM 2191 C C . ILE B 1 34 ? -8.164 -21.812 -10.344 1 84.5 34 ILE B C 1
ATOM 2193 O O . ILE B 1 34 ? -7.57 -22.281 -11.312 1 84.5 34 ILE B O 1
ATOM 2197 N N . VAL B 1 35 ? -8.422 -22.453 -9.25 1 91.56 35 VAL B N 1
ATOM 2198 C CA . VAL B 1 35 ? -7.922 -23.828 -9.094 1 91.56 35 VAL B CA 1
ATOM 2199 C C . VAL B 1 35 ? -8.516 -24.719 -10.18 1 91.56 35 VAL B C 1
ATOM 2201 O O . VAL B 1 35 ? -7.781 -25.422 -10.875 1 91.56 35 VAL B O 1
ATOM 2204 N N . GLU B 1 36 ? -9.742 -24.672 -10.383 1 86.88 36 GLU B N 1
ATOM 2205 C CA . GLU B 1 36 ? -10.414 -25.531 -11.352 1 86.88 36 GLU B CA 1
ATOM 2206 C C . GLU B 1 36 ? -9.961 -25.219 -12.773 1 86.88 36 GLU B C 1
ATOM 2208 O O . GLU B 1 36 ? -9.75 -26.125 -13.578 1 86.88 36 GLU B O 1
ATOM 2213 N N . GLU B 1 37 ? -9.734 -23.969 -12.984 1 81.75 37 GLU B N 1
ATOM 2214 C CA . GLU B 1 37 ? -9.305 -23.562 -14.32 1 81.75 37 GLU B CA 1
ATOM 2215 C C . GLU B 1 37 ? -7.883 -24.031 -14.609 1 81.75 37 GLU B C 1
ATOM 2217 O O . GLU B 1 37 ? -7.602 -24.562 -15.695 1 81.75 37 GLU B O 1
ATOM 2222 N N . LEU B 1 38 ? -7.035 -23.828 -13.711 1 86.56 38 LEU B N 1
ATOM 2223 C CA . LEU B 1 38 ? -5.656 -24.281 -13.875 1 86.56 38 LEU B CA 1
ATOM 2224 C C . LEU B 1 38 ? -5.598 -25.781 -14.094 1 86.56 38 LEU B C 1
ATOM 2226 O O . LEU B 1 38 ? -4.891 -26.266 -14.984 1 86.56 38 LEU B O 1
ATOM 2230 N N . CYS B 1 39 ? -6.395 -26.516 -13.359 1 91.12 39 CYS B N 1
ATOM 2231 C CA . CYS B 1 39 ? -6.445 -27.969 -13.508 1 91.12 39 CYS B CA 1
ATOM 2232 C C . CYS B 1 39 ? -7.043 -28.359 -14.859 1 91.12 39 CYS B C 1
ATOM 2234 O O . CYS B 1 39 ? -6.582 -29.312 -15.5 1 91.12 39 CYS B O 1
ATOM 2236 N N . GLY B 1 40 ? -8.023 -27.578 -15.211 1 83.94 40 GLY B N 1
ATOM 2237 C CA . GLY B 1 40 ? -8.633 -27.828 -16.516 1 83.94 40 GLY B CA 1
ATOM 2238 C C . GLY B 1 40 ? -7.656 -27.703 -17.656 1 83.94 40 GLY B C 1
ATOM 2239 O O . GLY B 1 40 ? -7.785 -28.406 -18.672 1 83.94 40 GLY B O 1
ATOM 2240 N N . PHE B 1 41 ? -6.629 -26.906 -17.453 1 81.75 41 PHE B N 1
ATOM 2241 C CA . PHE B 1 41 ? -5.621 -26.703 -18.484 1 81.75 41 PHE B CA 1
ATOM 2242 C C . PHE B 1 41 ? -4.449 -27.656 -18.297 1 81.75 41 PHE B C 1
ATOM 2244 O O . PHE B 1 41 ? -3.48 -27.625 -19.062 1 81.75 41 PHE B O 1
ATOM 2251 N N . GLY B 1 42 ? -4.547 -28.484 -17.25 1 89.94 42 GLY B N 1
ATOM 2252 C CA . GLY B 1 42 ? -3.598 -29.578 -17.125 1 89.94 42 GLY B CA 1
ATOM 2253 C C . GLY B 1 42 ? -2.572 -29.359 -16.031 1 89.94 42 GLY B C 1
ATOM 2254 O O . GLY B 1 42 ? -1.719 -30.219 -15.797 1 89.94 42 GLY B O 1
ATOM 2255 N N . ALA B 1 43 ? -2.66 -28.234 -15.281 1 92 43 ALA B N 1
ATOM 2256 C CA . ALA B 1 43 ? -1.68 -27.953 -14.242 1 92 43 ALA B CA 1
ATOM 2257 C C . ALA B 1 43 ? -1.911 -28.812 -13.008 1 92 43 ALA B C 1
ATOM 2259 O O . ALA B 1 43 ? -3.035 -29.25 -12.75 1 92 43 ALA B O 1
ATOM 2260 N N . THR B 1 44 ? -0.864 -29.109 -12.359 1 97.94 44 THR B N 1
ATOM 2261 C CA . THR B 1 44 ? -0.939 -29.641 -11.008 1 97.94 44 THR B CA 1
ATOM 2262 C C . THR B 1 44 ? -0.968 -28.516 -9.977 1 97.94 44 THR B C 1
ATOM 2264 O O . THR B 1 44 ? -0.07 -27.672 -9.953 1 97.94 44 THR B O 1
ATOM 2267 N N . VAL B 1 45 ? -2.041 -28.516 -9.133 1 97.94 45 VAL B N 1
ATOM 2268 C CA . VAL B 1 45 ? -2.271 -27.344 -8.281 1 97.94 45 VAL B CA 1
ATOM 2269 C C . VAL B 1 45 ? -2.166 -27.75 -6.812 1 97.94 45 VAL B C 1
ATOM 2271 O O . VAL B 1 45 ? -2.645 -28.812 -6.418 1 97.94 45 VAL B O 1
ATOM 2274 N N . HIS B 1 46 ? -1.459 -27.016 -6.039 1 98.88 46 HIS B N 1
ATOM 2275 C CA . HIS B 1 46 ? -1.577 -27.016 -4.586 1 98.88 46 HIS B CA 1
ATOM 2276 C C . HIS B 1 46 ? -2.297 -25.781 -4.082 1 98.88 46 HIS B C 1
ATOM 2278 O O . HIS B 1 46 ? -2.049 -24.672 -4.57 1 98.88 46 HIS B O 1
ATOM 2284 N N . THR B 1 47 ? -3.227 -25.953 -3.15 1 98.69 47 THR B N 1
ATOM 2285 C CA . THR B 1 47 ? -3.953 -24.828 -2.58 1 98.69 47 THR B CA 1
ATOM 2286 C C . THR B 1 47 ? -3.936 -24.891 -1.056 1 98.69 47 THR B C 1
ATOM 2288 O O . THR B 1 47 ? -3.336 -25.797 -0.472 1 98.69 47 THR B O 1
ATOM 2291 N N . CYS B 1 48 ? -4.418 -23.781 -0.404 1 98.5 48 CYS B N 1
ATOM 2292 C CA . CYS B 1 48 ? -4.508 -23.781 1.052 1 98.5 48 CYS B CA 1
ATOM 2293 C C . CYS B 1 48 ? -5.758 -23.047 1.522 1 98.5 48 CYS B C 1
ATOM 2295 O O . CYS B 1 48 ? -6.348 -22.266 0.77 1 98.5 48 CYS B O 1
ATOM 2297 N N . SER B 1 49 ? -6.16 -23.406 2.654 1 96.75 49 SER B N 1
ATOM 2298 C CA . SER B 1 49 ? -7.258 -22.766 3.375 1 96.75 49 SER B CA 1
ATOM 2299 C C . SER B 1 49 ? -7.098 -22.938 4.883 1 96.75 49 SER B C 1
ATOM 2301 O O . SER B 1 49 ? -6.406 -23.844 5.344 1 96.75 49 SER B O 1
ATOM 2303 N N . ARG B 1 50 ? -7.738 -22.094 5.582 1 95.88 50 ARG B N 1
ATOM 2304 C CA . ARG B 1 50 ? -7.652 -22.188 7.035 1 95.88 50 ARG B CA 1
ATOM 2305 C C . ARG B 1 50 ? -8.531 -23.328 7.566 1 95.88 50 ARG B C 1
ATOM 2307 O O . ARG B 1 50 ? -8.273 -23.859 8.648 1 95.88 50 ARG B O 1
ATOM 2314 N N . ASN B 1 51 ? -9.508 -23.672 6.824 1 95.75 51 ASN B N 1
ATOM 2315 C CA . ASN B 1 51 ? -10.523 -24.625 7.266 1 95.75 51 ASN B CA 1
ATOM 2316 C C . ASN B 1 51 ? -10.281 -26.016 6.68 1 95.75 51 ASN B C 1
ATOM 2318 O O . ASN B 1 51 ? -10.539 -26.25 5.496 1 95.75 51 ASN B O 1
ATOM 2322 N N . GLN B 1 52 ? -9.969 -26.969 7.52 1 96.5 52 GLN B N 1
ATOM 2323 C CA . GLN B 1 52 ? -9.633 -28.312 7.078 1 96.5 52 GLN B CA 1
ATOM 2324 C C . GLN B 1 52 ? -10.844 -29 6.453 1 96.5 52 GLN B C 1
ATOM 2326 O O . GLN B 1 52 ? -10.719 -29.688 5.434 1 96.5 52 GLN B O 1
ATOM 2331 N N . THR B 1 53 ? -11.961 -28.781 7.074 1 97.5 53 THR B N 1
ATOM 2332 C CA . THR B 1 53 ? -13.172 -29.453 6.598 1 97.5 53 THR B CA 1
ATOM 2333 C C . THR B 1 53 ? -13.523 -28.984 5.188 1 97.5 53 THR B C 1
ATOM 2335 O O . THR B 1 53 ? -13.812 -29.797 4.312 1 97.5 53 THR B O 1
ATOM 2338 N N . GLU B 1 54 ? -13.477 -27.703 5.004 1 96 54 GLU B N 1
ATOM 2339 C CA . GLU B 1 54 ? -13.75 -27.141 3.689 1 96 54 GLU B CA 1
ATOM 2340 C C . GLU B 1 54 ? -12.711 -27.594 2.664 1 96 54 GLU B C 1
ATOM 2342 O O . GLU B 1 54 ? -13.062 -27.906 1.525 1 96 54 GLU B O 1
ATOM 2347 N N . LEU B 1 55 ? -11.523 -27.656 3.045 1 97.94 55 LEU B N 1
ATOM 2348 C CA . LEU B 1 55 ? -10.445 -28.094 2.174 1 97.94 55 LEU B CA 1
ATOM 2349 C C . LEU B 1 55 ? -10.641 -29.547 1.743 1 97.94 55 LEU B C 1
ATOM 2351 O O . LEU B 1 55 ? -10.562 -29.859 0.554 1 97.94 55 LEU B O 1
ATOM 2355 N N . ASP B 1 56 ? -11.008 -30.391 2.641 1 97.88 56 ASP B N 1
ATOM 2356 C CA . ASP B 1 56 ? -11.211 -31.812 2.363 1 97.88 56 ASP B CA 1
ATOM 2357 C C . ASP B 1 56 ? -12.367 -32.031 1.394 1 97.88 56 ASP B C 1
ATOM 2359 O O . ASP B 1 56 ? -12.289 -32.875 0.499 1 97.88 56 ASP B O 1
ATOM 2363 N N . ARG B 1 57 ? -13.359 -31.297 1.657 1 97.81 57 ARG B N 1
ATOM 2364 C CA . ARG B 1 57 ? -14.508 -31.375 0.767 1 97.81 57 ARG B CA 1
ATOM 2365 C C . ARG B 1 57 ? -14.125 -31.031 -0.666 1 97.81 57 ARG B C 1
ATOM 2367 O O . ARG B 1 57 ? -14.477 -31.75 -1.604 1 97.81 57 ARG B O 1
ATOM 2374 N N . CYS B 1 58 ? -13.375 -29.953 -0.862 1 97.81 58 CYS B N 1
ATOM 2375 C CA . CYS B 1 58 ? -12.938 -29.547 -2.189 1 97.81 58 CYS B CA 1
ATOM 2376 C C . CYS B 1 58 ? -12.016 -30.578 -2.809 1 97.81 58 CYS B C 1
ATOM 2378 O O . CYS B 1 58 ? -12.148 -30.922 -3.986 1 97.81 58 CYS B O 1
ATOM 2380 N N . LEU B 1 59 ? -11.117 -31.125 -2.023 1 98.12 59 LEU B N 1
ATOM 2381 C CA . LEU B 1 59 ? -10.156 -32.094 -2.525 1 98.12 59 LEU B CA 1
ATOM 2382 C C . LEU B 1 59 ? -10.867 -33.375 -3.014 1 98.12 59 LEU B C 1
ATOM 2384 O O . LEU B 1 59 ? -10.5 -33.938 -4.043 1 98.12 59 LEU B O 1
ATOM 2388 N N . THR B 1 60 ? -11.875 -33.781 -2.305 1 98.19 60 THR B N 1
ATOM 2389 C CA . THR B 1 60 ? -12.648 -34.969 -2.699 1 98.19 60 THR B CA 1
ATOM 2390 C C . THR B 1 60 ? -13.367 -34.719 -4.023 1 98.19 60 THR B C 1
ATOM 2392 O O . THR B 1 60 ? -13.312 -35.562 -4.926 1 98.19 60 THR B O 1
ATOM 2395 N N . LYS B 1 61 ? -13.922 -33.562 -4.074 1 97.44 61 LYS B N 1
ATOM 2396 C CA . LYS B 1 61 ? -14.617 -33.188 -5.309 1 97.44 61 LY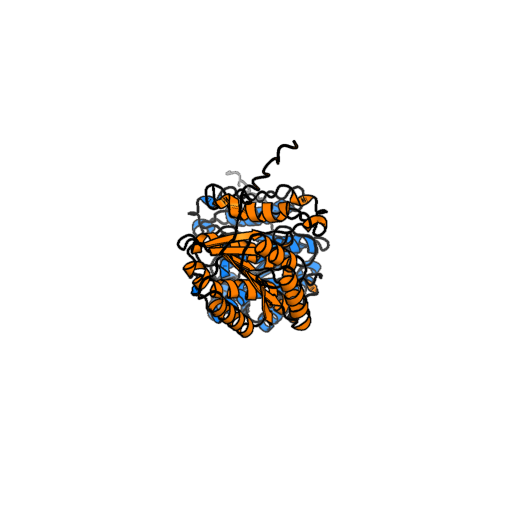S B CA 1
ATOM 2397 C C . LYS B 1 61 ? -13.641 -33.125 -6.484 1 97.44 61 LYS B C 1
ATOM 2399 O O . LYS B 1 61 ? -13.906 -33.719 -7.543 1 97.44 61 LYS B O 1
ATOM 2404 N N . TRP B 1 62 ? -12.539 -32.469 -6.34 1 97.62 62 TRP B N 1
ATOM 2405 C CA . TRP B 1 62 ? -11.562 -32.312 -7.41 1 97.62 62 TRP B CA 1
ATOM 2406 C C . TRP B 1 62 ? -10.977 -33.656 -7.828 1 97.62 62 TRP B C 1
ATOM 2408 O O . TRP B 1 62 ? -10.773 -33.906 -9.016 1 97.62 62 TRP B O 1
ATOM 2418 N N . ARG B 1 63 ? -10.766 -34.531 -6.883 1 96.69 63 ARG B N 1
ATOM 2419 C CA . ARG B 1 63 ? -10.289 -35.875 -7.191 1 96.69 63 ARG B CA 1
ATOM 2420 C C . ARG B 1 63 ? -11.289 -36.625 -8.062 1 96.69 63 ARG B C 1
ATOM 2422 O O . ARG B 1 63 ? -10.898 -37.281 -9.023 1 96.69 63 ARG B O 1
ATOM 2429 N N . SER B 1 64 ? -12.531 -36.5 -7.723 1 97.38 64 SER B N 1
ATOM 2430 C CA . SER B 1 64 ? -13.578 -37.188 -8.484 1 97.38 64 SER B CA 1
ATOM 2431 C C . SER B 1 64 ? -13.656 -36.656 -9.906 1 97.38 64 SER B C 1
ATOM 2433 O O . SER B 1 64 ? -14.102 -37.375 -10.812 1 97.38 64 SER B O 1
ATOM 2435 N N . GLU B 1 65 ? -13.18 -35.406 -10.102 1 96 65 GLU B N 1
ATOM 2436 C CA . GLU B 1 65 ? -13.211 -34.781 -11.422 1 96 65 GLU B CA 1
ATOM 2437 C C . GLU B 1 65 ? -11.914 -35.062 -12.188 1 96 65 GLU B C 1
ATOM 2439 O O . GLU B 1 65 ? -11.75 -34.594 -13.32 1 96 65 GLU B O 1
ATOM 2444 N N . GLY B 1 66 ? -11.016 -35.75 -11.57 1 96.81 66 GLY B N 1
ATOM 2445 C CA . GLY B 1 66 ? -9.758 -36.094 -12.203 1 96.81 66 GLY B CA 1
ATOM 2446 C C . GLY B 1 66 ? -8.711 -35 -12.141 1 96.81 66 GLY B C 1
ATOM 2447 O O . GLY B 1 66 ? -7.715 -35.031 -12.867 1 96.81 66 GLY B O 1
ATOM 2448 N N . PHE B 1 67 ? -8.953 -34 -11.352 1 96.25 67 PHE B N 1
ATOM 2449 C CA . PHE B 1 67 ? -8 -32.875 -11.203 1 96.25 67 PHE B CA 1
ATOM 2450 C C . PHE B 1 67 ? -6.848 -33.281 -10.297 1 96.25 67 PHE B C 1
ATOM 2452 O O . PHE B 1 67 ? -7.031 -34.062 -9.344 1 96.25 67 PHE B O 1
ATOM 2459 N N . LEU B 1 68 ? -5.699 -32.781 -10.625 1 97.31 68 LEU B N 1
ATOM 2460 C CA . LEU B 1 68 ? -4.516 -32.969 -9.797 1 97.31 68 LEU B CA 1
ATOM 2461 C C . LEU B 1 68 ? -4.336 -31.828 -8.805 1 97.31 68 LEU B C 1
ATOM 2463 O O . LEU B 1 68 ? -3.604 -30.875 -9.078 1 97.31 68 LEU B O 1
ATOM 2467 N N . VAL B 1 69 ? -5.02 -31.922 -7.625 1 98.38 69 VAL B N 1
ATOM 2468 C CA . VAL B 1 69 ? -5 -30.859 -6.629 1 98.38 69 VAL B CA 1
ATOM 2469 C C . VAL B 1 69 ? -4.645 -31.438 -5.258 1 98.38 69 VAL B C 1
ATOM 2471 O O . VAL B 1 69 ? -5.164 -32.469 -4.867 1 98.38 69 VAL B O 1
ATOM 2474 N N . SER B 1 70 ? -3.715 -30.875 -4.609 1 98.62 70 SER B N 1
ATOM 2475 C CA . SER B 1 70 ? -3.439 -31.109 -3.195 1 98.62 70 SER B CA 1
ATOM 2476 C C . SER B 1 70 ? -3.664 -29.844 -2.371 1 98.62 70 SER B C 1
ATOM 2478 O O . SER B 1 70 ? -3.844 -28.75 -2.926 1 98.62 70 SER B O 1
ATOM 2480 N N . GLY B 1 71 ? -3.742 -29.984 -1.013 1 98.5 71 GLY B N 1
ATOM 2481 C CA . GLY B 1 71 ? -4.012 -28.828 -0.181 1 98.5 71 GLY B CA 1
ATOM 2482 C C . GLY B 1 71 ? -3.42 -28.938 1.21 1 98.5 71 GLY B C 1
ATOM 2483 O O . GLY B 1 71 ? -3.229 -30.047 1.724 1 98.5 71 GLY B O 1
ATOM 2484 N N . SER B 1 72 ? -3.133 -27.766 1.805 1 97.94 72 SER B N 1
ATOM 2485 C CA . SER B 1 72 ? -2.646 -27.656 3.176 1 97.94 72 SER B CA 1
ATOM 2486 C C . SER B 1 72 ? -3.467 -26.641 3.973 1 97.94 72 SER B C 1
ATOM 2488 O O . SER B 1 72 ? -3.938 -25.656 3.422 1 97.94 72 SER B O 1
ATOM 2490 N N . VAL B 1 73 ? -3.6 -26.984 5.23 1 98.38 73 VAL B N 1
ATOM 2491 C CA . VAL B 1 73 ? -4.176 -25.984 6.121 1 98.38 73 VAL B CA 1
ATOM 2492 C C . VAL B 1 73 ? -3.154 -24.875 6.402 1 98.38 73 VAL B C 1
ATOM 2494 O O . VAL B 1 73 ? -2.014 -25.172 6.773 1 98.38 73 VAL B O 1
ATOM 2497 N N . CYS B 1 74 ? -3.602 -23.625 6.18 1 98.62 74 CYS B N 1
ATOM 2498 C CA . CYS B 1 74 ? -2.67 -22.516 6.34 1 98.62 74 CYS B CA 1
ATOM 2499 C C . CYS B 1 74 ? -3.412 -21.219 6.637 1 98.62 74 CYS B C 1
ATOM 2501 O O . CYS B 1 74 ? -4.324 -20.844 5.902 1 98.62 74 CYS B O 1
ATOM 2503 N N . ASP B 1 75 ? -3.076 -20.656 7.746 1 98.5 75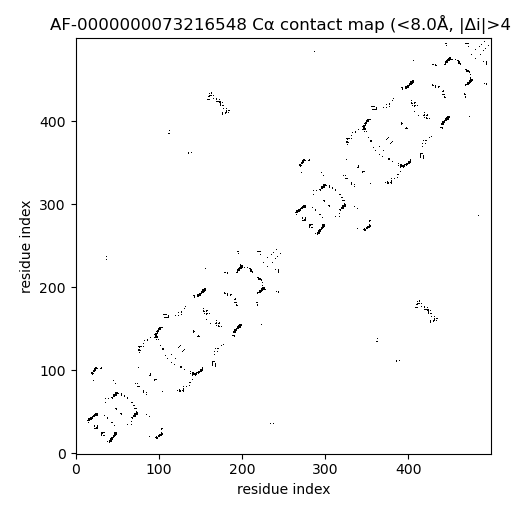 ASP B N 1
ATOM 2504 C CA . ASP B 1 75 ? -3.41 -19.266 7.984 1 98.5 75 ASP B CA 1
ATOM 2505 C C . ASP B 1 75 ? -2.318 -18.344 7.449 1 98.5 75 ASP B C 1
ATOM 2507 O O . ASP B 1 75 ? -1.256 -18.203 8.062 1 98.5 75 ASP B O 1
ATOM 2511 N N . VAL B 1 76 ? -2.641 -17.656 6.359 1 98.44 76 VAL B N 1
ATOM 2512 C CA . VAL B 1 76 ? -1.601 -16.922 5.648 1 98.44 76 VAL B CA 1
ATOM 2513 C C . VAL B 1 76 ? -1.142 -15.727 6.484 1 98.44 76 VAL B C 1
ATOM 2515 O O . VAL B 1 76 ? -0.1 -15.133 6.207 1 98.44 76 VAL B O 1
ATOM 2518 N N . SER B 1 77 ? -1.962 -15.32 7.504 1 98 77 SER B N 1
ATOM 2519 C CA . SER B 1 77 ? -1.54 -14.203 8.352 1 98 77 SER B CA 1
ATOM 2520 C C . SER B 1 77 ? -0.409 -14.625 9.289 1 98 77 SER B C 1
ATOM 2522 O O . SER B 1 77 ? 0.246 -13.773 9.891 1 98 77 SER B O 1
ATOM 2524 N N . SER B 1 78 ? -0.16 -15.938 9.391 1 98.38 78 SER B N 1
ATOM 2525 C CA . SER B 1 78 ? 0.874 -16.484 10.258 1 98.38 78 SER B CA 1
ATOM 2526 C C . SER B 1 78 ? 2.154 -16.781 9.484 1 98.38 78 SER B C 1
ATOM 2528 O O . SER B 1 78 ? 2.152 -17.578 8.547 1 98.38 78 SER B O 1
ATOM 2530 N N . GLN B 1 79 ? 3.252 -16.219 9.977 1 98.12 79 GLN B N 1
ATOM 2531 C CA . GLN B 1 79 ? 4.527 -16.406 9.297 1 98.12 79 GLN B CA 1
ATOM 2532 C C . GLN B 1 79 ? 4.945 -17.875 9.312 1 98.12 79 GLN B C 1
ATOM 2534 O O . GLN B 1 79 ? 5.305 -18.438 8.281 1 98.12 79 GLN B O 1
ATOM 2539 N N . PRO B 1 80 ? 4.859 -18.562 10.406 1 98.38 80 PRO B N 1
ATOM 2540 C CA . PRO B 1 80 ? 5.23 -19.984 10.391 1 98.38 80 PRO B CA 1
ATOM 2541 C C . PRO B 1 80 ? 4.355 -20.812 9.461 1 98.38 80 PRO B C 1
ATOM 2543 O O . PRO B 1 80 ? 4.832 -21.781 8.844 1 98.38 80 PRO B O 1
ATOM 2546 N N . HIS B 1 81 ? 3.09 -20.484 9.336 1 98.69 81 HIS B N 1
ATOM 2547 C CA . HIS B 1 81 ? 2.213 -21.219 8.422 1 98.69 81 HIS B CA 1
ATOM 2548 C C . HIS B 1 81 ? 2.635 -21 6.973 1 98.69 81 HIS B C 1
ATOM 2550 O O . HIS B 1 81 ? 2.611 -21.938 6.172 1 98.69 81 HIS B O 1
ATOM 2556 N N . ARG B 1 82 ? 3.064 -19.781 6.629 1 98.75 82 ARG B N 1
ATOM 2557 C CA . ARG B 1 82 ? 3.523 -19.5 5.273 1 98.75 82 ARG B CA 1
ATOM 2558 C C . ARG B 1 82 ? 4.785 -20.281 4.949 1 98.75 82 ARG B C 1
ATOM 2560 O O . ARG B 1 82 ? 4.914 -20.844 3.855 1 98.75 82 ARG B O 1
ATOM 2567 N N . GLU B 1 83 ? 5.625 -20.328 5.91 1 98.75 83 GLU B N 1
ATOM 2568 C CA . GLU B 1 83 ? 6.867 -21.078 5.719 1 98.75 83 GLU B CA 1
ATOM 2569 C C . GLU B 1 83 ? 6.59 -22.578 5.535 1 98.75 83 GLU B C 1
ATOM 2571 O O . GLU B 1 83 ? 7.16 -23.203 4.648 1 98.75 83 GLU B O 1
ATOM 2576 N N . LYS B 1 84 ? 5.711 -23.094 6.324 1 98.75 84 LYS B N 1
ATOM 2577 C CA . LYS B 1 84 ? 5.336 -24.5 6.211 1 98.75 84 LYS B CA 1
ATOM 2578 C C . LYS B 1 84 ? 4.656 -24.781 4.871 1 98.75 84 LYS B C 1
ATOM 2580 O O . LYS B 1 84 ? 4.906 -25.812 4.25 1 98.75 84 LYS B O 1
ATOM 2585 N N . LEU B 1 85 ? 3.832 -23.844 4.453 1 98.81 85 LEU B N 1
ATOM 2586 C CA . LEU B 1 85 ? 3.15 -23.984 3.172 1 98.81 85 LEU B CA 1
ATOM 2587 C C . LEU B 1 85 ? 4.156 -24.125 2.033 1 98.81 85 LEU B C 1
ATOM 2589 O O . LEU B 1 85 ? 4.047 -25.031 1.204 1 98.81 85 LEU B O 1
ATOM 2593 N N . ILE B 1 86 ? 5.16 -23.281 2.016 1 98.88 86 ILE B N 1
ATOM 2594 C CA . ILE B 1 86 ? 6.121 -23.266 0.915 1 98.88 86 ILE B CA 1
ATOM 2595 C C . ILE B 1 86 ? 7.035 -24.484 1.019 1 98.88 86 ILE B C 1
ATOM 2597 O O . ILE B 1 86 ? 7.449 -25.047 0.001 1 98.88 86 ILE B O 1
ATOM 2601 N N . GLN B 1 87 ? 7.258 -24.922 2.242 1 98.75 87 GLN B N 1
ATOM 2602 C CA . GLN B 1 87 ? 8 -26.156 2.408 1 98.75 87 GLN B CA 1
ATOM 2603 C C . GLN B 1 87 ? 7.25 -27.344 1.79 1 98.75 87 GLN B C 1
ATOM 2605 O O . GLN B 1 87 ? 7.852 -28.172 1.105 1 98.75 87 GLN B O 1
ATOM 2610 N N . GLU B 1 88 ? 6.012 -27.422 2.035 1 98.56 88 GLU B N 1
ATOM 2611 C CA . GLU B 1 88 ? 5.188 -28.484 1.45 1 98.56 88 GLU B CA 1
ATOM 2612 C C . GLU B 1 88 ? 5.176 -28.391 -0.073 1 98.56 88 GLU B C 1
ATOM 2614 O O . GLU B 1 88 ? 5.32 -29.406 -0.76 1 98.56 88 GLU B O 1
ATOM 2619 N N . VAL B 1 89 ? 5.059 -27.172 -0.585 1 98.69 89 VAL B N 1
ATOM 2620 C CA . VAL B 1 89 ? 5.062 -26.953 -2.027 1 98.69 89 VAL B CA 1
ATOM 2621 C C . VAL B 1 89 ? 6.41 -27.375 -2.611 1 98.69 89 VAL B C 1
ATOM 2623 O O . VAL B 1 89 ? 6.465 -28 -3.674 1 98.69 89 VAL B O 1
ATOM 2626 N N . THR B 1 90 ? 7.457 -27.047 -1.908 1 98.75 90 THR B N 1
ATOM 2627 C CA . THR B 1 90 ? 8.805 -27.406 -2.336 1 98.75 90 THR B CA 1
ATOM 2628 C C . THR B 1 90 ? 8.938 -28.922 -2.467 1 98.75 90 THR B C 1
ATOM 2630 O O . THR B 1 90 ? 9.461 -29.422 -3.467 1 98.75 90 THR B O 1
ATOM 2633 N N . SER B 1 91 ? 8.445 -29.609 -1.498 1 98.56 91 SER B N 1
ATOM 2634 C CA . SER B 1 91 ? 8.508 -31.062 -1.499 1 98.56 91 SER B CA 1
ATOM 2635 C C . SER B 1 91 ? 7.625 -31.656 -2.592 1 98.56 91 SER B C 1
ATOM 2637 O O . SER B 1 91 ? 8.055 -32.531 -3.34 1 98.56 91 SER B O 1
ATOM 2639 N N . LEU B 1 92 ? 6.461 -31.156 -2.734 1 98.38 92 LEU B N 1
ATOM 2640 C CA . LEU B 1 92 ? 5.469 -31.688 -3.662 1 98.38 92 LEU B CA 1
ATOM 2641 C C . LEU B 1 92 ? 5.91 -31.484 -5.105 1 98.38 92 LEU B C 1
ATOM 2643 O O . LEU B 1 92 ? 5.676 -32.344 -5.961 1 98.38 92 LEU B O 1
ATOM 2647 N N . PHE B 1 93 ? 6.543 -30.312 -5.363 1 98.38 93 PHE B N 1
ATOM 2648 C CA . PHE B 1 93 ? 6.832 -29.938 -6.742 1 98.38 93 PHE B CA 1
ATOM 2649 C C . PHE B 1 93 ? 8.328 -30.031 -7.023 1 98.38 93 PHE B C 1
ATOM 2651 O O . PHE B 1 93 ? 8.82 -29.406 -7.969 1 98.38 93 PHE B O 1
ATOM 2658 N N . ASN B 1 94 ? 9.078 -30.688 -6.18 1 98.06 94 ASN B N 1
ATOM 2659 C CA . ASN B 1 94 ? 10.508 -30.953 -6.34 1 98.06 94 ASN B CA 1
ATOM 2660 C C . ASN B 1 94 ? 11.305 -29.672 -6.52 1 98.06 94 ASN B C 1
ATOM 2662 O O . ASN B 1 94 ? 12.148 -29.578 -7.41 1 98.06 94 ASN B O 1
ATOM 2666 N N . GLY B 1 95 ? 10.93 -28.672 -5.84 1 98.31 95 GLY B N 1
ATOM 2667 C CA . GLY B 1 95 ? 11.688 -27.422 -5.742 1 98.31 95 GLY B CA 1
ATOM 2668 C C . GLY B 1 95 ? 11.422 -26.484 -6.895 1 98.31 95 GLY B C 1
ATOM 2669 O O . GLY B 1 95 ? 12.172 -25.516 -7.102 1 98.31 95 GLY B O 1
ATOM 2670 N N . LYS B 1 96 ? 10.336 -26.812 -7.691 1 98.31 96 LYS B N 1
ATOM 2671 C CA . LYS B 1 96 ? 10 -25.969 -8.828 1 98.31 96 LYS B CA 1
ATOM 2672 C C . LYS B 1 96 ? 8.539 -25.531 -8.789 1 98.31 96 LYS B C 1
ATOM 2674 O O . LYS B 1 96 ? 7.66 -26.344 -8.469 1 98.31 96 LYS B O 1
ATOM 2679 N N . LEU B 1 97 ? 8.336 -24.281 -9.07 1 98.38 97 LEU B N 1
ATOM 2680 C CA . LEU B 1 97 ? 6.988 -23.734 -9.156 1 98.38 97 LEU B CA 1
ATOM 2681 C C . LEU B 1 97 ? 6.84 -22.844 -10.391 1 98.38 97 LEU B C 1
ATOM 2683 O O . LEU B 1 97 ? 7.629 -21.906 -10.586 1 98.38 97 LEU B O 1
ATOM 2687 N N . ASN B 1 98 ? 5.832 -23.172 -11.188 1 94.94 98 ASN B N 1
ATOM 2688 C CA . ASN B 1 98 ? 5.637 -22.406 -12.406 1 94.94 98 ASN B CA 1
ATOM 2689 C C . ASN B 1 98 ? 4.719 -21.219 -12.18 1 94.94 98 ASN B C 1
ATOM 2691 O O . ASN B 1 98 ? 4.938 -20.141 -12.742 1 94.94 98 ASN B O 1
ATOM 2695 N N . ILE B 1 99 ? 3.648 -21.391 -11.336 1 91.75 99 ILE B N 1
ATOM 2696 C CA . ILE B 1 99 ? 2.625 -20.359 -11.18 1 91.75 99 ILE B CA 1
ATOM 2697 C C . ILE B 1 99 ? 2.318 -20.156 -9.695 1 91.75 99 ILE B C 1
ATOM 2699 O O . ILE B 1 99 ? 2.043 -21.125 -8.977 1 91.75 99 ILE B O 1
ATOM 2703 N N . TYR B 1 100 ? 2.457 -18.984 -9.234 1 96.12 100 TYR B N 1
ATOM 2704 C CA . TYR B 1 100 ? 1.998 -18.609 -7.902 1 96.12 100 TYR B CA 1
ATOM 2705 C C . TYR B 1 100 ? 0.873 -17.578 -7.988 1 96.12 100 TYR B C 1
ATOM 2707 O O . TYR B 1 100 ? 1.063 -16.484 -8.516 1 96.12 100 TYR B O 1
ATOM 2715 N N . VAL B 1 101 ? -0.3 -17.953 -7.477 1 93.31 101 VAL B N 1
ATOM 2716 C CA . VAL B 1 101 ? -1.445 -17.047 -7.441 1 93.31 101 VAL B CA 1
ATOM 2717 C C . VAL B 1 101 ? -1.703 -16.609 -6.004 1 93.31 101 VAL B C 1
ATOM 2719 O O . VAL B 1 101 ? -2.154 -17.391 -5.172 1 93.31 101 VAL B O 1
ATOM 2722 N N . ASN B 1 102 ? -1.384 -15.398 -5.734 1 96.12 102 ASN B N 1
ATOM 2723 C CA . ASN B 1 102 ? -1.755 -14.766 -4.473 1 96.12 102 ASN B CA 1
ATOM 2724 C C . ASN B 1 102 ? -3.207 -14.297 -4.488 1 96.12 102 ASN B C 1
ATOM 2726 O O . ASN B 1 102 ? -3.51 -13.211 -4.996 1 96.12 102 ASN B O 1
ATOM 2730 N N . ASN B 1 103 ? -4.09 -15.078 -3.791 1 91.56 103 ASN B N 1
ATOM 2731 C CA . ASN B 1 103 ? -5.52 -14.844 -3.945 1 91.56 103 ASN B CA 1
ATOM 2732 C C . ASN B 1 103 ? -6.176 -14.484 -2.615 1 91.56 103 ASN B C 1
ATOM 2734 O O . ASN B 1 103 ? -7.199 -13.797 -2.586 1 91.56 103 ASN B O 1
ATOM 2738 N N . VAL B 1 104 ? -5.586 -14.906 -1.511 1 95.88 104 VAL B N 1
ATOM 2739 C CA . VAL B 1 104 ? -6.215 -14.719 -0.208 1 95.88 104 VAL B CA 1
ATOM 2740 C C . VAL B 1 104 ? -6.324 -13.227 0.102 1 95.88 104 VAL B C 1
ATOM 2742 O O . VAL B 1 104 ? -5.383 -12.469 -0.138 1 95.88 104 VAL B O 1
ATOM 2745 N N . GLY B 1 105 ? -7.445 -12.812 0.576 1 94.31 105 GLY B N 1
ATOM 2746 C CA . GLY B 1 105 ? -7.695 -11.453 1.042 1 94.31 105 GLY B CA 1
ATOM 2747 C C . GLY B 1 105 ? -8.961 -11.328 1.866 1 94.31 105 GLY B C 1
ATOM 2748 O O . GLY B 1 105 ? -9.867 -12.164 1.752 1 94.31 105 GLY B O 1
ATOM 2749 N N . VAL B 1 106 ? -8.977 -10.398 2.697 1 94.06 106 VAL B N 1
ATOM 2750 C CA . VAL B 1 106 ? -10.172 -10.094 3.48 1 94.06 106 VAL B CA 1
ATOM 2751 C C . VAL B 1 106 ? -10.461 -8.594 3.43 1 94.06 106 VAL B C 1
ATOM 2753 O O . VAL B 1 106 ? -9.539 -7.781 3.322 1 94.06 106 VAL B O 1
ATOM 2756 N N . ASN B 1 107 ? -11.727 -8.281 3.43 1 91.5 107 ASN B N 1
ATOM 2757 C CA . ASN B 1 107 ? -12.172 -6.887 3.477 1 91.5 107 ASN B CA 1
ATOM 2758 C C . ASN B 1 107 ? -13.234 -6.672 4.547 1 91.5 107 ASN B C 1
ATOM 2760 O O . ASN B 1 107 ? -14.273 -7.336 4.539 1 91.5 107 ASN B O 1
ATOM 2764 N N . TYR B 1 108 ? -12.898 -5.859 5.512 1 91.06 108 TYR B N 1
ATOM 2765 C CA . TYR B 1 108 ? -13.867 -5.312 6.457 1 91.06 108 TYR B CA 1
ATOM 2766 C C . TYR B 1 108 ? -14.188 -3.857 6.129 1 91.06 108 TYR B C 1
ATOM 2768 O O . TYR B 1 108 ? -13.43 -2.953 6.488 1 91.06 108 TYR B O 1
ATOM 2776 N N . ARG B 1 109 ? -15.352 -3.678 5.516 1 91.25 109 ARG B N 1
ATOM 2777 C CA . ARG B 1 109 ? -15.641 -2.322 5.062 1 91.25 109 ARG B CA 1
ATOM 2778 C C . ARG B 1 109 ? -16.234 -1.482 6.191 1 91.25 109 ARG B C 1
ATOM 2780 O O . ARG B 1 109 ? -17.234 -1.86 6.797 1 91.25 109 ARG B O 1
ATOM 2787 N N . LYS B 1 110 ? -15.664 -0.436 6.453 1 94.44 110 LYS B N 1
ATOM 2788 C CA . LYS B 1 110 ? -16.156 0.55 7.414 1 94.44 110 LYS B CA 1
ATOM 2789 C C . LYS B 1 110 ? -15.477 1.904 7.199 1 94.44 110 LYS B C 1
ATOM 2791 O O . LYS B 1 110 ? -14.469 1.998 6.504 1 94.44 110 LYS B O 1
ATOM 2796 N N . PRO B 1 111 ? -16.109 2.934 7.793 1 96.12 111 PRO B N 1
ATOM 2797 C CA . PRO B 1 111 ? -15.445 4.238 7.73 1 96.12 111 PRO B CA 1
ATOM 2798 C C . PRO B 1 111 ? -14.055 4.223 8.359 1 96.12 111 PRO B C 1
ATOM 2800 O O . PRO B 1 111 ? -13.82 3.508 9.336 1 96.12 111 PRO B O 1
ATOM 2803 N N . THR B 1 112 ? -13.188 5.059 7.824 1 97.25 112 THR B N 1
ATOM 2804 C CA . THR B 1 112 ? -11.773 5.086 8.203 1 97.25 112 THR B CA 1
ATOM 2805 C C . THR B 1 112 ? -11.625 5.254 9.711 1 97.25 112 THR B C 1
ATOM 2807 O O . THR B 1 112 ? -10.805 4.578 10.344 1 97.25 112 THR B O 1
ATOM 2810 N N . ILE B 1 113 ? -12.469 6.043 10.32 1 97.62 113 ILE B N 1
ATOM 2811 C CA . ILE B 1 113 ? -12.305 6.426 11.719 1 97.62 113 ILE B CA 1
ATOM 2812 C C . ILE B 1 113 ? -12.781 5.289 12.625 1 97.62 113 ILE B C 1
ATOM 2814 O O . ILE B 1 113 ? -12.539 5.309 13.828 1 97.62 113 ILE B O 1
ATOM 2818 N N . GLU B 1 114 ? -13.391 4.266 12.031 1 97.38 114 GLU B N 1
ATOM 2819 C CA . GLU B 1 114 ? -13.969 3.189 12.836 1 97.38 114 GLU B CA 1
ATOM 2820 C C . GLU B 1 114 ? -13.039 1.984 12.898 1 97.38 114 GLU B C 1
ATOM 2822 O O . GLU B 1 114 ? -13.305 1.021 13.617 1 97.38 114 GLU B O 1
ATOM 2827 N N . TYR B 1 115 ? -11.945 1.994 12.133 1 97.56 115 TYR B N 1
ATOM 2828 C CA . TYR B 1 115 ? -10.977 0.915 12.234 1 97.56 115 TYR B CA 1
ATOM 2829 C C . TYR B 1 115 ? -10.156 1.04 13.516 1 97.56 115 TYR B C 1
ATOM 2831 O O . TYR B 1 115 ? -9.602 2.102 13.805 1 97.56 115 TYR B O 1
ATOM 2839 N N . ASN B 1 116 ? -10.141 -0.023 14.32 1 96.75 116 ASN B N 1
ATOM 2840 C CA . ASN B 1 116 ? -9.219 -0.061 15.453 1 96.75 116 ASN B CA 1
ATOM 2841 C C . ASN B 1 116 ? -7.898 -0.725 15.078 1 96.75 116 ASN B C 1
ATOM 2843 O O . ASN B 1 116 ? -7.727 -1.183 13.945 1 96.75 116 ASN B O 1
ATOM 2847 N N . ALA B 1 117 ? -6.965 -0.725 16 1 96.56 117 ALA B N 1
ATOM 2848 C CA . ALA B 1 117 ? -5.625 -1.244 15.742 1 96.56 117 ALA B CA 1
ATOM 2849 C C . ALA B 1 117 ? -5.676 -2.721 15.359 1 96.56 117 ALA B C 1
ATOM 2851 O O . ALA B 1 117 ? -4.91 -3.17 14.5 1 96.56 117 ALA B O 1
ATOM 2852 N N . GLU B 1 118 ? -6.559 -3.416 15.922 1 96.31 118 GLU B N 1
ATOM 2853 C CA . GLU B 1 118 ? -6.668 -4.848 15.648 1 96.31 118 GLU B CA 1
ATOM 2854 C C . GLU B 1 118 ? -7.203 -5.105 14.25 1 96.31 118 GLU B C 1
ATOM 2856 O O . GLU B 1 118 ? -6.68 -5.961 13.523 1 96.31 118 GLU B O 1
ATOM 2861 N N . ASP B 1 119 ? -8.266 -4.336 13.883 1 95.69 119 ASP B N 1
ATOM 2862 C CA . ASP B 1 119 ? -8.797 -4.43 12.523 1 95.69 119 ASP B CA 1
ATOM 2863 C C . ASP B 1 119 ? -7.707 -4.156 11.492 1 95.69 119 ASP B C 1
ATOM 2865 O O . ASP B 1 119 ? -7.543 -4.918 10.531 1 95.69 119 ASP B O 1
ATOM 2869 N N . TYR B 1 120 ? -7.039 -3.137 11.75 1 97.69 120 TYR B N 1
ATOM 2870 C CA . TYR B 1 120 ? -5.996 -2.701 10.828 1 97.69 120 TYR B CA 1
ATOM 2871 C C . TYR B 1 120 ? -4.906 -3.76 10.695 1 97.69 120 TYR B C 1
ATOM 2873 O O . TYR B 1 120 ? -4.559 -4.164 9.578 1 97.69 120 TYR B O 1
ATOM 2881 N N . SER B 1 121 ? -4.418 -4.227 11.805 1 97.44 121 SER B N 1
ATOM 2882 C CA . SER B 1 121 ? -3.312 -5.176 11.812 1 97.44 121 SER B CA 1
ATOM 2883 C C . SER B 1 121 ? -3.709 -6.492 11.148 1 97.44 121 SER B C 1
ATOM 2885 O O . SER B 1 121 ? -2.912 -7.094 10.43 1 97.44 121 SER B O 1
ATOM 2887 N N . GLN B 1 122 ? -4.891 -6.934 11.414 1 97.44 122 GLN B N 1
ATOM 2888 C CA . GLN B 1 122 ? -5.363 -8.188 10.828 1 97.44 122 GLN B CA 1
ATOM 2889 C C . GLN B 1 122 ? -5.484 -8.07 9.312 1 97.44 122 GLN B C 1
ATOM 2891 O O . GLN B 1 122 ? -5.066 -8.969 8.586 1 97.44 122 GLN B O 1
ATOM 2896 N N . MET B 1 123 ? -6.012 -6.984 8.852 1 97.62 123 MET B N 1
ATOM 2897 C CA . MET B 1 123 ? -6.18 -6.781 7.41 1 97.62 123 MET B CA 1
ATOM 2898 C C . MET B 1 123 ? -4.828 -6.668 6.715 1 97.62 123 MET B C 1
ATOM 2900 O O . MET B 1 123 ? -4.633 -7.23 5.637 1 97.62 123 MET B O 1
ATOM 2904 N N . MET B 1 124 ? -3.895 -5.965 7.398 1 98.19 124 MET B N 1
ATOM 2905 C CA . MET B 1 124 ? -2.553 -5.84 6.836 1 98.19 124 MET B CA 1
ATOM 2906 C C . MET B 1 124 ? -1.857 -7.195 6.781 1 98.19 124 MET B C 1
ATOM 2908 O O . MET B 1 124 ? -1.229 -7.539 5.781 1 98.19 124 MET B O 1
ATOM 2912 N N . ALA B 1 125 ? -2.051 -7.973 7.832 1 98.31 125 ALA B N 1
ATOM 2913 C CA . ALA B 1 125 ? -1.397 -9.273 7.934 1 98.31 125 ALA B CA 1
ATOM 2914 C C . ALA B 1 125 ? -1.879 -10.211 6.832 1 98.31 125 ALA B C 1
ATOM 2916 O O . ALA B 1 125 ? -1.074 -10.891 6.191 1 98.31 125 ALA B O 1
ATOM 2917 N N . VAL B 1 126 ? -3.145 -10.219 6.613 1 98.31 126 VAL B N 1
ATOM 2918 C CA . VAL B 1 126 ? -3.732 -11.164 5.668 1 98.31 126 VAL B CA 1
ATOM 2919 C C . VAL B 1 126 ? -3.494 -10.68 4.238 1 98.31 126 VAL B C 1
ATOM 2921 O O . VAL B 1 126 ? -3.078 -11.453 3.375 1 98.31 126 VAL B O 1
ATOM 2924 N N . ASN B 1 127 ? -3.689 -9.398 3.98 1 98.25 127 ASN B N 1
ATOM 2925 C CA . ASN B 1 127 ? -3.748 -8.914 2.605 1 98.25 127 ASN B CA 1
ATOM 2926 C C . ASN B 1 127 ? -2.363 -8.539 2.082 1 98.25 127 ASN B C 1
ATOM 2928 O O . ASN B 1 127 ? -2.068 -8.734 0.902 1 98.25 127 ASN B O 1
ATOM 2932 N N . LEU B 1 128 ? -1.505 -7.988 2.957 1 98.62 128 LEU B N 1
ATOM 2933 C CA . LEU B 1 128 ? -0.285 -7.402 2.414 1 98.62 128 LEU B CA 1
ATOM 2934 C C . LEU B 1 128 ? 0.948 -8.133 2.934 1 98.62 128 LEU B C 1
ATOM 2936 O O . LEU B 1 128 ? 1.793 -8.57 2.146 1 98.62 128 LEU B O 1
ATOM 2940 N N . ASP B 1 129 ? 1.03 -8.312 4.273 1 98.56 129 ASP B N 1
ATOM 2941 C CA . ASP B 1 129 ? 2.193 -8.992 4.84 1 98.56 129 ASP B CA 1
ATOM 2942 C C . ASP B 1 129 ? 2.346 -10.398 4.258 1 98.56 129 ASP B C 1
ATOM 2944 O O . ASP B 1 129 ? 3.451 -10.812 3.902 1 98.56 129 ASP B O 1
ATOM 2948 N N . SER B 1 130 ? 1.254 -11.078 4.199 1 98.69 130 SER B N 1
ATOM 2949 C CA . SER B 1 130 ? 1.276 -12.438 3.674 1 98.69 130 SER B CA 1
ATOM 2950 C C . SER B 1 130 ? 1.701 -12.461 2.209 1 98.69 130 SER B C 1
ATOM 2952 O O . SER B 1 130 ? 2.549 -13.266 1.814 1 98.69 130 SER B O 1
ATOM 2954 N N . ALA B 1 131 ? 1.142 -11.555 1.398 1 98.38 131 ALA B N 1
ATOM 2955 C CA . ALA B 1 131 ? 1.46 -11.492 -0.026 1 98.38 131 ALA B CA 1
ATOM 2956 C C . ALA B 1 131 ? 2.949 -11.242 -0.244 1 98.38 131 ALA B C 1
ATOM 2958 O O . ALA B 1 131 ? 3.584 -11.906 -1.064 1 98.38 131 ALA B O 1
ATOM 2959 N N . TYR B 1 132 ? 3.494 -10.312 0.453 1 98.56 132 TYR B N 1
ATOM 2960 C CA . TYR B 1 132 ? 4.902 -9.953 0.312 1 98.56 132 TYR B CA 1
ATOM 2961 C C . TYR B 1 132 ? 5.801 -11.125 0.69 1 98.56 132 TYR B C 1
ATOM 2963 O O . TYR B 1 132 ? 6.695 -11.5 -0.071 1 98.56 132 TYR B O 1
ATOM 2971 N N . HIS B 1 133 ? 5.535 -11.68 1.881 1 98.81 133 HIS B N 1
ATOM 2972 C CA . HIS B 1 133 ? 6.379 -12.75 2.404 1 98.81 133 HIS B CA 1
ATOM 2973 C C . HIS B 1 133 ? 6.285 -14 1.535 1 98.81 133 HIS B C 1
ATOM 2975 O O . HIS B 1 133 ? 7.297 -14.656 1.267 1 98.81 133 HIS B O 1
ATOM 2981 N N . LEU B 1 134 ? 5.129 -14.312 1.067 1 98.81 134 LEU B N 1
ATOM 2982 C CA . LEU B 1 134 ? 4.953 -15.484 0.224 1 98.81 134 LEU B CA 1
ATOM 2983 C C . LEU B 1 134 ? 5.68 -15.312 -1.105 1 98.81 134 LEU B C 1
ATOM 2985 O O . LEU B 1 134 ? 6.191 -16.281 -1.671 1 98.81 134 LEU B O 1
ATOM 2989 N N . CYS B 1 135 ? 5.734 -14.062 -1.627 1 98 135 CYS B N 1
ATOM 2990 C CA . CYS B 1 135 ? 6.535 -13.812 -2.82 1 98 135 CYS B CA 1
ATOM 2991 C C . CYS B 1 135 ? 8 -14.125 -2.568 1 98 135 CYS B C 1
ATOM 2993 O O . CYS B 1 135 ? 8.656 -14.766 -3.396 1 98 135 CYS B O 1
ATOM 2995 N N . GLN B 1 136 ? 8.492 -13.711 -1.412 1 98.56 136 GLN B N 1
ATOM 2996 C CA . GLN B 1 136 ? 9.875 -13.992 -1.067 1 98.56 136 GLN B CA 1
ATOM 2997 C C . GLN B 1 136 ? 10.133 -15.492 -0.986 1 98.56 136 GLN B C 1
ATOM 2999 O O . GLN B 1 136 ? 11.141 -15.984 -1.495 1 98.56 136 GLN B O 1
ATOM 3004 N N . LEU B 1 137 ? 9.219 -16.172 -0.365 1 98.75 137 LEU B N 1
ATOM 3005 C CA . LEU B 1 137 ? 9.375 -17.609 -0.144 1 98.75 137 LEU B CA 1
ATOM 3006 C C . LEU B 1 137 ? 9.25 -18.375 -1.455 1 98.75 137 LEU B C 1
ATOM 3008 O O . LEU B 1 137 ? 9.906 -19.406 -1.641 1 98.75 137 LEU B O 1
ATOM 3012 N N . ALA B 1 138 ? 8.422 -17.906 -2.373 1 98.69 138 ALA B N 1
ATOM 3013 C CA . ALA B 1 138 ? 8.156 -18.594 -3.629 1 98.69 138 ALA B CA 1
ATOM 3014 C C . ALA B 1 138 ? 9.258 -18.328 -4.648 1 98.69 138 ALA B C 1
ATOM 3016 O O . ALA B 1 138 ? 9.414 -19.078 -5.613 1 98.69 138 ALA B O 1
ATOM 3017 N N . TYR B 1 139 ? 10 -17.266 -4.453 1 98.62 139 TYR B N 1
ATOM 3018 C CA . TYR B 1 139 ? 10.961 -16.766 -5.434 1 98.62 139 TYR B CA 1
ATOM 3019 C C . TYR B 1 139 ? 11.938 -17.859 -5.848 1 98.62 139 TYR B C 1
ATOM 3021 O O . TYR B 1 139 ? 12.109 -18.125 -7.043 1 98.62 139 TYR B O 1
ATOM 3029 N N . PRO B 1 140 ? 12.531 -18.594 -4.898 1 98.75 140 PRO B N 1
ATOM 3030 C CA . PRO B 1 140 ? 13.5 -19.609 -5.328 1 98.75 140 PRO B CA 1
ATOM 3031 C C . PRO B 1 140 ? 12.875 -20.703 -6.18 1 98.75 140 PRO B C 1
ATOM 3033 O O . PRO B 1 140 ? 13.516 -21.234 -7.086 1 98.75 140 PRO B O 1
ATOM 3036 N N . LEU B 1 141 ? 11.664 -21.047 -5.895 1 98.81 141 LEU B N 1
ATOM 3037 C CA . LEU B 1 141 ? 10.977 -22.078 -6.656 1 98.81 141 LEU B CA 1
ATOM 3038 C C . LEU B 1 141 ? 10.617 -21.594 -8.047 1 98.81 141 LEU B C 1
ATOM 3040 O O . LEU B 1 141 ? 10.719 -22.328 -9.023 1 98.81 141 LEU B O 1
ATOM 3044 N N . LEU B 1 142 ? 10.148 -20.328 -8.117 1 97.88 142 LEU B N 1
ATOM 3045 C CA . LEU B 1 142 ? 9.82 -19.719 -9.398 1 97.88 142 LEU B CA 1
ATOM 3046 C C . LEU B 1 142 ? 11.055 -19.609 -10.281 1 97.88 142 LEU B C 1
ATOM 3048 O O . LEU B 1 142 ? 11.008 -19.938 -11.469 1 97.88 142 LEU B O 1
ATOM 3052 N N . LYS B 1 143 ? 12.109 -19.219 -9.688 1 98.25 143 LYS B N 1
ATOM 3053 C CA . LYS B 1 143 ? 13.367 -19.094 -10.414 1 98.25 143 LYS B CA 1
ATOM 3054 C C . LYS B 1 143 ? 13.836 -20.453 -10.922 1 98.25 143 LYS B C 1
ATOM 3056 O O . LYS B 1 143 ? 14.266 -20.578 -12.078 1 98.25 143 LYS B O 1
ATOM 3061 N N . ALA B 1 144 ? 13.727 -21.438 -10.102 1 98.62 144 ALA B N 1
ATOM 3062 C CA . ALA B 1 144 ? 14.18 -22.781 -10.438 1 98.62 144 ALA B CA 1
ATOM 3063 C C . ALA B 1 144 ? 13.375 -23.359 -11.602 1 98.62 144 ALA B C 1
ATOM 3065 O O . ALA B 1 144 ? 13.891 -24.188 -12.367 1 98.62 144 ALA B O 1
ATOM 3066 N N . SER B 1 145 ? 12.172 -22.969 -11.812 1 96.94 145 SER B N 1
ATOM 3067 C CA . SER B 1 145 ? 11.328 -23.484 -12.891 1 96.94 145 SER B CA 1
ATOM 3068 C C . SER B 1 145 ? 11.797 -22.984 -14.25 1 96.94 145 SER B C 1
ATOM 3070 O O . SER B 1 145 ? 11.461 -23.562 -15.281 1 96.94 145 SER B O 1
ATOM 3072 N N . GLY B 1 146 ? 12.461 -21.828 -14.305 1 95.62 146 GLY B N 1
ATOM 3073 C CA . GLY B 1 146 ? 12.938 -21.219 -15.539 1 95.62 146 GLY B CA 1
ATOM 3074 C C . GLY B 1 146 ? 11.852 -20.469 -16.281 1 95.62 146 GLY B C 1
ATOM 3075 O O . GLY B 1 146 ? 12.125 -19.797 -17.281 1 95.62 146 GLY B O 1
ATOM 3076 N N . MET B 1 147 ? 10.641 -20.594 -15.789 1 88.31 147 MET B N 1
ATOM 3077 C CA . MET B 1 147 ? 9.5 -19.906 -16.375 1 88.31 147 MET B CA 1
ATOM 3078 C C . MET B 1 147 ? 8.422 -19.641 -15.336 1 88.31 147 MET B C 1
ATOM 3080 O O . MET B 1 147 ? 7.266 -20.031 -15.508 1 88.31 147 MET B O 1
ATOM 3084 N N . GLY B 1 148 ? 8.82 -18.891 -14.273 1 89.62 148 GLY B N 1
ATOM 3085 C CA . GLY B 1 148 ? 7.906 -18.609 -13.18 1 89.62 148 GLY B CA 1
ATOM 3086 C C . GLY B 1 148 ? 6.969 -17.453 -13.477 1 89.62 148 GLY B C 1
ATOM 3087 O O . GLY B 1 148 ? 7.312 -16.547 -14.242 1 89.62 148 GLY B O 1
ATOM 3088 N N . SER B 1 149 ? 5.707 -17.516 -12.883 1 86.81 149 SER B N 1
ATOM 3089 C CA . SER B 1 149 ? 4.73 -16.438 -13.016 1 86.81 149 SER B CA 1
ATOM 3090 C C . SER B 1 149 ? 3.977 -16.219 -11.703 1 86.81 149 SER B C 1
ATOM 3092 O O . SER B 1 149 ? 3.512 -17.172 -11.078 1 86.81 149 SER B O 1
ATOM 3094 N N . ILE B 1 150 ? 3.932 -15 -11.359 1 90.56 150 ILE B N 1
ATOM 3095 C CA . ILE B 1 150 ? 3.131 -14.609 -10.203 1 90.56 150 ILE B CA 1
ATOM 3096 C C . ILE B 1 150 ? 1.878 -13.867 -10.672 1 90.56 150 ILE B C 1
ATOM 3098 O O . ILE B 1 150 ? 1.944 -13.031 -11.57 1 90.56 150 ILE B O 1
ATOM 3102 N N . VAL B 1 151 ? 0.774 -14.211 -10.047 1 85.31 151 VAL B N 1
ATOM 3103 C CA . VAL B 1 151 ? -0.474 -13.5 -10.289 1 85.31 151 VAL B CA 1
ATOM 3104 C C . VAL B 1 151 ? -1.06 -13.023 -8.969 1 85.31 151 VAL B C 1
ATOM 3106 O O . VAL B 1 151 ? -1.379 -13.828 -8.094 1 85.31 151 VAL B O 1
ATOM 3109 N N . PHE B 1 152 ? -1.186 -11.703 -8.844 1 89.5 152 PHE B N 1
ATOM 3110 C CA . PHE B 1 152 ? -1.863 -11.117 -7.691 1 89.5 152 PHE B CA 1
ATOM 3111 C C . PHE B 1 152 ? -3.332 -10.859 -8 1 89.5 152 PHE B C 1
ATOM 3113 O O . PHE B 1 152 ? -3.664 -10.32 -9.062 1 89.5 152 PHE B O 1
ATOM 3120 N N . ILE B 1 153 ? -4.168 -11.258 -7.078 1 84.81 153 ILE B N 1
ATOM 3121 C CA . ILE B 1 153 ? -5.562 -10.852 -7.176 1 84.81 153 ILE B CA 1
ATOM 3122 C C . ILE B 1 153 ? -5.785 -9.57 -6.379 1 84.81 153 ILE B C 1
ATOM 3124 O O . ILE B 1 153 ? -5.781 -9.594 -5.145 1 84.81 153 ILE B O 1
ATOM 3128 N N . SER B 1 154 ? -5.91 -8.484 -7.082 1 86.56 154 SER B N 1
ATOM 3129 C CA . SER B 1 154 ? -6.133 -7.18 -6.477 1 86.56 154 SER B CA 1
ATOM 3130 C C . SER B 1 154 ? -7.609 -6.809 -6.488 1 86.56 154 SER B C 1
ATOM 3132 O O . SER B 1 154 ? -8.469 -7.656 -6.23 1 86.56 154 SER B O 1
ATOM 3134 N N . SER B 1 155 ? -7.938 -5.586 -6.52 1 78.12 155 SER B N 1
ATOM 3135 C CA . SER B 1 155 ? -9.297 -5.047 -6.512 1 78.12 155 SER B CA 1
ATOM 3136 C C . SER B 1 155 ? -9.344 -3.652 -7.121 1 78.12 155 SER B C 1
ATOM 3138 O O . SER B 1 155 ? -8.352 -2.918 -7.082 1 78.12 155 SER B O 1
ATOM 3140 N N . ILE B 1 156 ? -10.492 -3.303 -7.602 1 74 156 ILE B N 1
ATOM 3141 C CA . ILE B 1 156 ? -10.711 -1.942 -8.078 1 74 156 ILE B CA 1
ATOM 3142 C C . ILE B 1 156 ? -10.5 -0.955 -6.934 1 74 156 ILE B C 1
ATOM 3144 O O . ILE B 1 156 ? -10.117 0.196 -7.16 1 74 156 ILE B O 1
ATOM 3148 N N . ALA B 1 157 ? -10.719 -1.393 -5.77 1 78.81 157 ALA B N 1
ATOM 3149 C CA . ALA B 1 157 ? -10.523 -0.563 -4.586 1 78.81 157 ALA B CA 1
ATOM 3150 C C . ALA B 1 157 ? -9.07 -0.108 -4.473 1 78.81 157 ALA B C 1
ATOM 3152 O O . ALA B 1 157 ? -8.766 0.872 -3.787 1 78.81 157 ALA B O 1
ATOM 3153 N N . GLY B 1 158 ? -8.148 -0.812 -5.148 1 80 158 GLY B N 1
ATOM 3154 C CA . GLY B 1 158 ? -6.738 -0.448 -5.133 1 80 158 GLY B CA 1
ATOM 3155 C C . GLY B 1 158 ? -6.371 0.556 -6.207 1 80 158 GLY B C 1
ATOM 3156 O O . GLY B 1 158 ? -5.219 0.995 -6.285 1 80 158 GLY B O 1
ATOM 3157 N N . VAL B 1 159 ? -7.387 0.923 -6.965 1 71.81 159 VAL B N 1
ATOM 3158 C CA . VAL B 1 159 ? -7.129 1.798 -8.102 1 71.81 159 VAL B CA 1
ATOM 3159 C C . VAL B 1 159 ? -7.941 3.082 -7.965 1 71.81 159 VAL B C 1
ATOM 3161 O O . VAL B 1 159 ? -7.418 4.18 -8.164 1 71.81 159 VAL B O 1
ATOM 3164 N N . VAL B 1 160 ? -9.164 2.881 -7.547 1 68.62 160 VAL B N 1
ATOM 3165 C CA . VAL B 1 160 ? -10.055 4.023 -7.359 1 68.62 160 VAL B CA 1
ATOM 3166 C C . VAL B 1 160 ? -10.703 3.953 -5.977 1 68.62 160 VAL B C 1
ATOM 3168 O O . VAL B 1 160 ? -10.695 2.9 -5.332 1 68.62 160 VAL B O 1
ATOM 3171 N N . SER B 1 161 ? -11.219 5.145 -5.566 1 71.94 161 SER B N 1
ATOM 3172 C CA . SER B 1 161 ? -11.977 5.125 -4.316 1 71.94 161 SER B CA 1
ATOM 3173 C C . SER B 1 161 ? -13.406 4.641 -4.539 1 71.94 161 SER B C 1
ATOM 3175 O O . SER B 1 161 ? -14.086 5.109 -5.449 1 71.94 161 SER B O 1
ATOM 3177 N N . VAL B 1 162 ? -13.789 3.744 -3.729 1 71.94 162 VAL B N 1
ATOM 3178 C CA . VAL B 1 162 ? -15.164 3.279 -3.805 1 71.94 162 VAL B CA 1
ATOM 3179 C C . VAL B 1 162 ? -15.93 3.707 -2.553 1 71.94 162 VAL B C 1
ATOM 3181 O O . VAL B 1 162 ? -16.953 3.119 -2.211 1 71.94 162 VAL B O 1
ATOM 3184 N N . GLY B 1 163 ? -15.391 4.738 -1.856 1 77.75 163 GLY B N 1
ATOM 3185 C CA . GLY B 1 163 ? -16.078 5.324 -0.721 1 77.75 163 GLY B CA 1
ATOM 3186 C C . GLY B 1 163 ? -15.445 4.973 0.612 1 77.75 163 GLY B C 1
ATOM 3187 O O . GLY B 1 163 ? -14.742 5.793 1.203 1 77.75 163 GLY B O 1
ATOM 3188 N N . THR B 1 164 ? -15.781 3.691 1.172 1 84.56 164 THR B N 1
ATOM 3189 C CA . THR B 1 164 ? -15.195 3.246 2.432 1 84.56 164 THR B CA 1
ATOM 3190 C C . THR B 1 164 ? -14.359 1.986 2.225 1 84.56 164 THR B C 1
ATOM 3192 O O . THR B 1 164 ? -14.352 1.411 1.133 1 84.56 164 THR B O 1
ATOM 3195 N N . GLY B 1 165 ? -13.523 1.648 3.244 1 94.12 165 GLY B N 1
ATOM 3196 C CA . GLY B 1 165 ? -12.664 0.478 3.119 1 94.12 165 GLY B CA 1
ATOM 3197 C C . GLY B 1 165 ? -11.219 0.824 2.814 1 94.12 165 GLY B C 1
ATOM 3198 O O . GLY B 1 165 ? -10.594 0.186 1.968 1 94.12 165 GLY B O 1
ATOM 3199 N N . SER B 1 166 ? -10.766 1.837 3.502 1 95.38 166 SER B N 1
ATOM 3200 C CA . SER B 1 166 ? -9.484 2.445 3.16 1 95.38 166 SER B CA 1
ATOM 3201 C C . SER B 1 166 ? -8.328 1.481 3.416 1 95.38 166 SER B C 1
ATOM 3203 O O . SER B 1 166 ? -7.344 1.473 2.676 1 95.38 166 SER B O 1
ATOM 3205 N N . VAL B 1 167 ? -8.477 0.613 4.449 1 97.62 167 VAL B N 1
ATOM 3206 C CA . VAL B 1 167 ? -7.391 -0.303 4.773 1 97.62 167 VAL B CA 1
ATOM 3207 C C . VAL B 1 167 ? -7.23 -1.332 3.656 1 97.62 167 VAL B C 1
ATOM 3209 O O . VAL B 1 167 ? -6.117 -1.579 3.186 1 97.62 167 VAL B O 1
ATOM 3212 N N . TYR B 1 168 ? -8.344 -1.895 3.258 1 96.44 168 TYR B N 1
ATOM 3213 C CA . TYR B 1 168 ? -8.328 -2.844 2.15 1 96.44 168 TYR B CA 1
ATOM 3214 C C . TYR B 1 168 ? -7.781 -2.195 0.883 1 96.44 168 TYR B C 1
ATOM 3216 O O . TYR B 1 168 ? -6.938 -2.777 0.195 1 96.44 168 TYR B O 1
ATOM 3224 N N . ALA B 1 169 ? -8.242 -1.022 0.551 1 92 169 ALA B N 1
ATOM 3225 C CA . ALA B 1 169 ? -7.812 -0.278 -0.631 1 92 169 ALA B CA 1
ATOM 3226 C C . ALA B 1 169 ? -6.309 -0.034 -0.611 1 92 169 ALA B C 1
ATOM 3228 O O . ALA B 1 169 ? -5.637 -0.172 -1.637 1 92 169 ALA B O 1
ATOM 3229 N N . ALA B 1 170 ? -5.805 0.356 0.552 1 96.56 170 ALA B N 1
ATOM 3230 C CA . ALA B 1 170 ? -4.367 0.577 0.704 1 96.56 170 ALA B CA 1
ATOM 3231 C C . ALA B 1 170 ? -3.584 -0.699 0.414 1 96.56 170 ALA B C 1
ATOM 3233 O O . ALA B 1 170 ? -2.568 -0.666 -0.285 1 96.56 170 ALA B O 1
ATOM 3234 N N . CYS B 1 171 ? -4.043 -1.831 0.907 1 97.69 171 CYS B N 1
ATOM 3235 C CA . CYS B 1 171 ? -3.387 -3.113 0.674 1 97.69 171 CYS B CA 1
ATOM 3236 C C . CYS B 1 171 ? -3.355 -3.447 -0.812 1 97.69 171 CYS B C 1
ATOM 3238 O O . CYS B 1 171 ? -2.316 -3.846 -1.342 1 97.69 171 CYS B O 1
ATOM 3240 N N . LYS B 1 172 ? -4.48 -3.285 -1.401 1 93 172 LYS B N 1
ATOM 3241 C CA . LYS B 1 172 ? -4.574 -3.674 -2.805 1 93 172 LYS B CA 1
ATOM 3242 C C . LYS B 1 172 ? -3.754 -2.74 -3.691 1 93 172 LYS B C 1
ATOM 3244 O O . LYS B 1 172 ? -3.197 -3.168 -4.707 1 93 172 LYS B O 1
ATOM 3249 N N . ALA B 1 173 ? -3.676 -1.489 -3.342 1 89.69 173 ALA B N 1
ATOM 3250 C CA . ALA B 1 173 ? -2.783 -0.586 -4.062 1 89.69 173 ALA B CA 1
ATOM 3251 C C . ALA B 1 173 ? -1.325 -1.004 -3.889 1 89.69 173 ALA B C 1
ATOM 3253 O O . ALA B 1 173 ? -0.541 -0.949 -4.84 1 89.69 173 ALA B O 1
ATOM 3254 N N . ALA B 1 174 ? -0.993 -1.337 -2.682 1 96.38 174 ALA B N 1
ATOM 3255 C CA . ALA B 1 174 ? 0.357 -1.827 -2.418 1 96.38 174 ALA B CA 1
ATOM 3256 C C . ALA B 1 174 ? 0.666 -3.066 -3.254 1 96.38 174 ALA B C 1
ATOM 3258 O O . ALA B 1 174 ? 1.759 -3.189 -3.811 1 96.38 174 ALA B O 1
ATOM 3259 N N . ILE B 1 175 ? -0.279 -3.936 -3.348 1 94.31 175 ILE B N 1
ATOM 3260 C CA . ILE B 1 175 ? -0.135 -5.152 -4.137 1 94.31 175 ILE B CA 1
ATOM 3261 C C . ILE B 1 175 ? 0.096 -4.793 -5.605 1 94.31 175 ILE B C 1
ATOM 3263 O O . ILE B 1 175 ? 0.942 -5.395 -6.27 1 94.31 175 ILE B O 1
ATOM 3267 N N . ASN B 1 176 ? -0.674 -3.877 -6.078 1 84.25 176 ASN B N 1
ATOM 3268 C CA . ASN B 1 176 ? -0.482 -3.416 -7.449 1 84.25 176 ASN B CA 1
ATOM 3269 C C . ASN B 1 176 ? 0.947 -2.934 -7.684 1 84.25 176 ASN B C 1
ATOM 3271 O O . ASN B 1 176 ? 1.54 -3.217 -8.727 1 84.25 176 ASN B O 1
ATOM 3275 N N . GLN B 1 177 ? 1.428 -2.215 -6.734 1 87.06 177 GLN B N 1
ATOM 3276 C CA . GLN B 1 177 ? 2.781 -1.686 -6.879 1 87.06 177 GLN B CA 1
ATOM 3277 C C . GLN B 1 177 ? 3.82 -2.797 -6.766 1 87.06 177 GLN B C 1
ATOM 3279 O O . GLN B 1 177 ? 4.828 -2.785 -7.477 1 87.06 177 GLN B O 1
ATOM 3284 N N . LEU B 1 178 ? 3.613 -3.738 -5.891 1 93 178 LEU B N 1
ATOM 3285 C CA . LEU B 1 178 ? 4.492 -4.895 -5.781 1 93 178 LEU B CA 1
ATOM 3286 C C . LEU B 1 178 ? 4.559 -5.656 -7.102 1 93 178 LEU B C 1
ATOM 3288 O O . LEU B 1 178 ? 5.625 -6.145 -7.492 1 93 178 LEU B O 1
ATOM 3292 N N . THR B 1 179 ? 3.424 -5.746 -7.719 1 85.38 179 THR B N 1
ATOM 3293 C CA . THR B 1 179 ? 3.375 -6.402 -9.016 1 85.38 179 THR B CA 1
ATOM 3294 C C . THR B 1 179 ? 4.383 -5.777 -9.977 1 85.38 179 THR B C 1
ATOM 3296 O O . THR B 1 179 ? 5.145 -6.488 -10.641 1 85.38 179 THR B O 1
ATOM 3299 N N . LYS B 1 180 ? 4.414 -4.5 -10.016 1 80.75 180 LYS B N 1
ATOM 3300 C CA . LYS B 1 180 ? 5.32 -3.773 -10.898 1 80.75 180 LYS B CA 1
ATOM 3301 C C . LYS B 1 180 ? 6.777 -4.012 -10.508 1 80.75 180 LYS B C 1
ATOM 3303 O O . LYS B 1 180 ? 7.629 -4.227 -11.367 1 80.75 180 LYS B O 1
ATOM 3308 N N . TYR B 1 181 ? 7.043 -3.955 -9.281 1 86.81 181 TYR B N 1
ATOM 3309 C CA . TYR B 1 181 ? 8.414 -4.078 -8.812 1 86.81 181 TYR B CA 1
ATOM 3310 C C . TYR B 1 181 ? 8.945 -5.492 -9.039 1 86.81 181 TYR B C 1
ATOM 3312 O O . TYR B 1 181 ? 10.086 -5.672 -9.461 1 86.81 181 TYR B O 1
ATOM 3320 N N . MET B 1 182 ? 8.109 -6.457 -8.797 1 89.12 182 MET B N 1
ATOM 3321 C CA . MET B 1 182 ? 8.547 -7.836 -9.016 1 89.12 182 MET B CA 1
ATOM 3322 C C . MET B 1 182 ? 8.766 -8.109 -10.5 1 89.12 182 MET B C 1
ATOM 3324 O O . MET B 1 182 ? 9.688 -8.836 -10.875 1 89.12 182 MET B O 1
ATOM 3328 N N . ALA B 1 183 ? 7.859 -7.566 -11.312 1 82.56 183 ALA B N 1
ATOM 3329 C CA . ALA B 1 183 ? 8.016 -7.707 -12.758 1 82.56 183 ALA B CA 1
ATOM 3330 C C . ALA B 1 183 ? 9.391 -7.207 -13.211 1 82.56 183 ALA B C 1
ATOM 3332 O O . ALA B 1 183 ? 10.047 -7.84 -14.039 1 82.56 183 ALA B O 1
ATOM 3333 N N . CYS B 1 184 ? 9.781 -6.133 -12.609 1 81.25 184 CYS B N 1
ATOM 3334 C CA . CYS B 1 184 ? 11.047 -5.52 -13.008 1 81.25 184 CYS B CA 1
ATOM 3335 C C . CYS B 1 184 ? 12.227 -6.238 -12.359 1 81.25 184 CYS B C 1
ATOM 3337 O O . CYS B 1 184 ? 13.172 -6.637 -13.047 1 81.25 184 CYS B O 1
ATOM 3339 N N . GLU B 1 185 ? 12.203 -6.453 -11.156 1 88.44 185 GLU B N 1
ATOM 3340 C CA . GLU B 1 185 ? 13.328 -6.988 -10.383 1 88.44 185 GLU B CA 1
ATOM 3341 C C . GLU B 1 185 ? 13.609 -8.438 -10.766 1 88.44 185 GLU B C 1
ATOM 3343 O O . GLU B 1 185 ? 14.766 -8.867 -10.773 1 88.44 185 GLU B O 1
ATOM 3348 N N . TRP B 1 186 ? 12.562 -9.164 -11.133 1 90.56 186 TRP B N 1
ATOM 3349 C CA . TRP B 1 186 ? 12.758 -10.602 -11.312 1 90.56 186 TRP B CA 1
ATOM 3350 C C . TRP B 1 186 ? 12.703 -10.977 -12.789 1 90.56 186 TRP B C 1
ATOM 3352 O O . TRP B 1 186 ? 12.75 -12.164 -13.133 1 90.56 186 TRP B O 1
ATOM 3362 N N . ALA B 1 187 ? 12.625 -9.992 -13.625 1 83.62 187 ALA B N 1
ATOM 3363 C CA . ALA B 1 187 ? 12.68 -10.219 -15.07 1 83.62 187 ALA B CA 1
ATOM 3364 C C . ALA B 1 187 ? 13.953 -10.969 -15.461 1 83.62 187 ALA B C 1
ATOM 3366 O O . ALA B 1 187 ? 13.93 -11.859 -16.312 1 83.62 187 ALA B O 1
ATOM 3367 N N . LYS B 1 188 ? 15.031 -10.648 -14.844 1 88.88 188 LYS B N 1
ATOM 3368 C CA . LYS B 1 188 ? 16.328 -11.25 -15.141 1 88.88 188 LYS B CA 1
ATOM 3369 C C . LYS B 1 188 ? 16.328 -12.742 -14.836 1 88.88 188 LYS B C 1
ATOM 3371 O O . LYS B 1 188 ? 17.172 -13.484 -15.336 1 88.88 188 LYS B O 1
ATOM 3376 N N . ASP B 1 189 ? 15.406 -13.141 -14.008 1 93.88 189 ASP B N 1
ATOM 3377 C CA . ASP B 1 189 ? 15.297 -14.547 -13.625 1 93.88 189 ASP B CA 1
ATOM 3378 C C . ASP B 1 189 ? 14.172 -15.242 -14.383 1 93.88 189 ASP B C 1
ATOM 3380 O O . ASP B 1 189 ? 13.742 -16.328 -13.992 1 93.88 189 ASP B O 1
ATOM 3384 N N . ASN B 1 190 ? 13.609 -14.562 -15.359 1 88.88 190 ASN B N 1
ATOM 3385 C CA . ASN B 1 190 ? 12.539 -15.086 -16.203 1 88.88 190 ASN B CA 1
ATOM 3386 C C . ASN B 1 190 ? 11.273 -15.359 -15.383 1 88.88 190 ASN B C 1
ATOM 3388 O O . ASN B 1 190 ? 10.617 -16.375 -15.578 1 88.88 190 ASN B O 1
ATOM 3392 N N . ILE B 1 191 ? 11.07 -14.523 -14.391 1 88.56 191 ILE B N 1
ATOM 3393 C CA . ILE B 1 191 ? 9.836 -14.562 -13.617 1 88.56 191 ILE B CA 1
ATOM 3394 C C . ILE B 1 191 ? 8.938 -13.391 -14.016 1 88.56 191 ILE B C 1
ATOM 3396 O O . ILE B 1 191 ? 9.375 -12.242 -14.023 1 88.56 191 ILE B O 1
ATOM 3400 N N . ARG B 1 192 ? 7.758 -13.727 -14.328 1 82.69 192 ARG B N 1
ATOM 3401 C CA . ARG B 1 192 ? 6.773 -12.703 -14.664 1 82.69 192 ARG B CA 1
ATOM 3402 C C . ARG B 1 192 ? 5.891 -12.383 -13.461 1 82.69 192 ARG B C 1
ATOM 3404 O O . ARG B 1 192 ? 5.668 -13.234 -12.602 1 82.69 192 ARG B O 1
ATOM 3411 N N . SER B 1 193 ? 5.48 -11.164 -13.367 1 85.06 193 SER B N 1
ATOM 3412 C CA . SER B 1 193 ? 4.566 -10.719 -12.32 1 85.06 193 SER B CA 1
ATOM 3413 C C . SER B 1 193 ? 3.381 -9.961 -12.914 1 85.06 193 SER B C 1
ATOM 3415 O O . SER B 1 193 ? 3.562 -8.992 -13.656 1 85.06 193 SER B O 1
ATOM 3417 N N . ASN B 1 194 ? 2.166 -10.477 -12.469 1 75.69 194 ASN B N 1
ATOM 3418 C CA . ASN B 1 194 ? 0.926 -9.906 -12.984 1 75.69 194 ASN B CA 1
ATOM 3419 C C . ASN B 1 194 ? -0.087 -9.672 -11.867 1 75.69 194 ASN B C 1
ATOM 3421 O O . ASN B 1 194 ? 0.051 -10.211 -10.773 1 75.69 194 ASN B O 1
ATOM 3425 N N . CYS B 1 195 ? -1.006 -8.766 -12.195 1 80.81 195 CYS B N 1
ATOM 3426 C CA . CYS B 1 195 ? -2.088 -8.492 -11.258 1 80.81 195 CYS B CA 1
ATOM 3427 C C . CYS B 1 195 ? -3.439 -8.508 -11.961 1 80.81 195 CYS B C 1
ATOM 3429 O O . CYS B 1 195 ? -3.561 -8.031 -13.094 1 80.81 195 CYS B O 1
ATOM 3431 N N . VAL B 1 196 ? -4.43 -9.117 -11.289 1 73.38 196 VAL B N 1
ATOM 3432 C CA . VAL B 1 196 ? -5.816 -9.094 -11.742 1 73.38 196 VAL B CA 1
ATOM 3433 C C . VAL B 1 196 ? -6.645 -8.188 -10.836 1 73.38 196 VAL B C 1
ATOM 3435 O O . VAL B 1 196 ? -6.582 -8.297 -9.609 1 73.38 196 VAL B O 1
ATOM 3438 N N . VAL B 1 197 ? -7.344 -7.258 -11.391 1 73.31 197 VAL B N 1
ATOM 3439 C CA . VAL B 1 197 ? -8.18 -6.32 -10.648 1 73.31 197 VAL B CA 1
ATOM 3440 C C . VAL B 1 197 ? -9.656 -6.594 -10.938 1 73.31 197 VAL B C 1
ATOM 3442 O O . VAL B 1 197 ? -10.18 -6.152 -11.961 1 73.31 197 VAL B O 1
ATOM 3445 N N . PRO B 1 198 ? -10.25 -7.375 -10.086 1 65.5 198 PRO B N 1
ATOM 3446 C CA . PRO B 1 198 ? -11.695 -7.586 -10.25 1 65.5 198 PRO B CA 1
ATOM 3447 C C . PRO B 1 198 ? -12.508 -6.316 -10.008 1 65.5 198 PRO B C 1
ATOM 3449 O O . PRO B 1 198 ? -12.172 -5.523 -9.125 1 65.5 198 PRO B O 1
ATOM 3452 N N . ALA B 1 199 ? -13.297 -5.828 -11 1 57.62 199 ALA B N 1
ATOM 3453 C CA . ALA B 1 199 ? -14.188 -4.688 -10.836 1 57.62 199 ALA B CA 1
ATOM 3454 C C . ALA B 1 199 ? -15.648 -5.133 -10.766 1 57.62 199 ALA B C 1
ATOM 3456 O O . ALA B 1 199 ? -16.016 -6.148 -11.359 1 57.62 199 ALA B O 1
ATOM 3457 N N . THR B 1 200 ? -16.344 -4.656 -9.719 1 48.69 200 THR B N 1
ATOM 3458 C CA . THR B 1 200 ? -17.766 -4.969 -9.758 1 48.69 200 THR B CA 1
ATOM 3459 C C . THR B 1 200 ? -18.438 -4.254 -10.922 1 48.69 200 THR B C 1
ATOM 3461 O O . THR B 1 200 ? -18.016 -3.17 -11.328 1 48.69 200 THR B O 1
ATOM 3464 N N . THR B 1 201 ? -19.078 -4.957 -11.914 1 41 201 THR B N 1
ATOM 3465 C CA . THR B 1 201 ? -19.797 -4.488 -13.094 1 41 201 THR B CA 1
ATOM 3466 C C . THR B 1 201 ? -20.422 -3.117 -12.836 1 41 201 THR B C 1
ATOM 3468 O O . THR B 1 201 ? -20.688 -2.365 -13.781 1 41 201 THR B O 1
ATOM 3471 N N . ASN B 1 202 ? -20.875 -2.84 -11.781 1 39.47 202 ASN B N 1
ATOM 3472 C CA . ASN B 1 202 ? -21.719 -1.654 -11.711 1 39.47 202 ASN B CA 1
ATOM 3473 C C . ASN B 1 202 ? -20.891 -0.385 -11.531 1 39.47 202 ASN B C 1
ATOM 3475 O O . ASN B 1 202 ? -21.406 0.633 -11.062 1 39.47 202 ASN B O 1
ATOM 3479 N N . THR B 1 203 ? -19.594 -0.541 -11.609 1 40.34 203 THR B N 1
ATOM 3480 C CA . THR B 1 203 ? -18.938 0.739 -11.398 1 40.34 203 THR B CA 1
ATOM 3481 C C . THR B 1 203 ? -18.547 1.381 -12.727 1 40.34 203 THR B C 1
ATOM 3483 O O . THR B 1 203 ? -17.844 0.774 -13.539 1 40.34 203 THR B O 1
ATOM 3486 N N . PRO B 1 204 ? -19.312 2.266 -13.234 1 39.03 204 PRO B N 1
ATOM 3487 C CA . PRO B 1 204 ? -19.109 2.98 -14.5 1 39.03 204 PRO B CA 1
ATOM 3488 C C . PRO B 1 204 ? -17.625 3.279 -14.773 1 39.03 204 PRO B C 1
ATOM 3490 O O . PRO B 1 204 ? -17.25 3.545 -15.922 1 39.03 204 PRO B O 1
ATOM 3493 N N . LEU B 1 205 ? -16.906 3.461 -13.828 1 36.53 205 LEU B N 1
ATOM 3494 C CA . LEU B 1 205 ? -15.625 4.141 -14.008 1 36.53 205 LEU B CA 1
ATOM 3495 C C . LEU B 1 205 ? -14.562 3.18 -14.523 1 36.53 205 LEU B C 1
ATOM 3497 O O . LEU B 1 205 ? -13.453 3.596 -14.859 1 36.53 205 LEU B O 1
ATOM 3501 N N . VAL B 1 206 ? -14.914 1.961 -14.648 1 38.91 206 VAL B N 1
ATOM 3502 C CA . VAL B 1 206 ? -13.828 1.021 -14.891 1 38.91 206 VAL B CA 1
ATOM 3503 C C . VAL B 1 206 ? -13.508 0.957 -16.375 1 38.91 206 VAL B C 1
ATOM 3505 O O . VAL B 1 206 ? -12.664 0.169 -16.812 1 38.91 206 VAL B O 1
ATOM 3508 N N . GLU B 1 207 ? -14.219 1.673 -17.219 1 34.78 207 GLU B N 1
ATOM 3509 C CA . GLU B 1 207 ? -13.883 1.31 -18.594 1 34.78 207 GLU B CA 1
ATOM 3510 C C . GLU B 1 207 ? -12.383 1.437 -18.844 1 34.78 207 GLU B C 1
ATOM 3512 O O . GLU B 1 207 ? -11.789 0.602 -19.531 1 34.78 207 GLU B O 1
ATOM 3517 N N . HIS B 1 208 ? -11.852 2.76 -18.828 1 32.88 208 HIS B N 1
ATOM 3518 C CA . HIS B 1 208 ? -10.672 3.133 -19.609 1 32.88 208 HIS B CA 1
ATOM 3519 C C . HIS B 1 208 ? -9.406 3.061 -18.75 1 32.88 208 HIS B C 1
ATOM 3521 O O . HIS B 1 208 ? -8.422 3.732 -19.047 1 32.88 208 HIS B O 1
ATOM 3527 N N . VAL B 1 209 ? -9.5 2.568 -17.656 1 32.62 209 VAL B N 1
ATOM 3528 C CA . VAL B 1 209 ? -8.172 2.756 -17.094 1 32.62 209 VAL B CA 1
ATOM 3529 C C . VAL B 1 209 ? -7.199 1.75 -17.703 1 32.62 209 VAL B C 1
ATOM 3531 O O . VAL B 1 209 ? -7.297 0.548 -17.438 1 32.62 209 VAL B O 1
ATOM 3534 N N . ARG B 1 210 ? -6.938 1.966 -19.031 1 31.78 210 ARG B N 1
ATOM 3535 C CA . ARG B 1 210 ? -5.801 1.24 -19.594 1 31.78 210 ARG B CA 1
ATOM 3536 C C . ARG B 1 210 ? -4.484 1.783 -19.047 1 31.78 210 ARG B C 1
ATOM 3538 O O . ARG B 1 210 ? -4.227 2.986 -19.109 1 31.78 210 ARG B O 1
ATOM 3545 N N . PHE B 1 211 ? -4.043 1.299 -18.031 1 32.5 211 PHE B N 1
ATOM 3546 C CA . PHE B 1 211 ? -2.697 1.746 -17.688 1 32.5 211 PHE B CA 1
ATOM 3547 C C . PHE B 1 211 ? -1.737 1.517 -18.844 1 32.5 211 PHE B C 1
ATOM 3549 O O . PHE B 1 211 ? -1.672 0.416 -19.391 1 32.5 211 PHE B O 1
ATOM 3556 N N . PHE B 1 212 ? -1.627 2.598 -19.641 1 28.86 212 PHE B N 1
ATOM 3557 C CA . PHE B 1 212 ? -0.678 2.598 -20.734 1 28.86 212 PHE B CA 1
ATOM 3558 C C . PHE B 1 212 ? 0.746 2.404 -20.234 1 28.86 212 PHE B C 1
ATOM 3560 O O . PHE B 1 212 ? 1.21 3.15 -19.375 1 28.86 212 PHE B O 1
ATOM 3567 N N . LEU B 1 213 ? 1.188 1.186 -19.938 1 31.08 213 LEU B N 1
ATOM 3568 C CA . LEU B 1 213 ? 2.641 1.077 -19.875 1 31.08 213 LEU B CA 1
ATOM 3569 C C . LEU B 1 213 ? 3.275 1.462 -21.203 1 31.08 213 LEU B C 1
ATOM 3571 O O . LEU B 1 213 ? 2.771 1.093 -22.266 1 31.08 213 LEU B O 1
ATOM 3575 N N . PRO B 1 214 ? 4.059 2.441 -21.234 1 29.73 214 PRO B N 1
ATOM 3576 C CA . PRO B 1 214 ? 4.793 2.539 -22.5 1 29.73 214 PRO B CA 1
ATOM 3577 C C . PRO B 1 214 ? 5.25 1.178 -23.016 1 29.73 214 PRO B C 1
ATOM 3579 O O . PRO B 1 214 ? 5.141 0.173 -22.312 1 29.73 214 PRO B O 1
ATOM 3582 N N . ASN B 1 215 ? 6.477 1.002 -23.688 1 29.66 215 ASN B N 1
ATOM 3583 C CA . ASN B 1 215 ? 6.98 -0.121 -24.469 1 29.66 215 ASN B CA 1
ATOM 3584 C C . ASN B 1 215 ? 6.766 -1.448 -23.75 1 29.66 215 ASN B C 1
ATOM 3586 O O . ASN B 1 215 ? 5.785 -2.148 -24.016 1 29.66 215 ASN B O 1
ATOM 3590 N N . SER B 1 216 ? 7.887 -2.447 -23.5 1 31.14 216 SER B N 1
ATOM 3591 C CA . SER B 1 216 ? 7.852 -3.898 -23.359 1 31.14 216 SER B CA 1
ATOM 3592 C C . SER B 1 216 ? 7.062 -4.312 -22.125 1 31.14 216 SER B C 1
ATOM 3594 O O . SER B 1 216 ? 6.621 -5.457 -22.016 1 31.14 216 SER B O 1
ATOM 3596 N N . TYR B 1 217 ? 7.527 -4.031 -20.906 1 29.12 217 TYR B N 1
ATOM 3597 C CA . TYR B 1 217 ? 7.109 -4.715 -19.703 1 29.12 217 TYR B CA 1
ATOM 3598 C C . TYR B 1 217 ? 5.723 -4.254 -19.266 1 29.12 217 TYR B C 1
ATOM 3600 O O . TYR B 1 217 ? 5.574 -3.17 -18.688 1 29.12 217 TYR B O 1
ATOM 3608 N N . PHE B 1 218 ? 4.754 -4.426 -20.031 1 30.64 218 PHE B N 1
ATOM 3609 C CA . PHE B 1 218 ? 3.357 -4.082 -19.781 1 30.64 218 PHE B CA 1
ATOM 3610 C C . PHE B 1 218 ? 2.867 -4.691 -18.484 1 30.64 218 PHE B C 1
ATOM 3612 O O . PHE B 1 218 ? 2.898 -5.91 -18.312 1 30.64 218 PHE B O 1
ATOM 3619 N N . ILE B 1 219 ? 3.189 -4.223 -17.375 1 33.84 219 ILE B N 1
ATOM 3620 C CA . ILE B 1 219 ? 2.449 -4.66 -16.203 1 33.84 219 ILE B CA 1
ATOM 3621 C C . ILE B 1 219 ? 0.97 -4.32 -16.359 1 33.84 219 ILE B C 1
ATOM 3623 O O . ILE B 1 219 ? 0.6 -3.146 -16.438 1 33.84 219 ILE B O 1
ATOM 3627 N N . GLY B 1 220 ? 0.312 -4.906 -17.344 1 34.06 220 GLY B N 1
ATOM 3628 C CA . GLY B 1 220 ? -1.099 -4.648 -17.578 1 34.06 220 GLY B CA 1
ATOM 3629 C C . GLY B 1 220 ? -1.965 -4.895 -16.359 1 34.06 220 GLY B C 1
ATOM 3630 O O . GLY B 1 220 ? -1.896 -5.961 -15.75 1 34.06 220 GLY B O 1
ATOM 3631 N N . VAL B 1 221 ? -2.111 -3.904 -15.5 1 36.56 221 VAL B N 1
ATOM 3632 C CA . VAL B 1 221 ? -3.232 -4.031 -14.57 1 36.56 221 VAL B CA 1
ATOM 3633 C C . VAL B 1 221 ? -4.547 -4.043 -15.352 1 36.56 221 VAL B C 1
ATOM 3635 O O . VAL B 1 221 ? -4.852 -3.094 -16.078 1 36.56 221 VAL B O 1
ATOM 3638 N N . SER B 1 222 ? -4.961 -5.039 -15.93 1 34.38 222 SER B N 1
ATOM 3639 C CA . SER B 1 222 ? -6.262 -5.098 -16.578 1 34.38 222 SER B CA 1
ATOM 3640 C C . SER B 1 222 ? -7.395 -5.047 -15.562 1 34.38 222 SER B C 1
ATOM 3642 O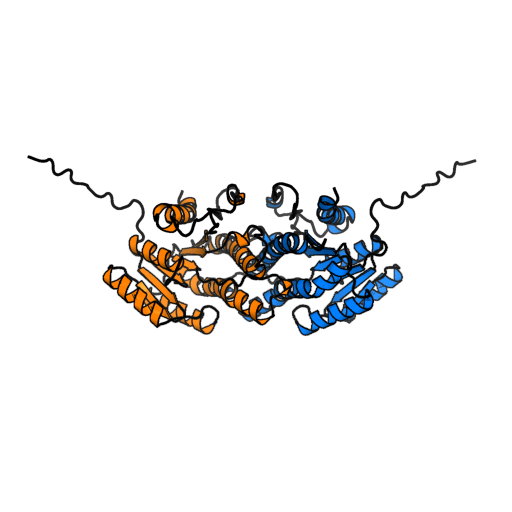 O . SER B 1 222 ? -7.449 -5.863 -14.648 1 34.38 222 SER B O 1
ATOM 3644 N N . CYS B 1 223 ? -7.848 -3.85 -15.273 1 34.56 223 CYS B N 1
ATOM 3645 C CA . CYS B 1 223 ? -9.055 -3.662 -14.484 1 34.56 223 CYS B CA 1
ATOM 3646 C C . CYS B 1 223 ? -10.289 -4.121 -15.258 1 34.56 223 CYS B C 1
ATOM 3648 O O . CYS B 1 223 ? -10.602 -3.57 -16.312 1 34.56 223 CYS B O 1
ATOM 3650 N N . PHE B 1 224 ? -10.555 -5.285 -15.391 1 33.91 224 PHE B N 1
ATOM 3651 C CA . PHE B 1 224 ? -11.812 -5.633 -16.031 1 33.91 224 PHE B CA 1
ATOM 3652 C C . PHE B 1 224 ? -12.953 -5.664 -15.023 1 33.91 224 PHE B C 1
ATOM 3654 O O . PHE B 1 224 ? -12.781 -6.156 -13.906 1 33.91 224 PHE B O 1
ATOM 3661 N N . PRO B 1 225 ? -13.867 -4.789 -15.242 1 34.97 225 PRO B N 1
ATOM 3662 C CA . PRO B 1 225 ? -15.086 -4.957 -14.445 1 34.97 225 PRO B CA 1
ATOM 3663 C C . PRO B 1 225 ? -15.57 -6.406 -14.406 1 34.97 225 PRO B C 1
ATOM 3665 O O . PRO B 1 225 ? -15.594 -7.078 -15.445 1 34.97 225 PRO B O 1
ATOM 3668 N N . PHE B 1 226 ? -15.258 -7.109 -13.398 1 36.03 226 PHE B N 1
ATOM 3669 C CA . PHE B 1 226 ? -15.625 -8.516 -13.328 1 36.03 226 PHE B CA 1
ATOM 3670 C C . PHE B 1 226 ? -16.953 -8.695 -12.586 1 36.03 226 PHE B C 1
ATOM 3672 O O . PHE B 1 226 ? -17.125 -8.164 -11.492 1 36.03 226 PHE B O 1
ATOM 3679 N N . ASP B 1 227 ? -18 -8.75 -13.305 1 34.81 227 ASP B N 1
ATOM 3680 C CA . ASP B 1 227 ? -19.172 -9.32 -12.648 1 34.81 227 ASP B CA 1
ATOM 3681 C C . ASP B 1 227 ? -18.875 -10.719 -12.102 1 34.81 227 ASP B C 1
ATOM 3683 O O . ASP B 1 227 ? -18.656 -11.656 -12.875 1 34.81 227 ASP B O 1
ATOM 3687 N N . CYS B 1 228 ? -18.578 -10.844 -10.883 1 37.47 228 CYS B N 1
ATOM 3688 C CA . CYS B 1 228 ? -18.297 -12.117 -10.227 1 37.47 228 CYS B CA 1
ATOM 3689 C C . CYS B 1 228 ? -19.25 -13.203 -10.727 1 37.47 228 CYS B C 1
ATOM 3691 O O . CYS B 1 228 ? -18.875 -14.375 -10.805 1 37.47 228 CYS B O 1
ATOM 3693 N N . LYS B 1 229 ? -20.516 -12.875 -10.875 1 37.75 229 LYS B N 1
ATOM 3694 C CA . LYS B 1 229 ? -21.469 -13.906 -11.289 1 37.75 229 LYS B CA 1
ATOM 3695 C C . LYS B 1 229 ? -21.109 -14.461 -12.664 1 37.75 229 LYS B C 1
ATOM 3697 O O . LYS B 1 229 ? -21.406 -15.617 -12.969 1 37.75 229 LYS B O 1
ATOM 3702 N N . LYS B 1 230 ? -20.781 -13.602 -13.523 1 37.88 230 LYS B N 1
ATOM 3703 C CA . LYS B 1 230 ? -20.422 -14.109 -14.852 1 37.88 230 LYS B CA 1
ATOM 3704 C C . LYS B 1 230 ? -19.016 -14.68 -14.859 1 37.88 230 LYS B C 1
ATOM 3706 O O . LYS B 1 230 ? -18.484 -15.008 -15.922 1 37.88 230 LYS B O 1
ATOM 3711 N N . PHE B 1 231 ? -18.328 -14.664 -13.938 1 40.41 231 PHE B N 1
ATOM 3712 C CA . PHE B 1 231 ? -17.094 -15.422 -13.844 1 40.41 231 PHE B CA 1
ATOM 3713 C C . PHE B 1 231 ? -17.281 -16.844 -14.367 1 40.41 231 PHE B C 1
ATOM 3715 O O . PHE B 1 231 ? -16.312 -17.594 -14.508 1 40.41 231 PHE B O 1
ATOM 3722 N N . LYS B 1 232 ? -18.406 -17.266 -14.297 1 36.03 232 LYS B N 1
ATOM 3723 C CA . LYS B 1 232 ? -18.578 -18.609 -14.82 1 36.03 232 LYS B CA 1
ATOM 3724 C C . LYS B 1 232 ? -18.125 -18.703 -16.281 1 36.03 232 LYS B C 1
ATOM 3726 O O . LYS B 1 232 ? -18 -19.797 -16.828 1 36.03 232 LYS B O 1
ATOM 3731 N N . ASP B 1 233 ? -18.312 -17.641 -17.062 1 34.91 233 ASP B N 1
ATOM 3732 C CA . ASP B 1 233 ? -17.781 -17.938 -18.391 1 34.91 233 ASP B CA 1
ATOM 3733 C C . ASP B 1 233 ? -16.266 -17.891 -18.406 1 34.91 233 ASP B C 1
ATOM 3735 O O . ASP B 1 233 ? -15.664 -16.891 -18 1 34.91 233 ASP B O 1
ATOM 3739 N N . ARG B 1 234 ? -15.516 -19.016 -18.359 1 35.91 234 ARG B N 1
ATOM 3740 C CA . ARG B 1 234 ? -14.148 -19.516 -18.328 1 35.91 234 ARG B CA 1
ATOM 3741 C C . ARG B 1 234 ? -13.211 -18.578 -19.078 1 35.91 234 ARG B C 1
ATOM 3743 O O . ARG B 1 234 ? -12.086 -18.328 -18.641 1 35.91 234 ARG B O 1
ATOM 3750 N N . PHE B 1 235 ? -13.672 -18.141 -20.219 1 35.53 235 PHE B N 1
ATOM 3751 C CA . PHE B 1 235 ? -12.812 -17.594 -21.266 1 35.53 235 PHE B CA 1
ATOM 3752 C C . PHE B 1 235 ? -12.367 -16.172 -20.922 1 35.53 235 PHE B C 1
ATOM 3754 O O . PHE B 1 235 ? -11.227 -15.797 -21.188 1 35.53 235 PHE B O 1
ATOM 3761 N N . THR B 1 236 ? -13.281 -15.438 -20.312 1 39.06 236 THR B N 1
ATOM 3762 C CA . THR B 1 236 ? -12.961 -14.023 -20.156 1 39.06 236 THR B CA 1
ATOM 3763 C C . THR B 1 236 ? -11.953 -13.812 -19.031 1 39.06 236 THR B C 1
ATOM 3765 O O . THR B 1 236 ? -11.047 -12.984 -19.156 1 39.06 236 THR B O 1
ATOM 3768 N N . PHE B 1 237 ? -12.172 -14.508 -17.938 1 39.09 237 PHE B N 1
ATOM 3769 C CA . PHE B 1 237 ? -11.156 -14.383 -16.906 1 39.09 237 PHE B CA 1
ATOM 3770 C C . PHE B 1 237 ? -9.812 -14.891 -17.391 1 39.09 237 PHE B C 1
ATOM 3772 O O . PHE B 1 237 ? -8.781 -14.242 -17.203 1 39.09 237 PHE B O 1
ATOM 3779 N N . LEU B 1 238 ? -9.906 -16.172 -17.984 1 39.47 238 LEU B N 1
ATOM 3780 C CA . LEU B 1 238 ? -8.688 -16.766 -18.516 1 39.47 238 LEU B CA 1
ATOM 3781 C C . LEU B 1 238 ? -8.102 -15.898 -19.641 1 39.47 238 LEU B C 1
ATOM 3783 O O . LEU B 1 238 ? -6.883 -15.773 -19.75 1 39.47 238 LEU B O 1
ATOM 3787 N N . SER B 1 239 ? -9.07 -15.469 -20.438 1 38.09 239 SER B N 1
ATOM 3788 C CA . SER B 1 239 ? -8.586 -14.555 -21.469 1 38.09 239 SER B CA 1
ATOM 3789 C C . SER B 1 239 ? -7.891 -13.344 -20.859 1 38.09 239 SER B C 1
ATOM 3791 O O . SER B 1 239 ? -6.875 -12.875 -21.375 1 38.09 239 SER B O 1
ATOM 3793 N N . PHE B 1 240 ? -8.469 -13.055 -19.766 1 39.94 240 PHE B N 1
ATOM 3794 C CA . PHE B 1 240 ? -7.938 -11.914 -19.031 1 39.94 240 PHE B CA 1
ATOM 3795 C C . PHE B 1 240 ? -6.625 -12.281 -18.344 1 39.94 240 PHE B C 1
ATOM 3797 O O . PHE B 1 240 ? -5.648 -11.531 -18.422 1 39.94 240 PHE B O 1
ATOM 3804 N N . LEU B 1 241 ? -6.719 -13.445 -17.656 1 42.12 241 LEU B N 1
ATOM 3805 C CA . LEU B 1 241 ? -5.449 -13.953 -17.156 1 42.12 241 LEU B CA 1
ATOM 3806 C C . LEU B 1 241 ? -4.449 -14.148 -18.281 1 42.12 241 LEU B C 1
ATOM 3808 O O . LEU B 1 241 ? -3.266 -13.836 -18.141 1 42.12 241 LEU B O 1
ATOM 3812 N N . PHE B 1 242 ? -5.066 -14.742 -19.375 1 39.28 242 PHE B N 1
ATOM 3813 C CA . PHE B 1 242 ? -4.246 -14.914 -20.578 1 39.28 242 PHE B CA 1
ATOM 3814 C C . PHE B 1 242 ? -3.771 -13.562 -21.109 1 39.28 242 PHE B C 1
ATOM 3816 O O . PHE B 1 242 ? -2.639 -13.438 -21.578 1 39.28 242 PHE B O 1
ATOM 3823 N N . TYR B 1 243 ? -4.68 -12.672 -21.109 1 38.81 243 TYR B N 1
ATOM 3824 C CA . TYR B 1 243 ? -4.246 -11.359 -21.562 1 38.81 243 TYR B CA 1
ATOM 3825 C C . TYR B 1 243 ? -3.115 -10.82 -20.688 1 38.81 243 TYR B C 1
ATOM 3827 O O . TYR B 1 243 ? -2.145 -10.258 -21.203 1 38.81 243 TYR B O 1
ATOM 3835 N N . VAL B 1 244 ? -3.262 -11.039 -19.5 1 39.19 244 VAL B N 1
ATOM 3836 C CA . VAL B 1 244 ? -2.188 -10.602 -18.625 1 39.19 244 VAL B CA 1
ATOM 3837 C C . VAL B 1 244 ? -0.927 -11.414 -18.891 1 39.19 244 VAL B C 1
ATOM 3839 O O . VAL B 1 244 ? 0.179 -10.875 -18.922 1 39.19 244 VAL B O 1
ATOM 3842 N N . PHE B 1 245 ? -1.21 -12.766 -19.109 1 35.72 245 PHE B N 1
ATOM 3843 C CA . PHE B 1 245 ? -0.064 -13.625 -19.391 1 35.72 245 PHE B CA 1
ATOM 3844 C C . PHE B 1 245 ? 0.373 -13.477 -20.844 1 35.72 245 PHE B C 1
ATOM 3846 O O . PHE B 1 245 ? 1.563 -13.562 -21.156 1 35.72 245 PHE B O 1
ATOM 3853 N N . ALA B 1 246 ? -0.598 -13.453 -21.766 1 34 246 ALA B N 1
ATOM 3854 C CA . ALA B 1 246 ? -0.27 -13.43 -23.188 1 34 246 ALA B CA 1
ATOM 3855 C C . ALA B 1 246 ? 0.4 -12.109 -23.578 1 34 246 ALA B C 1
ATOM 3857 O O . ALA B 1 246 ? 1.159 -12.055 -24.547 1 34 246 ALA B O 1
ATOM 3858 N N . MET B 1 247 ? 0.041 -11.086 -23.031 1 32.03 247 MET B N 1
ATOM 3859 C CA . MET B 1 247 ? 0.734 -9.891 -23.5 1 32.03 247 MET B CA 1
ATOM 3860 C C . MET B 1 247 ? 2.244 -10.039 -23.328 1 32.03 247 MET B C 1
ATOM 3862 O O . MET B 1 247 ? 3.008 -9.203 -23.812 1 32.03 247 MET B O 1
ATOM 3866 N N . HIS B 1 248 ? 2.695 -10.914 -22.594 1 30.34 248 HIS B N 1
ATOM 3867 C CA . HIS B 1 248 ? 4.133 -11.156 -22.594 1 30.34 248 HIS B CA 1
ATOM 3868 C C . HIS B 1 248 ? 4.551 -12.07 -23.734 1 30.34 248 HIS B C 1
ATOM 3870 O O . HIS B 1 248 ? 5.746 -12.234 -24 1 30.34 248 HIS B O 1
ATOM 3876 N N . ILE B 1 249 ? 3.658 -12.969 -24.156 1 27.95 249 ILE B N 1
ATOM 3877 C CA . ILE B 1 249 ? 4.305 -13.867 -25.109 1 27.95 249 ILE B CA 1
ATOM 3878 C C . ILE B 1 249 ? 4.578 -13.133 -26.406 1 27.95 249 ILE B C 1
ATOM 3880 O O . ILE B 1 249 ? 5.539 -13.445 -27.125 1 27.95 249 ILE B O 1
ATOM 3884 N N . PHE B 1 250 ? 3.678 -12.359 -26.891 1 25.59 250 PHE B N 1
ATOM 3885 C CA . PHE B 1 250 ? 4.09 -11.805 -28.188 1 25.59 250 PHE B CA 1
ATOM 3886 C C . PHE B 1 250 ? 4.73 -10.43 -28 1 25.59 250 PHE B C 1
ATOM 3888 O O . PHE B 1 250 ? 4.305 -9.648 -27.141 1 25.59 250 PHE B O 1
#

Radius of gyration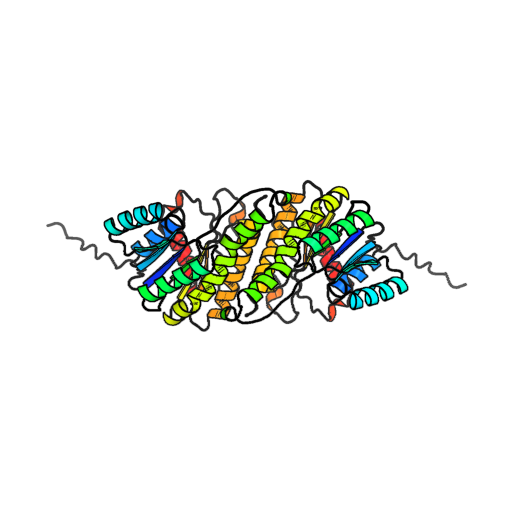: 25.47 Å; Cα contacts (8 Å, |Δi|>4): 959; chains: 2; bounding box: 41×110×69 Å

Secondary structure (DSSP, 8-state):
------------S---TT-EEEEETTTSHHHHHHHHHHHHTT-EEEEEES-HHHHHHHHHHHHHTT--EEEEE--TTSHHHHHHHHHHHHHHTTT--SEEEE---------GGG--HHHHHHHHIIIIIHHHHHHHHHHHHHHHHSSEEEEEE--GGGTS--SS-HHHHHHHHHHHHHHHHHHHHTGGGTEEEEEEEEE-TT-GGGTT------SS----EEEEE--GGGGGSHHHHHHHHHHHHHTTT-/------------S---TT-EEEEETTTSHHHHHHHHHHHHTT-EEEEEES-HHHHHHHHHHHHHTT--EEEEE--TTSHHHHHHHHHHHHHHTTT--SEEEE---------GGG--HHHHHHHHIIIIIHHHHHHHHHHHHHHHHSSEEEEEE--GGGTS--SS-HHHHHHHHHHHHHHHHHHHHTGGGTEEEEEEEEE-TT-GGGTT-B----SS----EEEEE--GGGGGSHHHHHHHHHHHHHTTT-

Organism: Cajanus cajan (NCBI:txid3821)

pLDDT: mean 77.88, std 25.67, range [25.56, 98.88]

Nearest PDB structures (foldseek):
  5ff9-assembly1_B  TM=9.797E-01  e=9.089E-28  Narcissus pseudonarcissus
  1ae1-assembly1_B  TM=9.895E-01  e=4.935E-27  Datura stramonium
  1ae1-assembly1_A  TM=9.899E-01  e=1.019E-26  Datura stramonium
  2ae1-assembly1_A  TM=9.547E-01  e=1.083E-26  Datura stramonium
  5feu-assembly1_A  TM=8.861E-01  e=1.387E-27  Narcissus pseudonarcissus

Solvent-accessible surface area (backbone atoms only — not comparable to full-atom values): 25842 Å² total; per-residue (Å²): 135,82,79,77,76,76,75,71,72,65,74,68,95,71,71,34,65,87,34,33,32,40,32,36,37,24,72,47,72,72,25,28,52,48,49,53,48,43,30,73,35,42,18,37,35,39,30,27,32,70,46,59,68,61,42,50,55,47,45,52,53,38,49,76,70,70,39,50,63,50,74,45,75,32,49,55,58,36,67,69,37,46,54,51,50,51,50,51,47,32,64,74,44,72,45,34,28,30,33,39,33,48,46,53,67,67,78,81,76,42,55,71,78,71,60,48,73,64,57,49,51,52,44,41,27,37,39,34,52,26,50,55,51,49,50,50,66,43,42,63,23,19,44,63,47,60,54,9,36,36,36,36,56,46,33,42,51,28,76,45,66,78,53,62,22,46,68,47,16,18,35,26,13,15,48,55,38,38,26,44,24,43,29,57,57,31,42,87,49,41,26,45,34,34,43,42,20,51,17,62,58,84,49,81,77,43,74,72,60,63,63,76,49,69,86,84,77,54,58,43,51,53,47,45,52,35,43,71,80,58,54,71,51,64,58,60,57,45,45,44,53,36,44,57,53,45,60,66,71,106,136,80,79,76,74,74,74,72,72,65,72,71,95,70,71,35,64,87,34,33,33,41,33,37,36,24,74,48,71,71,25,28,52,49,50,53,49,44,30,73,36,43,19,39,36,38,30,25,32,71,46,60,68,60,43,50,54,46,45,54,52,38,48,76,71,69,39,50,63,50,73,46,74,32,49,55,58,35,66,69,37,45,53,50,51,50,51,52,48,31,64,76,43,74,46,34,28,28,32,40,33,47,47,54,67,67,77,80,75,44,55,71,78,71,60,48,74,64,58,49,50,51,44,41,28,37,40,35,52,27,51,55,52,49,50,49,66,43,42,63,23,19,44,63,49,62,53,10,36,37,36,35,56,46,32,42,48,26,77,43,65,78,54,62,23,47,69,47,17,19,35,26,13,16,48,55,37,38,26,42,24,45,29,56,58,31,41,87,47,42,25,45,33,34,42,41,21,51,18,64,58,83,49,83,77,44,76,70,60,63,60,76,50,68,86,85,79,54,56,43,52,51,49,43,54,36,42,71,80,59,54,71,53,62,57,60,57,45,46,44,51,35,44,57,54,44,60,66,69,107

Sequence (500 aa):
MADAENNTHKPPRWSLNGMTALVTGGTRGIGHAIVEELCGFGATVHTCSRNQTELDRCLTKWRSEGFLVSGSVCDVSSQPHREKLIQEVTSLFNGKLNIYVNNVGVNYRKPTIEYNAEDYSQMMAVNLDSAYHLCQLAYPLLKASGMGSIVFISSIAGVVSVGTGSVYAACKAAINQLTKYMACEWAKDNIRSNCVVPATTNTPLVEHVRFFLPNSYFIGVSCFPFDCKKFKDRFTFLSFLFYVFAMHIFMADAENNTHKPPRWSLNGMTALVTGGTRGIGHAIVEELCGFGATVHTCSRNQTELDRCLTKWRSEGFLVSGSVCDVSSQPHREKLIQEVTSLFNGKLNIYVNNVGVNYRKPTIEYNAEDYSQMMAVNLDSAYHLCQLAYPLLKASGMGSIVFISSIAGVVSVGTGSVYAACKAAINQLTKYMACEWAKDNIRSNCVVPATTNTPLVEHVRFFLPNSYFIGVSCFPFDCKKFKDRFTFLSFLFYVFAMHIF